Protein AF-A0A316B5K6-F1 (afdb_monomer_lite)

Secondary structure (DSSP, 8-state):
-B-SSSEEEEEEEEEESEEEEEETTEEEEEE--S-EEEEEEEEEEE-TT-B--EEEEEE--SS--EEEEEEEETT-SS-EE--GGG----HHHHHH----EEESSTT--SEEE--------------PPP-----TTS---SS-SS---EE-GGGBGGGS-HHHHHHHHHHHHHHHHTT------EEEEE-TT----HHHHHHHHHHHHHH-TTS--EEEE--HHHHHHHHTSS-SEEEEES-B-SSEETTTEEGGGS-SSEEE--SEEEEESSSTT-----TT-TT-B-HHHHHHHSEEES--EEEEESSS--TTSSTTHHHHHTTSSBHHHHHHHHHHHHHHH---SSTHHHHHHTTEEEEE-TT-B---TTHHHHTTT---TTTGGGTTTS-B-TTS-B---S------EE-

pLDDT: mean 70.65, std 20.88, range [23.47, 95.62]

Foldseek 3Di:
DADQAFAKKKKKKFWQAAKWKDWANDTQWHGLDRDHRDITMGIDGDHHGDDTDMDMDDDHDDDDTDMWMWMDGPVGDDTDTPDPVNDDDDPLCVVQNDFDWDDPDSVSPDTDGDRGDPPPPDPDDDDFDFPDDAPPPRDDDLADLFFAAEAFLLQPLVQHDRVVLSVQLVVLVVVVVVDDDAPLAEEEEEEPPAPDDPVLSVLQQVLSCLLRVPYGHHYDHAAQLVVLVPQQDRHQEYEYGGEDAFQAGPSNHGLVSLQAAREGQHAEYEYQYFQQPAWDPDDPPSPRYGNLSSLSRRYHNHSQKYKDFNGGEHSVQCSNLSVLLLQDFWQSRSVSVVLSVQSVVPPDPDDCNCVHHSGIHMYGDRRPTSDDPPSLPPSPPDDDPVCVVVVVPFDAPPSSHGPDDDDSDHDYDHD

Structure (mmCIF, N/CA/C/O backbone):
data_AF-A0A316B5K6-F1
#
_entry.id   AF-A0A316B5K6-F1
#
loop_
_atom_site.group_PDB
_atom_site.id
_atom_site.type_symbol
_atom_site.label_atom_id
_atom_site.label_alt_id
_atom_site.label_comp_id
_atom_site.label_asym_id
_atom_site.label_entity_id
_atom_site.label_seq_id
_atom_site.pdbx_PDB_ins_code
_atom_site.Cartn_x
_atom_site.Cartn_y
_atom_site.Cartn_z
_atom_site.occupancy
_atom_site.B_iso_or_equiv
_atom_site.auth_seq_id
_atom_site.auth_comp_id
_atom_site.auth_asym_id
_atom_site.auth_atom_id
_atom_site.pdbx_PDB_model_num
ATOM 1 N N . MET A 1 1 ? -17.840 -9.381 36.949 1.00 82.81 1 MET A N 1
ATOM 2 C CA . MET A 1 1 ? -17.136 -8.606 37.996 1.00 82.81 1 MET A CA 1
ATOM 3 C C . MET A 1 1 ? -17.920 -8.644 39.307 1.00 82.81 1 MET A C 1
ATOM 5 O O . MET A 1 1 ? -19.104 -8.325 39.295 1.00 82.81 1 MET A O 1
ATOM 9 N N . LYS A 1 2 ? -17.300 -9.022 40.434 1.00 86.94 2 LYS A N 1
ATOM 10 C CA . LYS A 1 2 ? -17.911 -8.912 41.775 1.00 86.94 2 LYS A CA 1
ATOM 11 C C . LYS A 1 2 ? -17.589 -7.559 42.402 1.00 86.94 2 LYS A C 1
ATOM 13 O O . LYS A 1 2 ? -16.427 -7.169 42.475 1.00 86.94 2 LYS A O 1
ATOM 18 N N . ALA A 1 3 ? -18.615 -6.858 42.869 1.00 87.50 3 ALA A N 1
ATOM 19 C CA . ALA A 1 3 ? -18.456 -5.553 43.500 1.00 87.50 3 ALA A CA 1
ATOM 20 C C . ALA A 1 3 ? -17.898 -5.682 44.927 1.00 87.50 3 ALA A C 1
ATOM 22 O O . ALA A 1 3 ? -18.403 -6.475 45.726 1.00 87.50 3 ALA A O 1
ATOM 23 N N . SER A 1 4 ? -16.877 -4.885 45.255 1.00 88.94 4 SER A N 1
ATOM 24 C CA . SER A 1 4 ? -16.262 -4.851 46.591 1.00 88.94 4 SER A CA 1
ATOM 25 C C . SER A 1 4 ? -16.961 -3.882 47.546 1.00 88.94 4 SER A C 1
ATOM 27 O O . SER A 1 4 ? -16.910 -4.089 48.752 1.00 88.94 4 SER A O 1
ATOM 29 N N . GLN A 1 5 ? -17.630 -2.854 47.018 1.00 91.06 5 GLN A N 1
ATOM 30 C CA . GLN A 1 5 ? -18.370 -1.855 47.793 1.00 91.06 5 GLN A CA 1
ATOM 31 C C . GLN A 1 5 ? -19.762 -1.604 47.187 1.00 91.06 5 GLN A C 1
ATOM 33 O O . GLN A 1 5 ? -20.024 -1.959 46.032 1.00 91.06 5 GLN A O 1
ATOM 38 N N . THR A 1 6 ? -20.652 -1.010 47.985 1.00 93.38 6 THR A N 1
ATOM 39 C CA . THR A 1 6 ? -21.958 -0.494 47.547 1.00 93.38 6 THR A CA 1
ATOM 40 C C . THR A 1 6 ? -21.832 0.998 47.263 1.00 93.38 6 THR A C 1
ATOM 42 O O . THR A 1 6 ? -21.262 1.709 48.083 1.00 93.38 6 THR A O 1
ATOM 45 N N . GLY A 1 7 ? -22.384 1.460 46.143 1.00 91.12 7 GLY A N 1
ATOM 46 C CA . GLY A 1 7 ? -22.377 2.870 45.745 1.00 91.12 7 GLY A CA 1
ATOM 47 C C . GLY A 1 7 ? -22.008 3.061 44.277 1.00 91.12 7 GLY A C 1
ATOM 48 O O . GLY A 1 7 ? -21.860 2.085 43.529 1.00 91.12 7 GLY A O 1
ATOM 49 N N . LEU A 1 8 ? -21.858 4.321 43.869 1.00 92.00 8 LEU A N 1
ATOM 50 C CA . LEU A 1 8 ? -21.429 4.670 42.521 1.00 92.00 8 LEU A CA 1
ATOM 51 C C . LEU A 1 8 ? -19.956 4.280 42.326 1.00 92.00 8 LEU A C 1
ATOM 53 O O . LEU A 1 8 ? -19.065 4.690 43.074 1.00 92.00 8 LEU A O 1
ATOM 57 N N . CYS A 1 9 ? -19.698 3.456 41.315 1.00 92.75 9 CYS A N 1
ATOM 58 C CA . CYS A 1 9 ? -18.364 3.051 40.904 1.00 92.75 9 CYS A CA 1
ATOM 59 C C . CYS A 1 9 ? -18.025 3.739 39.584 1.00 92.75 9 CYS A C 1
ATOM 61 O O . CYS A 1 9 ? -18.676 3.498 38.569 1.00 92.75 9 CYS A O 1
ATOM 63 N N . SER A 1 10 ? -17.005 4.591 39.605 1.00 94.19 10 SER A N 1
ATOM 64 C CA . SER A 1 10 ? -16.423 5.191 38.410 1.00 94.19 10 SER A CA 1
ATOM 65 C C . SER A 1 10 ? -15.459 4.210 37.751 1.00 94.19 10 SER A C 1
ATOM 67 O O . SER A 1 10 ? -14.628 3.592 38.420 1.00 94.19 10 SER A O 1
ATOM 69 N N . LEU A 1 11 ? -15.544 4.096 36.432 1.00 92.62 11 LEU A N 1
ATOM 70 C CA . LEU A 1 11 ? -14.651 3.325 35.578 1.00 92.62 11 LEU A CA 1
ATOM 71 C C . LEU A 1 11 ? -13.831 4.280 34.712 1.00 92.62 11 LEU A C 1
ATOM 73 O O . LEU A 1 11 ? -14.346 5.294 34.243 1.00 92.62 11 LEU A O 1
ATOM 77 N N . LYS A 1 12 ? -12.561 3.936 34.496 1.00 94.19 12 LYS A N 1
ATOM 78 C CA . LYS A 1 12 ? -11.664 4.606 33.551 1.00 94.19 12 LYS A CA 1
ATOM 79 C C . LYS A 1 12 ? -11.026 3.554 32.663 1.00 94.19 12 LYS A C 1
ATOM 81 O O . LYS A 1 12 ? -10.404 2.630 33.181 1.00 94.19 12 LYS A O 1
ATOM 86 N N . VAL A 1 13 ? -11.137 3.718 31.354 1.00 92.62 13 VAL A N 1
ATOM 87 C CA . VAL A 1 13 ? -10.475 2.860 30.368 1.00 92.62 13 VAL A CA 1
ATOM 88 C C . VAL A 1 13 ? -9.438 3.660 29.593 1.00 92.62 13 VAL A C 1
ATOM 90 O O . VAL A 1 13 ? -9.693 4.804 29.226 1.00 92.62 13 VAL A O 1
ATOM 93 N N . VAL A 1 14 ? -8.274 3.060 29.367 1.00 91.38 14 VAL A N 1
ATOM 94 C CA . VAL A 1 14 ? -7.226 3.546 28.461 1.00 91.38 14 VAL A CA 1
ATOM 95 C C . VAL A 1 14 ? -6.949 2.416 27.478 1.00 91.38 14 VAL A C 1
ATOM 97 O O . VAL A 1 14 ? -6.791 1.276 27.910 1.00 91.38 14 VAL A O 1
ATOM 100 N N . SER A 1 15 ? -6.970 2.701 26.181 1.00 86.19 15 SER A N 1
ATOM 101 C CA . SER A 1 15 ? -6.804 1.685 25.141 1.00 86.19 15 SER A CA 1
ATOM 102 C C . SER A 1 15 ? -6.225 2.266 23.856 1.00 86.19 15 SER A C 1
ATOM 104 O O . SER A 1 15 ? -6.288 3.477 23.642 1.00 86.19 15 SER A O 1
ATOM 106 N N . ASP A 1 16 ? -5.737 1.367 23.006 1.00 81.50 16 ASP A N 1
ATOM 107 C CA . ASP A 1 16 ? -5.332 1.575 21.611 1.00 81.50 16 ASP A CA 1
ATOM 108 C C . ASP A 1 16 ? -6.132 0.567 20.754 1.00 81.50 16 ASP A C 1
ATOM 110 O O . ASP A 1 16 ? -5.803 -0.613 20.774 1.00 81.50 16 ASP A O 1
ATOM 114 N N . ASN A 1 17 ? -7.295 0.860 20.157 1.00 75.56 17 ASN A N 1
ATOM 115 C CA . ASN A 1 17 ? -7.971 2.151 20.006 1.00 75.56 17 ASN A CA 1
ATOM 116 C C . ASN A 1 17 ? -9.396 2.126 20.579 1.00 75.56 17 ASN A C 1
ATOM 118 O O . ASN A 1 17 ? -9.663 2.641 21.668 1.00 75.56 17 ASN A O 1
ATOM 122 N N . HIS A 1 18 ? -10.308 1.474 19.861 1.00 85.12 18 HIS A N 1
ATOM 123 C CA . HIS A 1 18 ? -11.745 1.479 20.094 1.00 85.12 18 HIS A CA 1
ATOM 124 C C . HIS A 1 18 ? -12.119 0.668 21.331 1.00 85.12 18 HIS A C 1
ATOM 126 O O . HIS A 1 18 ? -11.553 -0.396 21.591 1.00 85.12 18 HIS A O 1
ATOM 132 N N . ARG A 1 19 ? -13.124 1.135 22.081 1.00 90.19 19 ARG A N 1
ATOM 133 C CA . ARG A 1 19 ? -13.573 0.465 23.307 1.00 90.19 19 ARG A CA 1
ATOM 134 C C . ARG A 1 19 ? -15.016 0.775 23.664 1.00 90.19 19 ARG A C 1
ATOM 136 O O . ARG A 1 19 ? -15.451 1.924 23.620 1.00 90.19 19 ARG A O 1
ATOM 143 N N . ARG A 1 20 ? -15.739 -0.254 24.098 1.00 91.56 20 ARG A N 1
ATOM 144 C CA . ARG A 1 20 ? -17.014 -0.133 24.812 1.00 91.56 20 ARG A CA 1
ATOM 145 C C . ARG A 1 20 ? -17.001 -1.034 26.032 1.00 91.56 20 ARG A C 1
ATOM 147 O O . ARG A 1 20 ? -16.499 -2.156 25.982 1.00 91.56 20 ARG A O 1
ATOM 154 N N . ILE A 1 21 ? -17.566 -0.546 27.130 1.00 90.06 21 ILE A N 1
ATOM 155 C CA . ILE A 1 21 ? -17.718 -1.317 28.362 1.00 90.06 21 ILE A CA 1
ATOM 156 C C . ILE A 1 21 ? -19.182 -1.324 28.754 1.00 90.06 21 ILE A C 1
ATOM 158 O O . ILE A 1 21 ? -19.793 -0.273 28.954 1.00 90.06 21 ILE A O 1
ATOM 162 N N . PHE A 1 22 ? -19.707 -2.529 28.932 1.00 90.69 22 PHE A N 1
ATOM 163 C CA . PHE A 1 22 ? -21.049 -2.772 29.422 1.00 90.69 22 PHE A CA 1
ATOM 164 C C . PHE A 1 22 ? -20.980 -3.449 30.784 1.00 90.69 22 PHE A C 1
ATOM 166 O O . PHE A 1 22 ? -20.175 -4.361 30.993 1.00 90.69 22 PHE A O 1
ATOM 173 N N . VAL A 1 23 ? -21.845 -3.023 31.700 1.00 90.44 23 VAL A N 1
ATOM 174 C CA . VAL A 1 23 ? -22.052 -3.673 32.998 1.00 90.44 23 VAL A CA 1
ATOM 175 C C . VAL A 1 23 ? -23.534 -4.002 33.104 1.00 90.44 23 VAL A C 1
ATOM 177 O O . VAL A 1 23 ? -24.367 -3.098 33.149 1.00 90.44 23 VAL A O 1
ATOM 180 N N . GLY A 1 24 ? -23.881 -5.291 33.113 1.00 88.12 24 GLY A N 1
ATOM 181 C CA . GLY A 1 24 ? -25.256 -5.677 32.787 1.00 88.12 24 GLY A CA 1
ATOM 182 C C . GLY A 1 24 ? -25.560 -5.388 31.318 1.00 88.12 24 GLY A C 1
ATOM 183 O O . GLY A 1 24 ? -24.708 -5.582 30.452 1.00 88.12 24 GLY A O 1
ATOM 184 N N . ASP A 1 25 ? -26.752 -4.854 31.078 1.00 86.69 25 ASP A N 1
ATOM 185 C CA . ASP A 1 25 ? -27.220 -4.429 29.754 1.00 86.69 25 ASP A CA 1
ATOM 186 C C . ASP A 1 25 ? -26.925 -2.943 29.469 1.00 86.69 25 ASP A C 1
ATOM 188 O O . ASP A 1 25 ? -27.297 -2.411 28.425 1.00 86.69 25 ASP A O 1
ATOM 192 N N . THR A 1 26 ? -26.250 -2.250 30.394 1.00 83.56 26 THR A N 1
ATOM 193 C CA . THR A 1 26 ? -25.979 -0.811 30.299 1.00 83.56 26 THR A CA 1
ATOM 194 C C . THR A 1 26 ? -24.603 -0.553 29.698 1.00 83.56 26 THR A C 1
ATOM 196 O O . THR A 1 26 ? -23.598 -1.013 30.245 1.00 83.56 26 THR A O 1
ATOM 199 N N . ALA A 1 27 ? -24.541 0.241 28.625 1.00 87.19 27 ALA A N 1
ATOM 200 C CA . ALA A 1 27 ? -23.296 0.812 28.111 1.00 87.19 27 ALA A CA 1
ATOM 201 C C . ALA A 1 27 ? -22.789 1.892 29.082 1.00 87.19 27 ALA A C 1
ATOM 203 O O . ALA A 1 27 ? -23.364 2.973 29.178 1.00 87.19 27 ALA A O 1
ATOM 204 N N . VAL A 1 28 ? -21.741 1.573 29.845 1.00 90.38 28 VAL A N 1
ATOM 205 C CA . VAL A 1 28 ? -21.152 2.474 30.850 1.00 90.38 28 VAL A CA 1
ATOM 206 C C . VAL A 1 28 ? -20.111 3.388 30.214 1.00 90.38 28 VAL A C 1
ATOM 208 O O . VAL A 1 28 ? -20.003 4.553 30.584 1.00 90.38 28 VAL A O 1
ATOM 211 N N . ILE A 1 29 ? -19.349 2.860 29.255 1.00 87.75 29 ILE A N 1
ATOM 212 C CA . ILE A 1 29 ? -18.425 3.630 28.421 1.00 87.75 29 ILE A CA 1
ATOM 213 C C . ILE A 1 29 ? -18.720 3.266 26.973 1.00 87.75 29 ILE A C 1
ATOM 215 O O . ILE A 1 29 ? -18.593 2.096 26.608 1.00 87.75 29 ILE A O 1
ATOM 219 N N . ASP A 1 30 ? -19.089 4.263 26.170 1.00 91.31 30 ASP A N 1
ATOM 220 C CA . ASP A 1 30 ? -19.281 4.121 24.730 1.00 91.31 30 ASP A CA 1
ATOM 221 C C . ASP A 1 30 ? -18.325 5.037 23.964 1.00 91.31 30 ASP A C 1
ATOM 223 O O . ASP A 1 30 ? -18.612 6.207 23.719 1.00 91.31 30 ASP A O 1
ATOM 227 N N . ALA A 1 31 ? -17.133 4.513 23.679 1.00 81.50 31 ALA A N 1
ATOM 228 C CA . ALA A 1 31 ? -16.040 5.246 23.054 1.00 81.50 31 ALA A CA 1
ATOM 229 C C . ALA A 1 31 ? -15.507 4.468 21.847 1.00 81.50 31 ALA A C 1
ATOM 231 O O . ALA A 1 31 ? -14.320 4.138 21.749 1.00 81.50 31 ALA A O 1
ATOM 232 N N . TRP A 1 32 ? -16.404 4.156 20.912 1.00 85.00 32 TRP A N 1
ATOM 233 C CA . TRP A 1 32 ? -16.049 3.507 19.653 1.00 85.00 32 TRP A CA 1
ATOM 234 C C . TRP A 1 32 ? -15.389 4.486 18.669 1.00 85.00 32 TRP A C 1
ATOM 236 O O . TRP A 1 32 ? -15.930 4.819 17.618 1.00 85.00 32 TRP A O 1
ATOM 246 N N . ILE A 1 33 ? -14.229 4.997 19.076 1.00 76.75 33 ILE A N 1
ATOM 247 C CA . ILE A 1 33 ? -13.476 6.080 18.446 1.00 76.75 33 ILE A CA 1
ATOM 248 C C . ILE A 1 33 ? -12.044 5.594 18.224 1.00 76.75 33 ILE A C 1
ATOM 250 O O . ILE A 1 33 ? -11.465 4.961 19.109 1.00 76.75 33 ILE A O 1
ATOM 254 N N . ASP A 1 34 ? -11.490 5.928 17.064 1.00 79.31 34 ASP A N 1
ATOM 255 C CA . ASP A 1 34 ? -10.116 5.626 16.675 1.00 79.31 34 ASP A CA 1
ATOM 256 C C . ASP A 1 34 ? -9.130 6.642 17.286 1.00 79.31 34 ASP A C 1
ATOM 258 O O . ASP A 1 34 ? -8.730 7.627 16.662 1.00 79.31 34 ASP A O 1
ATOM 262 N N . ASP A 1 35 ? -8.815 6.471 18.569 1.00 79.56 35 ASP A N 1
ATOM 263 C CA . ASP A 1 35 ? -7.774 7.217 19.278 1.00 79.56 35 ASP A 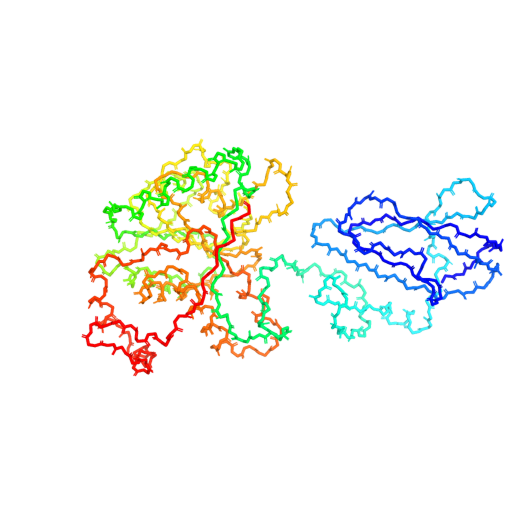CA 1
ATOM 264 C C . ASP A 1 35 ? -7.027 6.315 20.271 1.00 79.56 35 ASP A C 1
ATOM 266 O O . ASP A 1 35 ? -7.500 5.239 20.622 1.00 79.56 35 ASP A O 1
ATOM 270 N N . TYR A 1 36 ? -5.834 6.724 20.699 1.00 89.31 36 TYR A N 1
ATOM 271 C CA . TYR A 1 36 ? -4.947 5.914 21.541 1.00 89.31 36 TYR A CA 1
ATOM 272 C C . TYR A 1 36 ? -4.543 6.660 22.813 1.00 89.31 36 TYR A C 1
ATOM 274 O O . TYR A 1 36 ? -4.505 7.894 22.844 1.00 89.31 36 TYR A O 1
ATOM 282 N N . ASP A 1 37 ? -4.286 5.904 23.883 1.00 85.69 37 ASP A N 1
ATOM 283 C CA . ASP A 1 37 ? -3.787 6.367 25.189 1.00 85.69 37 ASP A CA 1
ATOM 284 C C . ASP A 1 37 ? -4.604 7.491 25.863 1.00 85.69 37 ASP A C 1
ATOM 286 O O . ASP A 1 37 ? -4.166 8.121 26.831 1.00 85.69 37 ASP A O 1
ATOM 290 N N . LYS A 1 38 ? -5.837 7.725 25.399 1.00 88.62 38 LYS A N 1
ATOM 291 C CA . LYS A 1 38 ? -6.774 8.676 26.003 1.00 88.62 38 LYS A CA 1
ATOM 292 C C . LYS A 1 38 ? -7.694 7.981 27.005 1.00 88.62 38 LYS A C 1
ATOM 294 O O . LYS A 1 38 ? -8.267 6.935 26.686 1.00 88.62 38 LYS A O 1
ATOM 299 N N . PRO A 1 39 ? -7.877 8.557 28.207 1.00 91.19 39 PRO A N 1
ATOM 300 C CA . PRO A 1 39 ? -8.777 7.998 29.194 1.00 91.19 39 PRO A CA 1
ATOM 301 C C . PRO A 1 39 ? -10.233 8.351 28.881 1.00 91.19 39 PRO A C 1
ATOM 303 O O . PRO A 1 39 ? -10.572 9.521 28.701 1.00 91.19 39 PRO A O 1
ATOM 306 N N . TYR A 1 40 ? -11.099 7.344 28.913 1.00 90.94 40 TYR A N 1
ATOM 307 C CA . TYR A 1 40 ? -12.551 7.505 28.867 1.00 90.94 40 TYR A CA 1
ATOM 308 C C . TYR A 1 40 ? -13.166 7.048 30.178 1.00 90.94 40 TYR A C 1
ATOM 310 O O . TYR A 1 40 ? -12.661 6.127 30.824 1.00 90.94 40 TYR A O 1
ATOM 318 N N . TYR A 1 41 ? -14.251 7.706 30.570 1.00 90.94 41 TYR A N 1
ATOM 319 C CA . TYR A 1 41 ? -14.846 7.559 31.889 1.00 90.94 41 TYR A CA 1
ATOM 320 C C . TYR A 1 41 ? -16.315 7.181 31.788 1.00 90.94 41 TYR A C 1
ATOM 322 O O . TYR A 1 41 ? -17.023 7.626 30.889 1.00 90.94 41 TYR A O 1
ATOM 330 N N . GLY A 1 42 ? -16.768 6.398 32.754 1.00 88.44 42 GLY A N 1
ATOM 331 C CA . GLY A 1 42 ? -18.172 6.065 32.948 1.00 88.44 42 GLY A CA 1
ATOM 332 C C . GLY A 1 42 ? -18.430 5.754 34.412 1.00 88.44 42 GLY A C 1
ATOM 333 O O . GLY A 1 42 ? -17.488 5.637 35.197 1.00 88.44 42 GLY A O 1
ATOM 334 N N . ALA A 1 43 ? -19.690 5.621 34.804 1.00 90.50 43 ALA A N 1
ATOM 335 C CA . ALA A 1 43 ? -20.038 5.257 36.170 1.00 90.50 43 ALA A CA 1
ATOM 336 C C . ALA A 1 43 ? -21.256 4.334 36.214 1.00 90.50 43 ALA A C 1
ATOM 338 O O . ALA A 1 43 ? -22.139 4.407 35.361 1.00 90.50 43 ALA A O 1
ATOM 339 N N . VAL A 1 44 ? -21.291 3.456 37.214 1.00 92.62 44 VAL A N 1
ATOM 340 C CA . VAL A 1 44 ? -22.383 2.501 37.429 1.00 92.62 44 VAL A CA 1
ATOM 341 C C . VAL A 1 44 ? -22.606 2.275 38.921 1.00 92.62 44 VAL A C 1
ATOM 343 O O . VAL A 1 44 ? -21.652 2.167 39.691 1.00 92.62 44 VAL A O 1
ATOM 346 N N . GLU A 1 45 ? -23.865 2.197 39.349 1.00 91.81 45 GLU A N 1
ATOM 347 C CA . GLU A 1 45 ? -24.193 1.820 40.723 1.00 91.81 45 GLU A CA 1
ATOM 348 C C . GLU A 1 45 ? -23.998 0.321 40.944 1.00 91.81 45 GLU A C 1
ATOM 350 O O . GLU A 1 45 ? -24.537 -0.518 40.216 1.00 91.81 45 GLU A O 1
ATOM 355 N N . LEU A 1 46 ? -23.254 -0.026 41.993 1.00 92.00 46 LEU A N 1
ATOM 356 C CA . LEU A 1 46 ? -22.990 -1.407 42.374 1.00 92.00 46 LEU A CA 1
ATOM 357 C C . LEU A 1 46 ? -23.447 -1.677 43.811 1.00 92.00 46 LEU A C 1
ATOM 359 O O . LEU A 1 46 ? -23.580 -0.781 44.642 1.00 92.00 46 LEU A O 1
ATOM 363 N N . LYS A 1 47 ? -23.660 -2.958 44.116 1.00 94.25 47 LYS A N 1
ATOM 364 C CA . LYS A 1 47 ? -24.011 -3.459 45.453 1.00 94.25 47 LYS A CA 1
ATOM 365 C C . LYS A 1 47 ? -22.942 -4.446 45.885 1.00 94.25 47 LYS A C 1
ATOM 367 O O . LYS A 1 47 ? -22.686 -5.396 45.142 1.00 94.25 47 LYS A O 1
ATOM 372 N N . ALA A 1 48 ? -22.345 -4.227 47.054 1.00 92.56 48 ALA A N 1
ATOM 373 C CA . ALA A 1 48 ? -21.272 -5.057 47.586 1.00 92.56 48 ALA A CA 1
ATOM 374 C C . ALA A 1 48 ? -21.651 -6.546 47.560 1.00 92.56 48 ALA A C 1
ATOM 376 O O . ALA A 1 48 ? -22.777 -6.928 47.879 1.00 92.56 48 ALA A O 1
ATOM 377 N N . GLY A 1 49 ? -20.712 -7.393 47.140 1.00 88.62 49 GLY A N 1
ATOM 378 C CA . GLY A 1 49 ? -20.889 -8.842 47.069 1.00 88.62 49 GLY A CA 1
ATOM 379 C C . GLY A 1 49 ? -21.656 -9.354 45.845 1.00 88.62 49 GLY A C 1
ATOM 380 O O . GLY A 1 49 ? -21.519 -10.537 45.528 1.00 88.62 49 GLY A O 1
ATOM 381 N N . LYS A 1 50 ? -22.398 -8.503 45.120 1.00 91.38 50 LYS A N 1
ATOM 382 C CA . LYS A 1 50 ? -23.116 -8.905 43.900 1.00 91.38 50 LYS A CA 1
ATOM 383 C C . LYS A 1 50 ? -22.157 -9.045 42.713 1.00 91.38 50 LYS A C 1
ATOM 385 O O . LYS A 1 50 ? -21.208 -8.271 42.563 1.00 91.38 50 LYS A O 1
ATOM 390 N N . VAL A 1 51 ? -22.427 -10.038 41.867 1.00 89.06 51 VAL A N 1
ATOM 391 C CA . VAL A 1 51 ? -21.726 -10.268 40.599 1.00 89.06 51 VAL A CA 1
ATOM 392 C C . VAL A 1 51 ? -22.521 -9.627 39.468 1.00 89.06 51 VAL A C 1
ATOM 394 O O . VAL A 1 51 ? -23.733 -9.809 39.372 1.00 89.06 51 VAL A O 1
ATOM 397 N N . TYR A 1 52 ? -21.824 -8.874 38.627 1.00 88.00 52 TYR A N 1
ATOM 398 C CA . TYR A 1 52 ? -22.369 -8.226 37.441 1.00 88.00 52 TYR A CA 1
ATOM 399 C C . TYR A 1 52 ? -21.683 -8.793 36.194 1.00 88.00 52 TYR A C 1
ATOM 401 O O . TYR A 1 52 ? -20.449 -8.926 36.211 1.00 88.00 52 TYR A O 1
ATOM 409 N N . PRO A 1 53 ? -22.429 -9.133 35.128 1.00 88.31 53 PRO A N 1
ATOM 410 C CA . PRO A 1 53 ? -21.820 -9.474 33.852 1.00 88.31 53 PRO A CA 1
ATOM 411 C C . PRO A 1 53 ? -21.146 -8.221 33.288 1.00 88.31 53 PRO A C 1
ATOM 413 O O . PRO A 1 53 ? -21.655 -7.109 33.438 1.00 88.31 53 PRO A O 1
ATOM 416 N N . VAL A 1 54 ? -19.968 -8.401 32.701 1.00 84.94 54 VAL A N 1
ATOM 417 C CA . VAL A 1 54 ? -19.208 -7.320 32.074 1.00 84.94 54 VAL A CA 1
ATOM 418 C C . VAL A 1 54 ? -18.872 -7.763 30.665 1.00 84.94 54 VAL A C 1
ATOM 420 O O . VAL A 1 54 ? -18.279 -8.826 30.494 1.00 84.94 54 VAL A O 1
ATOM 423 N N . LYS A 1 55 ? -19.251 -6.950 29.680 1.00 83.94 55 LYS A N 1
ATOM 424 C CA . LYS A 1 55 ? -18.836 -7.122 28.288 1.00 83.94 55 LYS A CA 1
ATOM 425 C C . LYS A 1 55 ? -17.879 -5.994 27.943 1.00 83.94 55 LYS A C 1
ATOM 427 O O . LYS A 1 55 ? -18.186 -4.827 28.182 1.00 83.94 55 LYS A O 1
ATOM 432 N N . ILE A 1 56 ? -16.731 -6.360 27.397 1.00 83.75 56 ILE A N 1
ATOM 433 C CA . ILE A 1 56 ? -15.759 -5.424 26.848 1.00 83.75 56 ILE A CA 1
ATOM 434 C C . ILE A 1 56 ? -15.722 -5.688 25.354 1.00 83.75 56 ILE A C 1
ATOM 436 O O . ILE A 1 56 ? -15.478 -6.814 24.928 1.00 83.75 56 ILE A O 1
ATOM 440 N N . GLU A 1 57 ? -15.986 -4.651 24.578 1.00 82.44 57 GLU A N 1
ATOM 441 C CA . GLU A 1 57 ? -15.708 -4.647 23.151 1.00 82.44 57 GLU A CA 1
ATOM 442 C C . GLU A 1 57 ? -14.465 -3.794 22.947 1.00 82.44 57 GLU A C 1
ATOM 444 O O . GLU A 1 57 ? -14.359 -2.703 23.510 1.00 82.44 57 GLU A O 1
ATOM 449 N N . TYR A 1 58 ? -13.521 -4.302 22.169 1.00 80.44 58 TYR A N 1
ATOM 450 C CA . TYR A 1 58 ? -12.243 -3.663 21.905 1.00 80.44 58 TYR A CA 1
ATOM 451 C C . TYR A 1 58 ? -11.865 -3.922 20.452 1.00 80.44 58 TYR A C 1
ATOM 453 O O . TYR A 1 58 ? -12.034 -5.044 19.970 1.00 80.44 58 TYR A O 1
ATOM 461 N N . ALA A 1 59 ? -11.372 -2.892 19.771 1.00 68.31 59 ALA A N 1
ATOM 462 C CA . ALA A 1 59 ? -10.745 -3.047 18.469 1.00 68.31 59 ALA A CA 1
ATOM 463 C C . ALA A 1 59 ? -9.480 -2.191 18.393 1.00 68.31 59 ALA A C 1
ATOM 465 O O . ALA A 1 59 ? -9.486 -0.996 18.695 1.00 68.31 59 ALA A O 1
ATOM 466 N N . GLU A 1 60 ? -8.404 -2.838 17.978 1.00 71.00 60 GLU A N 1
ATOM 467 C CA . GLU A 1 60 ? -7.145 -2.211 17.598 1.00 71.00 60 GLU A CA 1
ATOM 468 C C . GLU A 1 60 ? -7.244 -1.837 16.115 1.00 71.00 60 GLU A C 1
ATOM 470 O O . GLU A 1 60 ? -7.785 -2.620 15.324 1.00 71.00 60 GLU A O 1
ATOM 475 N N . SER A 1 61 ? -6.806 -0.634 15.759 1.00 59.59 61 SER A N 1
ATOM 476 C CA . SER A 1 61 ? -6.821 -0.166 14.375 1.00 59.59 61 SER A CA 1
ATOM 477 C C . SER A 1 61 ? -5.551 -0.594 13.644 1.00 59.59 61 SER A C 1
ATOM 479 O O . SER A 1 61 ? -5.629 -1.327 12.657 1.00 59.59 61 SER A O 1
ATOM 481 N N . TYR A 1 62 ? -4.393 -0.113 14.103 1.00 50.25 62 TYR A N 1
ATOM 482 C CA . TYR A 1 62 ? -3.072 -0.510 13.626 1.00 50.25 62 TYR A CA 1
ATOM 483 C C . TYR A 1 62 ? -1.966 -0.182 14.656 1.00 50.25 62 TYR A C 1
ATOM 485 O O . TYR A 1 62 ? -1.847 0.939 15.150 1.00 50.25 62 TYR A O 1
ATOM 493 N N . GLY A 1 63 ? -1.030 -1.113 14.856 1.00 59.78 63 GLY A N 1
ATOM 494 C CA . GLY A 1 63 ? 0.217 -0.855 15.580 1.00 59.78 63 GLY A CA 1
ATOM 495 C C . GLY A 1 63 ? 0.259 -1.465 16.979 1.00 59.78 63 GLY A C 1
ATOM 496 O O . GLY A 1 63 ? 0.421 -2.679 17.118 1.00 59.78 63 GLY A O 1
ATOM 497 N N . GLY A 1 64 ? 0.280 -0.614 18.008 1.00 51.34 64 GLY A N 1
ATOM 498 C CA . GLY A 1 64 ? 0.331 -1.049 19.401 1.00 51.34 64 GLY A CA 1
ATOM 499 C C . GLY A 1 64 ? -1.032 -1.563 19.853 1.00 51.34 64 GLY A C 1
ATOM 500 O O . GLY A 1 64 ? -2.058 -1.023 19.487 1.00 51.34 64 GLY A O 1
ATOM 501 N N . ALA A 1 65 ? -1.063 -2.611 20.674 1.00 68.19 65 ALA A N 1
ATOM 502 C CA . ALA A 1 65 ? -2.307 -3.079 21.276 1.00 68.19 65 ALA A CA 1
ATOM 503 C C . ALA A 1 65 ? -2.216 -2.897 22.787 1.00 68.19 65 ALA A C 1
ATOM 505 O O . ALA A 1 65 ? -1.373 -3.520 23.442 1.00 68.19 65 ALA A O 1
ATOM 506 N N . ASN A 1 66 ? -3.074 -2.048 23.351 1.00 78.25 66 ASN A N 1
ATOM 507 C CA . ASN A 1 66 ? -3.183 -1.912 24.796 1.00 78.25 66 ASN A CA 1
ATOM 508 C C . ASN A 1 66 ? -4.633 -1.732 25.253 1.00 78.25 66 ASN A C 1
ATOM 510 O O . ASN A 1 66 ? -5.477 -1.183 24.545 1.00 78.25 66 ASN A O 1
ATOM 514 N N . PHE A 1 67 ? -4.906 -2.225 26.459 1.00 86.12 67 PHE A N 1
ATOM 515 C CA . PHE A 1 67 ? -6.168 -2.029 27.153 1.00 86.12 67 PHE A CA 1
ATOM 516 C C . PHE A 1 67 ? -5.924 -2.094 28.663 1.00 86.12 67 PHE A C 1
ATOM 518 O O . PHE A 1 67 ? -5.463 -3.108 29.189 1.00 86.12 67 PHE A O 1
ATOM 525 N N . ALA A 1 68 ? -6.254 -1.019 29.370 1.00 89.62 68 ALA A N 1
ATOM 526 C CA . ALA A 1 68 ? -6.159 -0.917 30.816 1.00 89.62 68 ALA A CA 1
ATOM 527 C C . ALA A 1 68 ? -7.477 -0.392 31.391 1.00 89.62 68 ALA A C 1
ATOM 529 O O . ALA A 1 68 ? -7.954 0.684 31.026 1.00 89.62 68 ALA A O 1
ATOM 530 N N . LEU A 1 69 ? -8.052 -1.151 32.324 1.00 91.38 69 LEU A N 1
ATOM 531 C CA . LEU A 1 69 ? -9.280 -0.793 33.024 1.00 91.38 69 LEU A CA 1
ATOM 532 C C . LEU A 1 69 ? -8.988 -0.496 34.492 1.00 91.38 69 LEU A C 1
ATOM 534 O O . LEU A 1 69 ? -8.421 -1.312 35.220 1.00 91.38 69 LEU A O 1
ATOM 538 N N . TYR A 1 70 ? -9.449 0.666 34.933 1.00 93.75 70 TYR A N 1
ATOM 539 C CA . TYR A 1 70 ? -9.342 1.140 36.301 1.00 93.75 70 TYR A CA 1
ATOM 540 C C . TYR A 1 70 ? -10.726 1.395 36.886 1.00 93.75 70 TYR A C 1
ATOM 542 O O . TYR A 1 70 ? -11.678 1.707 36.165 1.00 93.75 70 TYR A O 1
ATOM 550 N N . LYS A 1 71 ? -10.816 1.327 38.212 1.00 92.25 71 LYS A N 1
ATOM 551 C CA . LYS A 1 71 ? -12.020 1.666 38.966 1.00 92.25 71 LYS A CA 1
ATOM 552 C C . LYS A 1 71 ? -11.722 2.598 40.133 1.00 92.25 71 LYS A C 1
ATOM 554 O O . LYS A 1 71 ? -10.579 2.680 40.595 1.00 92.25 71 LYS A O 1
ATOM 559 N N . LYS A 1 72 ? -12.781 3.246 40.610 1.00 93.75 72 LYS A N 1
ATOM 560 C CA . LYS A 1 72 ? -12.804 4.022 41.846 1.00 93.75 72 LYS A CA 1
ATOM 561 C C . LYS A 1 72 ? -14.230 4.142 42.393 1.00 93.75 72 LYS A C 1
ATOM 563 O O . LYS A 1 72 ? -15.134 4.489 41.637 1.00 93.75 72 LYS A O 1
ATOM 568 N N . TYR A 1 73 ? -14.454 3.862 43.670 1.00 93.12 73 TYR A N 1
ATOM 569 C CA . TYR A 1 73 ? -15.720 4.160 44.359 1.00 93.12 73 TYR A CA 1
ATOM 570 C C . TYR A 1 73 ? -15.748 5.605 44.874 1.00 93.12 73 TYR A C 1
ATOM 572 O O . TYR A 1 73 ? -14.705 6.228 45.024 1.00 93.12 73 TYR A O 1
ATOM 580 N N . GLU A 1 74 ? -16.928 6.149 45.179 1.00 87.81 74 GLU A N 1
ATOM 581 C CA . GLU A 1 74 ? -17.057 7.508 45.750 1.00 87.81 74 GLU A CA 1
ATOM 582 C C . GLU A 1 74 ? -16.245 7.718 47.037 1.00 87.81 74 GLU A C 1
ATOM 584 O O . GLU A 1 74 ? -15.787 8.824 47.310 1.00 87.81 74 GLU A O 1
ATOM 589 N N . SER A 1 75 ? -16.038 6.651 47.811 1.00 88.06 75 SER A N 1
ATOM 590 C CA . SER A 1 75 ? -15.216 6.639 49.024 1.00 88.06 75 SER A CA 1
ATOM 591 C C . SER A 1 75 ? -13.704 6.695 48.754 1.00 88.06 75 SER A C 1
ATOM 593 O O . SER A 1 75 ? -12.924 6.848 49.693 1.00 88.06 75 SER A O 1
ATOM 595 N N . GLU A 1 76 ? -13.271 6.554 47.499 1.00 91.25 76 GLU A N 1
ATOM 596 C CA . GLU A 1 76 ? -11.874 6.409 47.094 1.00 91.25 76 GLU A CA 1
ATOM 597 C C . GLU A 1 76 ? -11.386 7.652 46.323 1.00 91.25 76 GLU A C 1
ATOM 599 O O . GLU A 1 76 ? -12.091 8.231 45.490 1.00 91.25 76 GLU A O 1
ATOM 604 N N . THR A 1 77 ? -10.137 8.064 46.558 1.00 89.56 77 THR A N 1
ATOM 605 C CA . THR A 1 77 ? -9.521 9.214 45.867 1.00 89.56 77 THR A CA 1
ATOM 606 C C . THR A 1 77 ? -8.698 8.802 44.648 1.00 89.56 77 THR A C 1
ATOM 608 O O . THR A 1 77 ? -8.733 9.502 43.633 1.00 89.56 77 THR A O 1
ATOM 611 N N . GLU A 1 78 ? -8.072 7.625 44.698 1.00 93.94 78 GLU A N 1
ATOM 612 C CA . GLU A 1 78 ? -7.154 7.104 43.680 1.00 93.94 78 GLU A CA 1
ATOM 613 C C . GLU A 1 78 ? -7.803 6.106 42.716 1.00 93.94 78 GLU A C 1
ATOM 615 O O . GLU A 1 78 ? -8.683 5.329 43.084 1.00 93.94 78 GLU A O 1
ATOM 620 N N . TRP A 1 79 ? -7.324 6.086 41.471 1.00 92.88 79 TRP A N 1
ATOM 621 C CA . TRP A 1 79 ? -7.685 5.048 40.503 1.00 92.88 79 TRP A CA 1
ATOM 622 C C . TRP A 1 79 ? -6.882 3.778 40.766 1.00 92.88 79 TRP A C 1
ATOM 624 O O . TRP A 1 79 ? -5.654 3.812 40.783 1.00 92.88 79 TRP A O 1
ATOM 634 N N . THR A 1 80 ? -7.562 2.639 40.872 1.00 92.19 80 THR A N 1
ATOM 635 C CA . THR A 1 80 ? -6.905 1.333 41.018 1.00 92.19 80 THR A CA 1
ATOM 636 C C . THR A 1 80 ? -7.177 0.457 39.805 1.00 92.19 80 THR A C 1
ATOM 638 O O . THR A 1 80 ? -8.266 0.506 39.231 1.00 92.19 80 THR A O 1
ATOM 641 N N . SER A 1 81 ? -6.181 -0.329 39.380 1.00 88.44 81 SER A N 1
ATOM 642 C CA . SER A 1 81 ? -6.386 -1.325 38.321 1.00 88.44 81 SER A CA 1
ATOM 643 C C . SER A 1 81 ? -7.432 -2.345 38.772 1.00 88.44 81 SER A C 1
ATOM 645 O O . SER A 1 81 ? -7.458 -2.746 39.942 1.00 88.44 81 SER A O 1
ATOM 647 N N . VAL A 1 82 ? -8.313 -2.761 37.862 1.00 85.44 82 VAL A N 1
ATOM 648 C CA . VAL A 1 82 ? -9.308 -3.793 38.162 1.00 85.44 82 VAL A CA 1
ATOM 649 C C . VAL A 1 82 ? -8.604 -5.148 38.270 1.00 85.44 82 VAL A C 1
ATOM 651 O O . VAL A 1 82 ? -8.347 -5.815 37.277 1.00 85.44 82 VAL A O 1
ATOM 654 N N . HIS A 1 83 ? -8.269 -5.523 39.506 1.00 77.88 83 HIS A N 1
ATOM 655 C CA . HIS A 1 83 ? -7.479 -6.711 39.833 1.00 77.88 83 HIS A CA 1
ATOM 656 C C . HIS A 1 83 ? -8.172 -8.027 39.452 1.00 77.88 83 HIS A C 1
ATOM 658 O O . HIS A 1 83 ? -9.378 -8.171 39.653 1.00 77.88 83 HIS A O 1
ATOM 664 N N . ASP A 1 84 ? -7.402 -9.032 39.025 1.00 69.88 84 ASP A N 1
ATOM 665 C CA . ASP A 1 84 ? -7.935 -10.295 38.494 1.00 69.88 84 ASP A CA 1
ATOM 666 C C . ASP A 1 84 ? -8.906 -11.023 39.433 1.00 69.88 84 ASP A C 1
ATOM 668 O O . ASP A 1 84 ? -9.859 -11.667 38.997 1.00 69.88 84 ASP A O 1
ATOM 672 N N . SER A 1 85 ? -8.715 -10.859 40.743 1.00 72.44 85 SER A N 1
ATOM 673 C CA . SER A 1 85 ? -9.560 -11.454 41.785 1.00 72.44 85 SER A CA 1
ATOM 674 C C . SER A 1 85 ? -11.024 -10.996 41.769 1.00 72.44 85 SER A C 1
ATOM 676 O O . SER A 1 85 ? -11.855 -11.609 42.444 1.00 72.44 85 SER A O 1
ATOM 678 N N . VAL A 1 86 ? -11.370 -9.929 41.036 1.00 73.19 86 VAL A N 1
ATOM 679 C CA . VAL A 1 86 ? -12.767 -9.483 40.901 1.00 73.19 86 VAL A CA 1
ATOM 680 C C . VAL A 1 86 ? -13.493 -10.125 39.718 1.00 73.19 86 VAL A C 1
ATOM 682 O O . VAL A 1 86 ? -14.720 -9.977 39.607 1.00 73.19 86 VAL A O 1
ATOM 685 N N . TRP A 1 87 ? -12.775 -10.822 38.834 1.00 77.88 87 TRP A N 1
ATOM 686 C CA . TRP A 1 87 ? -13.359 -11.550 37.715 1.00 77.88 87 TRP A CA 1
ATOM 687 C C . TRP A 1 87 ? -13.803 -12.934 38.175 1.00 77.88 87 TRP A C 1
ATOM 689 O O . TRP A 1 87 ? -13.053 -13.703 38.764 1.00 77.88 87 TRP A O 1
ATOM 699 N N . PHE A 1 88 ? -15.065 -13.243 37.904 1.00 70.88 88 PHE A N 1
ATOM 700 C CA . PHE A 1 88 ? -15.629 -14.564 38.122 1.00 70.88 88 PHE A CA 1
ATOM 701 C C . PHE A 1 88 ? -15.913 -15.095 36.731 1.00 70.88 88 PHE A C 1
ATOM 703 O O . PHE A 1 88 ? -16.898 -14.701 36.112 1.00 70.88 88 PHE A O 1
ATOM 710 N N . LEU A 1 89 ? -14.978 -15.894 36.226 1.00 61.69 89 LEU A N 1
ATOM 711 C CA . LEU A 1 89 ? -15.203 -16.714 35.047 1.00 61.69 89 LEU A CA 1
ATOM 712 C C . LEU A 1 89 ? -16.255 -17.758 35.438 1.00 61.69 89 LEU A C 1
ATOM 714 O O . LEU A 1 89 ? -16.134 -18.370 36.506 1.00 61.69 89 LEU A O 1
ATOM 718 N N . ASP A 1 90 ? -17.304 -17.923 34.634 1.00 63.31 90 ASP A N 1
ATOM 719 C CA . ASP A 1 90 ? -18.211 -19.057 34.813 1.00 63.31 90 ASP A CA 1
ATOM 720 C C . ASP A 1 90 ? -17.443 -20.385 34.626 1.00 63.31 90 ASP A C 1
ATOM 722 O O . ASP A 1 90 ? -16.296 -20.406 34.171 1.00 63.31 90 ASP A O 1
ATOM 726 N N . GLU A 1 91 ? -18.027 -21.506 35.058 1.00 61.38 91 GLU A N 1
ATOM 727 C CA . GLU A 1 91 ? -17.360 -22.817 34.964 1.00 61.38 91 GLU A CA 1
ATOM 728 C C . GLU A 1 91 ? -17.003 -23.187 33.516 1.00 61.38 91 GLU A C 1
ATOM 730 O O . GLU A 1 91 ? -16.013 -23.873 33.274 1.00 61.38 91 GLU A O 1
ATOM 735 N N . GLU A 1 92 ? -17.760 -22.689 32.541 1.00 58.94 92 GLU A N 1
ATOM 736 C CA . GLU A 1 92 ? -17.461 -22.872 31.126 1.00 58.94 92 GLU A CA 1
ATOM 737 C C . GLU A 1 92 ? -16.184 -22.115 30.731 1.00 58.94 92 GLU A C 1
ATOM 739 O O . GLU A 1 92 ? -15.269 -22.708 30.164 1.00 58.94 92 GLU A O 1
ATOM 744 N N . CYS A 1 93 ? -16.045 -20.853 31.137 1.00 53.25 93 CYS A N 1
ATOM 745 C CA . CYS A 1 93 ? -14.874 -20.015 30.905 1.00 53.25 93 CYS A CA 1
ATOM 746 C C . CYS A 1 93 ? -13.630 -20.514 31.649 1.00 53.25 93 CYS A C 1
ATOM 748 O O . CYS A 1 93 ? -12.514 -20.387 31.144 1.00 53.25 93 CYS A O 1
ATOM 750 N N . LYS A 1 94 ? -13.787 -21.089 32.848 1.00 59.72 94 LYS A N 1
ATOM 751 C CA . LYS A 1 94 ? -12.668 -21.712 33.578 1.00 59.72 94 LYS A CA 1
ATOM 752 C C . LYS A 1 94 ? -12.117 -22.934 32.845 1.00 59.72 94 LYS A C 1
ATOM 754 O O . LYS A 1 94 ? -10.907 -23.149 32.857 1.00 59.72 94 LYS A O 1
ATOM 759 N N . ASN A 1 95 ? -12.993 -23.717 32.217 1.00 54.84 95 ASN A N 1
ATOM 760 C CA . ASN A 1 95 ? -12.614 -24.940 31.512 1.00 54.84 95 ASN A CA 1
ATOM 761 C C . ASN A 1 95 ? -12.160 -24.673 30.063 1.00 54.84 95 ASN A C 1
ATOM 763 O O . ASN A 1 95 ? -11.231 -25.329 29.590 1.00 54.84 95 ASN A O 1
ATOM 767 N N . ASN A 1 96 ? -12.758 -23.683 29.390 1.00 52.06 96 ASN A N 1
ATOM 768 C CA . ASN A 1 96 ? -12.618 -23.457 27.944 1.00 52.06 96 ASN A CA 1
ATOM 769 C C . ASN A 1 96 ? -11.983 -22.101 27.566 1.00 52.06 96 ASN A C 1
ATOM 771 O O . ASN A 1 96 ? -11.713 -21.855 26.396 1.00 52.06 96 ASN A O 1
ATOM 775 N N . GLY A 1 97 ? -11.692 -21.225 28.531 1.00 52.16 97 GLY A N 1
ATOM 776 C CA . GLY A 1 97 ? -11.238 -19.856 28.264 1.00 52.16 97 GLY A CA 1
ATOM 777 C C . GLY A 1 97 ? -12.393 -18.882 28.006 1.00 52.16 97 GLY A C 1
ATOM 778 O O . GLY A 1 97 ? -13.559 -19.259 27.961 1.00 52.16 97 GLY A O 1
ATOM 779 N N . ILE A 1 98 ? -12.079 -17.592 27.879 1.00 51.78 98 ILE A N 1
ATOM 780 C CA . ILE A 1 98 ? -13.089 -16.545 27.666 1.00 51.78 98 ILE A CA 1
ATOM 781 C C . ILE A 1 98 ? -13.680 -16.697 26.258 1.00 51.78 98 ILE A C 1
ATOM 783 O O . ILE A 1 98 ? -12.931 -16.841 25.291 1.00 51.78 98 ILE A O 1
ATOM 787 N N . LYS A 1 99 ? -15.012 -16.612 26.127 1.00 56.38 99 LYS A N 1
ATOM 788 C CA . LYS A 1 99 ? -15.661 -16.530 24.812 1.00 56.38 99 LYS A CA 1
ATOM 789 C C . LYS A 1 99 ? -15.242 -15.226 24.124 1.00 56.38 99 LYS A C 1
ATOM 791 O O . LYS A 1 99 ? -15.680 -14.147 24.516 1.00 56.38 99 LYS A O 1
ATOM 796 N N . ALA A 1 100 ? -14.402 -15.333 23.100 1.00 53.47 100 ALA A N 1
ATOM 797 C CA . ALA A 1 100 ? -14.014 -14.222 22.243 1.00 53.47 100 ALA A CA 1
ATOM 798 C C . ALA A 1 100 ? -14.807 -14.292 20.934 1.00 53.47 100 ALA A C 1
ATOM 800 O O . ALA A 1 100 ? -14.875 -15.335 20.290 1.00 53.47 100 ALA A O 1
ATOM 801 N N . THR A 1 101 ? -15.427 -13.183 20.539 1.00 51.41 101 THR A N 1
ATOM 802 C CA . THR A 1 101 ? -16.038 -13.043 19.212 1.00 51.41 101 THR A CA 1
ATOM 803 C C . THR A 1 101 ? -15.143 -12.138 18.389 1.00 51.41 101 THR A C 1
ATOM 805 O O . THR A 1 101 ? -14.902 -10.995 18.775 1.00 51.41 101 THR A O 1
ATOM 808 N N . TYR A 1 102 ? -14.627 -12.665 17.282 1.00 49.19 102 TYR A N 1
ATOM 809 C CA . TYR A 1 102 ? -13.796 -11.906 16.359 1.00 49.19 102 TYR A CA 1
ATOM 810 C C . TYR A 1 102 ? -14.675 -11.380 15.231 1.00 49.19 102 TYR A C 1
ATOM 812 O O . TYR A 1 102 ? -15.497 -12.105 14.669 1.00 49.19 102 TYR A O 1
ATOM 820 N N . PHE A 1 103 ? -14.494 -10.105 14.913 1.00 46.09 103 PHE A N 1
ATOM 821 C CA . PHE A 1 103 ? -15.212 -9.427 13.846 1.00 46.09 103 PHE A CA 1
ATOM 822 C C . PHE A 1 103 ? -14.210 -9.039 12.766 1.00 46.09 103 PHE A C 1
ATOM 824 O O . PHE A 1 103 ? -13.127 -8.540 13.068 1.00 46.09 103 PHE A O 1
ATOM 831 N N . ALA A 1 104 ? -14.570 -9.260 11.502 1.00 43.72 104 ALA A N 1
ATOM 832 C CA . ALA A 1 104 ? -13.716 -8.934 10.359 1.00 43.72 104 ALA A CA 1
ATOM 833 C C . ALA A 1 104 ? -13.736 -7.434 9.999 1.00 43.72 104 ALA A C 1
ATOM 835 O O . ALA A 1 104 ? -13.205 -7.033 8.966 1.00 43.72 104 ALA A O 1
ATOM 836 N N . ASN A 1 105 ? -14.371 -6.598 10.823 1.00 45.75 105 ASN A N 1
ATOM 837 C CA . ASN A 1 105 ? -14.399 -5.154 10.652 1.00 45.75 105 ASN A CA 1
ATOM 838 C C . ASN A 1 105 ? -14.452 -4.429 11.998 1.00 45.75 105 ASN A C 1
ATOM 840 O O . ASN A 1 105 ? -14.925 -4.952 13.009 1.00 45.75 105 ASN A O 1
ATOM 844 N N . MET A 1 106 ? -14.020 -3.170 11.963 1.00 40.25 106 MET A N 1
ATOM 845 C CA . MET A 1 106 ? -14.040 -2.269 13.110 1.00 40.25 106 MET A CA 1
ATOM 846 C C . MET A 1 106 ? -15.450 -1.893 13.569 1.00 40.25 106 MET A C 1
ATOM 848 O O . MET A 1 106 ? -15.583 -1.349 14.646 1.00 40.25 106 MET A O 1
ATOM 852 N N . PHE A 1 107 ? -16.516 -2.157 12.809 1.00 48.72 107 PHE A N 1
ATOM 853 C CA . PHE A 1 107 ? -17.885 -1.800 13.206 1.00 48.72 107 PHE A CA 1
ATOM 854 C C . PHE A 1 107 ? -18.580 -2.891 14.032 1.00 48.72 107 PHE A C 1
ATOM 856 O O . PHE A 1 107 ? -19.726 -2.701 14.444 1.00 48.72 107 PHE A O 1
ATOM 863 N N . LEU A 1 108 ? -17.894 -4.014 14.292 1.00 50.75 108 LEU A N 1
ATOM 864 C CA . LEU A 1 108 ? -18.448 -5.218 14.923 1.00 50.75 108 LEU A CA 1
ATOM 865 C C . LEU A 1 108 ? -19.698 -5.750 14.202 1.00 50.75 108 LEU A C 1
ATOM 867 O O . LEU A 1 108 ? -20.608 -6.299 14.823 1.00 50.75 108 LEU A O 1
ATOM 871 N N . GLN A 1 109 ? -19.765 -5.555 12.886 1.00 40.94 109 GLN A N 1
ATOM 872 C CA . GLN A 1 109 ? -20.812 -6.131 12.046 1.00 40.94 109 GLN A CA 1
ATOM 873 C C . GLN A 1 109 ? -20.307 -7.484 11.519 1.00 40.94 109 GLN A C 1
ATOM 875 O O . GLN A 1 109 ? -19.105 -7.660 11.350 1.00 40.94 109 GLN A O 1
ATOM 880 N N . ASP A 1 110 ? -21.189 -8.463 11.328 1.00 43.84 110 ASP A N 1
ATOM 881 C CA . ASP A 1 110 ? -20.849 -9.810 10.831 1.00 43.84 110 ASP A CA 1
ATOM 882 C C . ASP A 1 110 ? -19.916 -10.634 11.753 1.00 43.84 110 ASP A C 1
ATOM 884 O O . ASP A 1 110 ? -18.738 -10.860 11.471 1.00 43.84 110 ASP A O 1
ATOM 888 N N . SER A 1 111 ? -20.454 -11.110 12.885 1.00 40.38 111 SER A N 1
ATOM 889 C CA . SER A 1 111 ? -19.740 -11.986 13.829 1.00 40.38 111 SER A CA 1
ATOM 890 C C . SER A 1 111 ? -19.490 -13.390 13.266 1.00 40.38 111 SER A C 1
ATOM 892 O O . SER A 1 111 ? -20.433 -14.050 12.825 1.00 40.38 111 SER A O 1
ATOM 894 N N . LEU A 1 112 ? -18.265 -13.904 13.417 1.00 43.09 112 LEU A N 1
ATOM 895 C CA . LEU A 1 112 ? -17.995 -15.345 13.426 1.00 43.09 112 LEU A CA 1
ATOM 896 C C . LEU A 1 112 ? -17.827 -15.793 14.888 1.00 43.09 112 LEU A C 1
ATOM 898 O O . LEU A 1 112 ? -16.918 -15.345 15.588 1.00 43.09 112 LEU A O 1
ATOM 902 N N . ASP A 1 113 ? -18.728 -16.653 15.372 1.00 38.72 113 ASP A N 1
ATOM 903 C CA . ASP A 1 113 ? -18.614 -17.264 16.701 1.00 38.72 113 ASP A CA 1
ATOM 904 C C . ASP A 1 113 ? -17.406 -18.216 16.717 1.00 38.72 113 ASP A C 1
ATOM 906 O O . ASP A 1 113 ? -17.424 -19.276 16.089 1.00 38.72 113 ASP A O 1
ATOM 910 N N . HIS A 1 114 ? -16.363 -17.863 17.468 1.00 40.34 114 HIS A N 1
ATOM 911 C CA . HIS A 1 114 ? -15.270 -18.774 17.796 1.00 40.34 114 HIS A CA 1
ATOM 912 C C . HIS A 1 114 ? -15.488 -19.306 19.217 1.00 40.34 114 HIS A C 1
ATOM 914 O O . HIS A 1 114 ? -15.434 -18.561 20.196 1.00 40.34 114 HIS A O 1
ATOM 920 N N . ALA A 1 115 ? -15.777 -20.604 19.341 1.00 36.94 115 ALA A N 1
ATOM 921 C CA . ALA A 1 115 ? -15.764 -21.273 20.638 1.00 36.94 115 ALA A CA 1
ATOM 922 C C . ALA A 1 115 ? -14.325 -21.259 21.179 1.00 36.94 115 ALA A C 1
ATOM 924 O O . ALA A 1 115 ? -13.393 -21.573 20.441 1.00 36.94 115 ALA A O 1
ATOM 925 N N . GLY A 1 116 ? -14.165 -20.835 22.435 1.00 37.75 116 GLY A N 1
ATOM 926 C CA . GLY A 1 116 ? -12.880 -20.512 23.052 1.00 37.75 116 GLY A CA 1
ATOM 927 C C . GLY A 1 116 ? -11.824 -21.599 22.867 1.00 37.75 116 GLY A C 1
ATOM 928 O O . GLY A 1 116 ? -11.914 -22.683 23.439 1.00 37.75 116 GLY A O 1
ATOM 929 N N . GLU A 1 117 ? -10.788 -21.284 22.095 1.00 34.59 117 GLU A N 1
ATOM 930 C CA . GLU A 1 117 ? -9.498 -21.938 22.250 1.00 34.59 117 GLU A CA 1
ATOM 931 C C . GLU A 1 117 ? -8.684 -21.152 23.282 1.00 34.59 117 GLU A C 1
ATOM 933 O O . GLU A 1 117 ? -8.757 -19.922 23.358 1.00 34.59 117 GLU A O 1
ATOM 938 N N . LYS A 1 118 ? -7.905 -21.876 24.100 1.00 32.06 118 LYS A N 1
ATOM 939 C CA . LYS A 1 118 ? -6.945 -21.291 25.048 1.00 32.06 118 LYS A CA 1
ATOM 940 C C . LYS A 1 118 ? -6.178 -20.168 24.354 1.00 32.06 118 LYS A C 1
ATOM 942 O O . LYS A 1 118 ? -5.696 -20.384 23.247 1.00 32.06 118 LYS A O 1
ATOM 947 N N . ALA A 1 119 ? -6.003 -19.031 25.033 1.00 32.12 119 ALA A N 1
ATOM 948 C CA . ALA A 1 119 ? -5.159 -17.919 24.596 1.00 32.12 119 ALA A CA 1
ATOM 949 C C . ALA A 1 119 ? -3.677 -18.344 24.516 1.00 32.12 119 ALA A C 1
ATOM 951 O O . ALA A 1 119 ? -2.826 -17.931 25.299 1.00 32.12 119 ALA A O 1
ATOM 952 N N . GLY A 1 120 ? -3.366 -19.219 23.567 1.00 25.62 120 GLY A N 1
ATOM 953 C CA . GLY A 1 120 ? -2.048 -19.413 23.020 1.00 25.62 120 GLY A CA 1
ATOM 954 C C . GLY A 1 120 ? -1.846 -18.274 22.049 1.00 25.62 120 GLY A C 1
ATOM 955 O O . GLY A 1 120 ? -2.200 -18.393 20.882 1.00 25.62 120 GLY A O 1
ATOM 956 N N . TRP A 1 121 ? -1.300 -17.166 22.546 1.00 24.05 121 TRP A N 1
ATOM 957 C CA . TRP A 1 121 ? -0.707 -16.142 21.700 1.00 24.05 121 TRP A CA 1
ATOM 958 C C . TRP A 1 121 ? 0.298 -16.819 20.762 1.00 24.05 121 TRP A C 1
ATOM 960 O O . TRP A 1 121 ? 1.453 -17.056 21.114 1.00 24.05 121 TRP A O 1
ATOM 970 N N . LYS A 1 122 ? -0.157 -17.171 19.561 1.00 23.47 122 LYS A N 1
ATOM 971 C CA . LYS A 1 122 ? 0.694 -17.502 18.431 1.00 23.47 122 LYS A CA 1
ATOM 972 C C . LYS A 1 122 ? 0.683 -16.285 17.528 1.00 23.47 122 LYS A C 1
ATOM 974 O O . LYS A 1 122 ? -0.306 -15.974 16.878 1.00 23.47 122 LYS A O 1
ATOM 979 N N . ARG A 1 123 ? 1.814 -15.583 17.544 1.00 27.31 123 ARG A N 1
ATOM 980 C CA . ARG A 1 123 ? 2.157 -14.522 16.603 1.00 27.31 123 ARG A CA 1
ATOM 981 C C . ARG A 1 123 ? 1.960 -15.053 15.184 1.00 27.31 123 ARG A C 1
ATOM 983 O O . ARG A 1 123 ? 2.692 -15.944 14.762 1.00 27.31 123 ARG A O 1
ATOM 990 N N . GLY A 1 124 ? 0.987 -14.506 14.470 1.00 33.81 124 GLY A N 1
ATOM 991 C CA . GLY A 1 124 ? 0.785 -14.829 13.067 1.00 33.81 124 GLY A CA 1
ATOM 992 C C . GLY A 1 124 ? -0.605 -14.477 12.580 1.00 33.81 124 GLY A C 1
ATOM 993 O O . GLY A 1 124 ? -1.398 -15.386 12.419 1.00 33.81 124 GLY A O 1
ATOM 994 N N . VAL A 1 125 ? -0.881 -13.186 12.380 1.00 32.94 125 VAL A N 1
ATOM 995 C CA . VAL A 1 125 ? -1.319 -12.585 11.100 1.00 32.94 125 VAL A CA 1
ATOM 996 C C . VAL A 1 125 ? -1.621 -11.088 11.317 1.00 32.94 125 VAL A C 1
ATOM 998 O O . VAL A 1 125 ? -2.270 -10.758 12.306 1.00 32.94 125 VAL A O 1
ATOM 1001 N N . PRO A 1 126 ? -1.164 -10.171 10.440 1.00 38.56 126 PRO A N 1
ATOM 1002 C CA . PRO A 1 126 ? -1.534 -8.761 10.493 1.00 38.56 126 PRO A CA 1
ATOM 1003 C C . PRO A 1 126 ? -2.661 -8.451 9.497 1.00 38.56 126 PRO A C 1
ATOM 1005 O O . PRO A 1 126 ? -2.518 -8.643 8.284 1.00 38.56 126 PRO A O 1
ATOM 1008 N N . ASN A 1 127 ? -3.769 -7.925 10.011 1.00 33.31 127 ASN A N 1
ATOM 1009 C CA . ASN A 1 127 ? -4.859 -7.387 9.206 1.00 33.31 127 ASN A CA 1
ATOM 1010 C C . ASN A 1 127 ? -4.472 -5.954 8.820 1.00 33.31 127 ASN A C 1
ATOM 1012 O O . ASN A 1 127 ? -4.572 -5.042 9.631 1.00 33.31 127 ASN A O 1
ATOM 1016 N N . GLY A 1 128 ? -3.937 -5.782 7.610 1.00 30.28 128 GLY A N 1
ATOM 1017 C CA . GLY A 1 128 ? -3.597 -4.469 7.062 1.00 30.28 128 GLY A CA 1
ATOM 1018 C C . GLY A 1 128 ? -4.832 -3.640 6.692 1.00 30.28 128 GLY A C 1
ATOM 1019 O O . GLY A 1 128 ? -5.943 -4.157 6.591 1.00 30.28 128 GLY A O 1
ATOM 1020 N N . VAL A 1 129 ? -4.615 -2.346 6.454 1.00 32.88 129 VAL A N 1
ATOM 1021 C CA . VAL A 1 129 ? -5.629 -1.419 5.935 1.00 32.88 129 VAL A CA 1
ATOM 1022 C C . VAL A 1 129 ? -5.943 -1.785 4.482 1.00 32.88 129 VAL A C 1
ATOM 1024 O O . VAL A 1 129 ? -5.062 -1.761 3.623 1.00 32.88 129 VAL A O 1
ATOM 1027 N N . PHE A 1 130 ? -7.199 -2.141 4.214 1.00 36.22 130 PHE A N 1
ATOM 1028 C CA . PHE A 1 130 ? -7.705 -2.417 2.872 1.00 36.22 130 PHE A CA 1
ATOM 1029 C C . PHE A 1 130 ? -8.249 -1.130 2.244 1.00 36.22 130 PHE A C 1
ATOM 1031 O O . PHE A 1 130 ? -9.087 -0.462 2.855 1.00 36.22 130 PHE A O 1
ATOM 1038 N N . ASP A 1 131 ? -7.906 -0.851 0.986 1.00 38.69 131 ASP A N 1
ATOM 1039 C CA . ASP A 1 131 ? -8.759 -0.024 0.125 1.00 38.69 131 ASP A CA 1
ATOM 1040 C C . ASP A 1 131 ? -9.997 -0.872 -0.247 1.00 38.69 131 ASP A C 1
ATOM 1042 O O . ASP A 1 131 ? -10.107 -1.446 -1.327 1.00 38.69 131 ASP A O 1
ATOM 1046 N N . GLY A 1 132 ? -10.902 -1.070 0.717 1.00 35.28 132 GLY A N 1
ATOM 1047 C CA . GLY A 1 132 ? -12.067 -1.943 0.568 1.00 35.28 132 GLY A CA 1
ATOM 1048 C C . GLY A 1 132 ? -13.051 -1.418 -0.481 1.00 35.28 132 GLY A C 1
ATOM 1049 O O . GLY A 1 132 ? -13.563 -0.304 -0.363 1.00 35.28 132 GLY A O 1
ATOM 1050 N N . HIS A 1 133 ? -13.366 -2.235 -1.491 1.00 39.50 133 HIS A N 1
ATOM 1051 C CA . HIS A 1 133 ? -14.388 -1.922 -2.493 1.00 39.50 133 HIS A CA 1
ATOM 1052 C C . HIS A 1 133 ? -15.723 -2.581 -2.147 1.00 39.50 133 HIS A C 1
ATOM 1054 O O . HIS A 1 133 ? -15.869 -3.802 -2.189 1.00 39.50 133 HIS A O 1
ATOM 1060 N N . TYR A 1 134 ? -16.720 -1.749 -1.855 1.00 33.97 134 TYR A N 1
ATOM 1061 C CA . TYR A 1 134 ? -18.113 -2.160 -1.732 1.00 33.97 134 TYR A CA 1
ATOM 1062 C C . TYR A 1 134 ? -18.814 -1.929 -3.072 1.00 33.97 134 TYR A C 1
ATOM 1064 O O . TYR A 1 134 ? -18.816 -0.811 -3.593 1.00 33.97 134 TYR A O 1
ATOM 1072 N N . SER A 1 135 ? -19.439 -2.968 -3.634 1.00 31.08 135 SER A N 1
ATOM 1073 C CA . SER A 1 135 ? -20.306 -2.780 -4.799 1.00 31.08 135 SER A CA 1
ATOM 1074 C C . SER A 1 135 ? -21.539 -1.951 -4.412 1.00 31.08 135 SER A C 1
ATOM 1076 O O . SER A 1 135 ? -21.878 -1.811 -3.233 1.00 31.08 135 SER A O 1
ATOM 1078 N N . LYS A 1 136 ? -22.248 -1.421 -5.417 1.00 29.89 136 LYS A N 1
ATOM 1079 C CA . LYS A 1 136 ? -23.336 -0.417 -5.337 1.00 29.89 136 LYS A CA 1
ATOM 1080 C C . LYS A 1 136 ? -24.553 -0.760 -4.443 1.00 29.89 136 LYS A C 1
ATOM 1082 O O . LYS A 1 136 ? -25.544 -0.034 -4.475 1.00 29.89 136 LYS A O 1
ATOM 1087 N N . LYS A 1 137 ? -24.515 -1.857 -3.681 1.00 29.58 137 LYS A N 1
ATOM 1088 C CA . LYS A 1 137 ? -25.554 -2.316 -2.744 1.00 29.58 137 LYS A CA 1
ATOM 1089 C C . LYS A 1 137 ? -25.010 -2.925 -1.439 1.00 29.58 137 LYS A C 1
ATOM 1091 O O . LYS A 1 137 ? -25.752 -3.625 -0.762 1.00 29.58 137 LYS A O 1
ATOM 1096 N N . GLY A 1 138 ? -23.741 -2.701 -1.090 1.00 29.55 138 GLY A N 1
ATOM 1097 C CA . GLY A 1 138 ? -23.167 -3.234 0.155 1.00 29.55 138 GLY A CA 1
ATOM 1098 C C . GLY A 1 138 ? -22.899 -4.745 0.141 1.00 29.55 138 GLY A C 1
ATOM 1099 O O . GLY A 1 138 ? -22.569 -5.308 1.175 1.00 29.55 138 GLY A O 1
ATOM 1100 N N . ALA A 1 139 ? -23.004 -5.403 -1.018 1.00 30.72 139 ALA A N 1
ATOM 1101 C CA . ALA A 1 139 ? -22.541 -6.775 -1.199 1.00 30.72 139 ALA A CA 1
ATOM 1102 C C . ALA A 1 139 ? -21.088 -6.773 -1.696 1.00 30.72 139 ALA A C 1
ATOM 1104 O O . ALA A 1 139 ? -20.746 -5.996 -2.598 1.00 30.72 139 ALA A O 1
ATOM 1105 N N . VAL A 1 140 ? -20.253 -7.657 -1.145 1.00 36.28 140 VAL A N 1
ATOM 1106 C CA . VAL A 1 140 ? -18.942 -7.990 -1.717 1.00 36.28 140 VAL A CA 1
ATOM 1107 C C . VAL A 1 140 ? -19.199 -8.585 -3.104 1.00 36.28 140 VAL A C 1
ATOM 1109 O O . VAL A 1 140 ? -19.894 -9.589 -3.237 1.00 36.28 140 VAL A O 1
ATOM 1112 N N . SER A 1 141 ? -18.728 -7.902 -4.144 1.00 41.34 141 SER A N 1
ATOM 1113 C CA . SER A 1 141 ? -18.743 -8.403 -5.518 1.00 41.34 141 SER A CA 1
ATOM 1114 C C . SER A 1 141 ? -17.438 -9.156 -5.750 1.00 41.34 141 SER A C 1
ATOM 1116 O O . SER A 1 141 ? -16.370 -8.635 -5.432 1.00 41.34 141 SER A O 1
ATOM 1118 N N . ASP A 1 142 ? -17.498 -10.348 -6.348 1.00 46.50 142 ASP A N 1
ATOM 1119 C CA . ASP A 1 142 ? -16.317 -11.139 -6.744 1.00 46.50 142 ASP A CA 1
ATOM 1120 C C . ASP A 1 142 ? -15.567 -10.514 -7.942 1.00 46.50 142 ASP A C 1
ATOM 1122 O O . ASP A 1 142 ? -14.842 -11.184 -8.687 1.00 46.50 142 ASP A O 1
ATOM 1126 N N . SER A 1 143 ? -15.822 -9.241 -8.242 1.00 51.91 143 SER A N 1
ATOM 1127 C CA . SER A 1 143 ? -15.177 -8.494 -9.308 1.00 51.91 143 SER A CA 1
ATOM 1128 C C . SER A 1 143 ? -15.121 -7.009 -8.958 1.00 51.91 143 SER A C 1
ATOM 1130 O O . SER A 1 143 ? -16.126 -6.396 -8.635 1.00 51.91 143 SER A O 1
ATOM 1132 N N . PHE A 1 144 ? -13.941 -6.420 -9.082 1.00 54.88 144 PHE A N 1
ATOM 1133 C CA . PHE A 1 144 ? -13.715 -4.988 -9.096 1.00 54.88 144 PHE A CA 1
ATOM 1134 C C . PHE A 1 144 ? -14.397 -4.397 -10.334 1.00 54.88 144 PHE A C 1
ATOM 1136 O O . PHE A 1 144 ? -14.082 -4.775 -11.469 1.00 54.88 144 PHE A O 1
ATOM 1143 N N . GLU A 1 145 ? -15.327 -3.466 -10.133 1.00 50.59 145 GLU A N 1
ATOM 1144 C CA . GLU A 1 145 ? -15.936 -2.712 -11.231 1.00 50.59 145 GLU A CA 1
ATOM 1145 C C . GLU A 1 145 ? -15.093 -1.507 -11.650 1.00 50.59 145 GLU A C 1
ATOM 1147 O O . GLU A 1 145 ? -15.197 -1.070 -12.790 1.00 50.59 145 GLU A O 1
ATOM 1152 N N . ILE A 1 146 ? -14.257 -0.979 -10.755 1.00 50.12 146 ILE A N 1
ATOM 1153 C CA . ILE A 1 146 ? -13.353 0.150 -10.993 1.00 50.12 146 ILE A CA 1
ATOM 1154 C C . ILE A 1 146 ? -11.978 -0.188 -10.419 1.00 50.12 146 ILE A C 1
ATOM 1156 O O . ILE A 1 146 ? -11.889 -0.854 -9.389 1.00 50.12 146 ILE A O 1
ATOM 1160 N N . TRP A 1 147 ? -10.904 0.261 -11.068 1.00 56.16 147 TRP A N 1
ATOM 1161 C CA . TRP A 1 147 ? -9.598 0.284 -10.415 1.00 56.16 147 TRP A CA 1
ATOM 1162 C C . TRP A 1 147 ? -9.511 1.539 -9.548 1.00 56.16 147 TRP A C 1
ATOM 1164 O O . TRP A 1 147 ? -10.025 2.598 -9.915 1.00 56.16 147 TRP A O 1
ATOM 1174 N N . VAL A 1 148 ? -8.854 1.419 -8.400 1.00 58.88 148 VAL A N 1
ATOM 1175 C CA . VAL A 1 148 ? -8.521 2.550 -7.537 1.00 58.88 148 VAL A CA 1
ATOM 1176 C C . VAL A 1 148 ? -7.010 2.613 -7.444 1.00 58.88 148 VAL A C 1
ATOM 1178 O O . VAL A 1 148 ? -6.354 1.621 -7.146 1.00 58.88 148 VAL A O 1
ATOM 1181 N N . SER A 1 149 ? -6.471 3.783 -7.775 1.00 71.12 149 SER A N 1
ATOM 1182 C CA . SER A 1 149 ? -5.073 4.115 -7.547 1.00 71.12 149 SER A CA 1
ATOM 1183 C C . SER A 1 149 ? -5.007 5.289 -6.592 1.00 71.12 149 SER A C 1
ATOM 1185 O O . SER A 1 149 ? -5.796 6.236 -6.706 1.00 71.12 149 SER A O 1
ATOM 1187 N N . ARG A 1 150 ? -4.056 5.232 -5.667 1.00 73.94 150 ARG A N 1
ATOM 1188 C CA . ARG A 1 150 ? -3.851 6.271 -4.664 1.00 73.94 150 ARG A CA 1
ATOM 1189 C C . ARG A 1 150 ? -2.701 7.180 -5.074 1.00 73.94 150 ARG A C 1
ATOM 1191 O O . ARG A 1 150 ? -1.573 6.725 -5.238 1.00 73.94 150 ARG A O 1
ATOM 1198 N N . VAL A 1 151 ? -2.963 8.481 -5.181 1.00 81.44 151 VAL A N 1
ATOM 1199 C CA . VAL A 1 151 ? -1.916 9.511 -5.257 1.00 81.44 151 VAL A CA 1
ATOM 1200 C C . VAL A 1 151 ? -1.984 10.306 -3.969 1.00 81.44 151 VAL A C 1
ATOM 1202 O O . VAL A 1 151 ? -2.771 11.241 -3.852 1.00 81.44 151 VAL A O 1
ATOM 1205 N N . ASP A 1 152 ? -1.181 9.901 -2.989 1.00 81.62 152 ASP A N 1
ATOM 1206 C CA . ASP A 1 152 ? -1.193 10.538 -1.679 1.00 81.62 152 ASP A CA 1
ATOM 1207 C C . ASP A 1 152 ? 0.205 11.012 -1.265 1.00 81.62 152 ASP A C 1
ATOM 1209 O O . ASP A 1 152 ? 1.025 10.210 -0.808 1.00 81.62 152 ASP A O 1
ATOM 1213 N N . PRO A 1 153 ? 0.495 12.313 -1.391 1.00 82.44 153 PRO A N 1
ATOM 1214 C CA . PRO A 1 153 ? 1.792 12.870 -1.030 1.00 82.44 153 PRO A CA 1
ATOM 1215 C C . PRO A 1 153 ? 2.054 12.871 0.492 1.00 82.44 153 PRO A C 1
ATOM 1217 O O . PRO A 1 153 ? 3.200 13.057 0.902 1.00 82.44 153 PRO A O 1
ATOM 1220 N N . ASN A 1 154 ? 1.039 12.640 1.339 1.00 81.12 154 ASN A N 1
ATOM 1221 C CA . ASN A 1 154 ? 1.219 12.468 2.789 1.00 81.12 154 ASN A CA 1
ATOM 1222 C C . ASN A 1 154 ? 1.933 11.157 3.134 1.00 81.12 154 ASN A C 1
ATOM 1224 O O . ASN A 1 154 ? 2.368 10.976 4.263 1.00 81.12 154 ASN A O 1
ATOM 1228 N N . THR A 1 155 ? 2.097 10.265 2.159 1.00 81.94 155 THR A N 1
ATOM 1229 C CA . THR A 1 155 ? 2.845 9.013 2.301 1.00 81.94 155 THR A CA 1
ATOM 1230 C C . THR A 1 155 ? 4.335 9.150 1.991 1.00 81.94 155 THR A C 1
ATOM 1232 O O . THR A 1 155 ? 5.028 8.149 1.875 1.00 81.94 155 THR A O 1
ATOM 1235 N N . ALA A 1 156 ? 4.841 10.365 1.772 1.00 85.94 156 ALA A N 1
ATOM 1236 C CA . ALA A 1 156 ? 6.253 10.603 1.467 1.00 85.94 156 ALA A CA 1
ATOM 1237 C C . ALA A 1 156 ? 6.784 11.886 2.117 1.00 85.94 156 ALA A C 1
ATOM 1239 O O . ALA A 1 156 ? 7.682 12.542 1.583 1.00 85.94 156 ALA A O 1
ATOM 1240 N N . THR A 1 157 ? 6.244 12.264 3.278 1.00 80.81 157 THR A N 1
ATOM 1241 C CA . THR A 1 157 ? 6.570 13.530 3.955 1.00 80.81 157 THR A CA 1
ATOM 1242 C C . THR A 1 157 ? 8.045 13.653 4.333 1.00 80.81 157 THR A C 1
ATOM 1244 O O . THR A 1 157 ? 8.541 14.769 4.481 1.00 80.81 157 THR A O 1
ATOM 1247 N N . LEU A 1 158 ? 8.773 12.529 4.410 1.00 83.69 158 LEU A N 1
ATOM 1248 C CA . LEU A 1 158 ? 10.229 12.514 4.587 1.00 83.69 158 LEU A CA 1
ATOM 1249 C C . LEU A 1 158 ? 10.972 13.305 3.490 1.00 83.69 158 LEU A C 1
ATOM 1251 O O . LEU A 1 158 ? 12.056 13.829 3.733 1.00 83.69 158 LEU A O 1
ATOM 1255 N N . TYR A 1 159 ? 10.402 13.408 2.287 1.00 87.50 159 TYR A N 1
ATOM 1256 C CA . TYR A 1 159 ? 11.018 14.094 1.148 1.00 87.50 159 TYR A CA 1
ATOM 1257 C C . TYR A 1 159 ? 10.534 15.527 0.939 1.00 87.50 159 TYR A C 1
ATOM 1259 O O . TYR A 1 159 ? 11.093 16.262 0.126 1.00 87.50 159 TYR A O 1
ATOM 1267 N N . GLY A 1 160 ? 9.520 15.972 1.673 1.00 86.94 160 GLY A N 1
ATOM 1268 C CA . GLY A 1 160 ? 9.047 17.343 1.575 1.00 86.94 160 GLY A CA 1
ATOM 1269 C C . GLY A 1 160 ? 7.608 17.504 2.022 1.00 86.94 160 GLY A C 1
ATOM 1270 O O . GLY A 1 160 ? 6.965 16.590 2.525 1.00 86.94 160 GLY A O 1
ATOM 1271 N N . THR A 1 161 ? 7.073 18.703 1.816 1.00 87.38 161 THR A N 1
ATOM 1272 C CA . THR A 1 161 ? 5.672 18.961 2.153 1.00 87.38 161 THR A CA 1
ATOM 1273 C C . THR A 1 161 ? 4.742 18.252 1.160 1.00 87.38 161 THR A C 1
ATOM 1275 O O . THR A 1 161 ? 5.065 18.211 -0.036 1.00 87.38 161 THR A O 1
ATOM 1278 N N . PRO A 1 162 ? 3.556 17.786 1.592 1.00 86.50 162 PRO A N 1
ATOM 1279 C CA . PRO A 1 162 ? 2.577 17.162 0.704 1.00 86.50 162 PRO A CA 1
ATOM 1280 C C . PRO A 1 162 ? 2.283 17.997 -0.553 1.00 86.50 162 PRO A C 1
ATOM 1282 O O . PRO A 1 162 ? 2.300 17.496 -1.675 1.00 86.50 162 PRO A O 1
ATOM 1285 N N . LYS A 1 163 ? 2.146 19.320 -0.386 1.00 87.69 163 LYS A N 1
ATOM 1286 C CA . LYS A 1 163 ? 1.949 20.268 -1.492 1.00 87.69 163 LYS A CA 1
ATOM 1287 C C . LYS A 1 163 ? 3.089 20.233 -2.513 1.00 87.69 163 LYS A C 1
ATOM 1289 O O . LYS A 1 163 ? 2.833 20.191 -3.713 1.00 87.69 163 LYS A O 1
ATOM 1294 N N . THR A 1 164 ? 4.344 20.286 -2.063 1.00 91.06 164 THR A N 1
ATOM 1295 C CA . THR A 1 164 ? 5.496 20.280 -2.979 1.00 91.06 164 THR A CA 1
ATOM 1296 C C . THR A 1 164 ? 5.637 18.946 -3.701 1.00 91.06 164 THR A C 1
ATOM 1298 O O . THR A 1 164 ? 5.904 18.943 -4.899 1.00 91.06 164 THR A O 1
ATOM 1301 N N . LEU A 1 165 ? 5.400 17.836 -3.000 1.00 90.75 165 LEU A N 1
ATOM 1302 C CA . LEU A 1 165 ? 5.489 16.493 -3.571 1.00 90.75 165 LEU A CA 1
ATOM 1303 C C . LEU A 1 165 ? 4.395 16.267 -4.619 1.00 90.75 165 LEU A C 1
ATOM 1305 O O . LEU A 1 165 ? 4.692 15.807 -5.719 1.00 90.75 165 LEU A O 1
ATOM 1309 N N . LEU A 1 166 ? 3.158 16.687 -4.334 1.00 90.00 166 LEU A N 1
ATOM 1310 C CA . LEU A 1 166 ? 2.048 16.590 -5.283 1.00 90.00 166 LEU A CA 1
ATOM 1311 C C . LEU A 1 166 ? 2.295 17.416 -6.546 1.00 90.00 166 LEU A C 1
ATOM 1313 O O . LEU A 1 166 ? 2.114 16.915 -7.651 1.00 90.00 166 LEU A O 1
ATOM 1317 N N . LEU A 1 167 ? 2.746 18.668 -6.405 1.00 92.00 167 LEU A N 1
ATOM 1318 C CA . LEU A 1 167 ? 3.041 19.526 -7.557 1.00 92.00 167 LEU A CA 1
ATOM 1319 C C . LEU A 1 167 ? 4.153 18.945 -8.437 1.00 92.00 167 LEU A C 1
ATOM 1321 O O . LEU A 1 167 ? 4.074 19.018 -9.664 1.00 92.00 167 LEU A O 1
ATOM 1325 N N . GLN A 1 168 ? 5.183 18.356 -7.830 1.00 91.06 168 GLN A N 1
ATOM 1326 C CA . GLN A 1 168 ? 6.255 17.704 -8.577 1.00 91.06 168 GLN A CA 1
ATOM 1327 C C . GLN A 1 168 ? 5.785 16.426 -9.265 1.00 91.06 168 GLN A C 1
ATOM 1329 O O . GLN A 1 168 ? 6.105 16.221 -10.438 1.00 91.06 168 GLN A O 1
ATOM 1334 N N . TRP A 1 169 ? 4.997 15.608 -8.568 1.00 92.69 169 TRP A N 1
ATOM 1335 C CA . TRP A 1 169 ? 4.404 14.405 -9.134 1.00 92.69 169 TRP A CA 1
ATOM 1336 C C . TRP A 1 169 ? 3.487 14.737 -10.325 1.00 92.69 169 TRP A C 1
ATOM 1338 O O . TRP A 1 169 ? 3.653 14.177 -11.407 1.00 92.69 169 TRP A O 1
ATOM 1348 N N . LEU A 1 170 ? 2.610 15.738 -10.187 1.00 91.94 170 LEU A N 1
ATOM 1349 C CA . LEU A 1 170 ? 1.747 16.216 -11.274 1.00 91.94 170 LEU A CA 1
ATOM 1350 C C . LEU A 1 170 ? 2.563 16.721 -12.466 1.00 91.94 170 LEU A C 1
ATOM 1352 O O . LEU A 1 170 ? 2.222 16.441 -13.617 1.00 91.94 170 LEU A O 1
ATOM 1356 N N . LYS A 1 171 ? 3.663 17.441 -12.206 1.00 90.50 171 LYS A N 1
ATOM 1357 C CA . LYS A 1 171 ? 4.562 17.926 -13.257 1.00 90.50 171 LYS A CA 1
ATOM 1358 C C . LYS A 1 171 ? 5.176 16.768 -14.040 1.00 90.50 171 LYS A C 1
ATOM 1360 O O . LYS A 1 171 ? 5.162 16.819 -15.268 1.00 90.50 171 LYS A O 1
ATOM 1365 N N . LYS A 1 172 ? 5.703 15.737 -13.370 1.00 89.81 172 LYS A N 1
ATOM 1366 C CA . LYS A 1 172 ? 6.305 14.594 -14.077 1.00 89.81 172 LYS A CA 1
ATOM 1367 C C . LYS A 1 172 ? 5.266 13.731 -14.796 1.00 89.81 172 LYS A C 1
ATOM 1369 O O . LYS A 1 172 ? 5.522 13.358 -15.935 1.00 89.81 172 LYS A O 1
ATOM 1374 N N . ALA A 1 173 ? 4.087 13.512 -14.210 1.00 89.06 173 ALA A N 1
ATOM 1375 C CA . ALA A 1 173 ? 2.989 12.809 -14.875 1.00 89.06 173 ALA A CA 1
ATOM 1376 C C . ALA A 1 173 ? 2.545 13.555 -16.144 1.00 89.06 173 ALA A C 1
ATOM 1378 O O . ALA A 1 173 ? 2.492 12.977 -17.225 1.00 89.06 173 ALA A O 1
ATOM 1379 N N . THR A 1 174 ? 2.343 14.873 -16.053 1.00 88.88 174 THR A N 1
ATOM 1380 C CA . THR A 1 174 ? 1.989 15.714 -17.211 1.00 88.88 174 THR A CA 1
ATOM 1381 C C . THR A 1 174 ? 3.055 15.653 -18.304 1.00 88.88 174 THR A C 1
ATOM 1383 O O . THR A 1 174 ? 2.726 15.512 -19.479 1.00 88.88 174 THR A O 1
ATOM 1386 N N . GLN A 1 175 ? 4.335 15.742 -17.929 1.00 84.88 175 GLN A N 1
ATOM 1387 C CA . GLN A 1 175 ? 5.443 15.647 -18.881 1.00 84.88 175 GLN A CA 1
ATOM 1388 C C . GLN A 1 175 ? 5.501 14.294 -19.587 1.00 84.88 175 GLN A C 1
ATOM 1390 O O . GLN A 1 175 ? 5.921 14.245 -20.739 1.00 84.88 175 GLN A O 1
ATOM 1395 N N . GLU A 1 176 ? 5.115 13.214 -18.910 1.00 83.69 176 GLU A N 1
ATOM 1396 C CA . GLU A 1 176 ? 5.038 11.902 -19.541 1.00 83.69 176 GLU A CA 1
ATOM 1397 C C . GLU A 1 176 ? 3.924 11.847 -20.588 1.00 83.69 176 GLU A C 1
ATOM 1399 O O . GLU A 1 176 ? 4.163 11.466 -21.734 1.00 83.69 176 GLU A O 1
ATOM 1404 N N . HIS A 1 177 ? 2.722 12.298 -20.220 1.00 82.62 177 HIS A N 1
ATOM 1405 C CA . HIS A 1 177 ? 1.554 12.293 -21.108 1.00 82.62 177 HIS A CA 1
ATOM 1406 C C . HIS A 1 177 ? 1.690 13.246 -22.303 1.00 82.62 177 HIS A C 1
ATOM 1408 O O . HIS A 1 177 ? 1.039 13.048 -23.325 1.00 82.62 177 HIS A O 1
ATOM 1414 N N . GLN A 1 178 ? 2.548 14.266 -22.211 1.00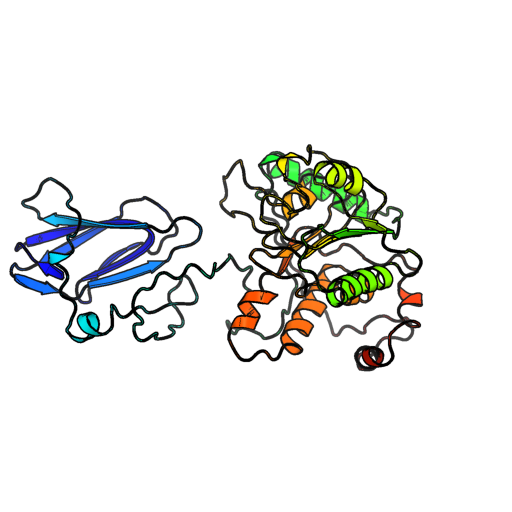 81.25 178 GLN A N 1
ATOM 1415 C CA . GLN A 1 178 ? 2.838 15.206 -23.305 1.00 81.25 178 GLN A CA 1
ATOM 1416 C C . GLN A 1 178 ? 3.828 14.669 -24.354 1.00 81.25 178 GLN A C 1
ATOM 1418 O O . GLN A 1 178 ? 4.127 15.372 -25.318 1.00 81.25 178 GLN A O 1
ATOM 1423 N N . GLY A 1 179 ? 4.284 13.421 -24.215 1.00 64.62 179 GLY A N 1
ATOM 1424 C CA . GLY A 1 179 ? 5.038 12.713 -25.246 1.00 64.62 179 GLY A CA 1
ATOM 1425 C C . GLY A 1 179 ? 6.545 12.759 -25.021 1.00 64.62 179 GLY A C 1
ATOM 1426 O O . GLY A 1 179 ? 7.249 13.620 -25.549 1.00 64.62 179 GLY A O 1
ATOM 1427 N N . LYS A 1 180 ? 7.050 11.766 -24.285 1.00 62.25 180 LYS A N 1
ATOM 1428 C CA . LYS A 1 180 ? 8.468 11.386 -24.283 1.00 62.25 180 LYS A CA 1
ATOM 1429 C C . LYS A 1 180 ? 8.675 10.103 -25.082 1.00 62.25 180 LYS A C 1
ATOM 1431 O O . LYS A 1 180 ? 7.790 9.263 -25.188 1.00 62.25 180 LYS A O 1
ATOM 1436 N N . THR A 1 181 ? 9.873 9.946 -25.634 1.00 65.50 181 THR A N 1
ATOM 1437 C CA . THR A 1 181 ? 10.337 8.674 -26.196 1.00 65.50 181 THR A CA 1
ATOM 1438 C C . THR A 1 181 ? 10.640 7.693 -25.068 1.00 65.50 181 THR A C 1
ATOM 1440 O O . THR A 1 181 ? 11.430 8.011 -24.178 1.00 65.50 181 THR A O 1
ATOM 1443 N N . HIS A 1 182 ? 10.034 6.512 -25.133 1.00 76.50 182 HIS A N 1
ATOM 1444 C CA . HIS A 1 182 ? 10.217 5.420 -24.179 1.00 76.50 182 HIS A CA 1
ATOM 1445 C C . HIS A 1 182 ? 11.392 4.525 -24.594 1.00 76.50 182 HIS A C 1
ATOM 1447 O O . HIS A 1 182 ? 11.638 4.338 -25.790 1.00 76.50 182 HIS A O 1
ATOM 1453 N N . SER A 1 183 ? 12.132 4.004 -23.615 1.00 78.69 183 SER A N 1
ATOM 1454 C CA . SER A 1 183 ? 13.306 3.155 -23.866 1.00 78.69 183 SER A CA 1
ATOM 1455 C C . SER A 1 183 ? 12.927 1.736 -24.303 1.00 78.69 183 SER A C 1
ATOM 1457 O O . SER A 1 183 ? 13.726 1.059 -24.944 1.00 78.69 183 SER A O 1
ATOM 1459 N N . ASN A 1 184 ? 11.710 1.301 -23.963 1.00 83.19 184 ASN A N 1
ATOM 1460 C CA . ASN A 1 184 ? 11.207 -0.070 -23.996 1.00 83.19 184 ASN A CA 1
ATOM 1461 C C . ASN A 1 184 ? 12.102 -1.071 -23.247 1.00 83.19 184 ASN A C 1
ATOM 1463 O O . ASN A 1 184 ? 12.082 -2.260 -23.541 1.00 83.19 184 ASN A O 1
ATOM 1467 N N . LYS A 1 185 ? 12.905 -0.614 -22.283 1.00 88.19 185 LYS A N 1
ATOM 1468 C CA . LYS A 1 185 ? 13.791 -1.480 -21.500 1.00 88.19 185 LYS A CA 1
ATOM 1469 C C . LYS A 1 185 ? 13.185 -1.792 -20.144 1.00 88.19 185 LYS A C 1
ATOM 1471 O O . LYS A 1 185 ? 12.499 -0.967 -19.537 1.00 88.19 185 LYS A O 1
ATOM 1476 N N . SER A 1 186 ? 13.509 -2.969 -19.621 1.00 91.12 186 SER A N 1
ATOM 1477 C CA . SER A 1 186 ? 13.097 -3.374 -18.279 1.00 91.12 186 SER A CA 1
ATOM 1478 C C . SER A 1 186 ? 14.243 -3.924 -17.448 1.00 91.12 186 SER A C 1
ATOM 1480 O O . SER A 1 186 ? 15.050 -4.700 -17.959 1.00 91.12 186 SER A O 1
ATOM 1482 N N . GLY A 1 187 ? 14.256 -3.576 -16.163 1.00 91.62 187 GLY A N 1
ATOM 1483 C CA . GLY A 1 187 ? 15.158 -4.147 -15.166 1.00 91.62 187 GLY A CA 1
ATOM 1484 C C . GLY A 1 187 ? 14.447 -5.189 -14.303 1.00 91.62 187 GLY A C 1
ATOM 1485 O O . GLY A 1 187 ? 13.302 -4.985 -13.891 1.00 91.62 187 GLY A O 1
ATOM 1486 N N . PHE A 1 188 ? 15.130 -6.293 -14.012 1.00 91.19 188 PHE A N 1
ATOM 1487 C CA . PHE A 1 188 ? 14.676 -7.351 -13.115 1.00 91.19 188 PHE A CA 1
ATOM 1488 C C . PHE A 1 188 ? 15.706 -7.565 -12.003 1.00 91.19 188 PHE A C 1
ATOM 1490 O O . PHE A 1 188 ? 16.821 -8.026 -12.244 1.00 91.19 188 PHE A O 1
ATOM 1497 N N . PHE A 1 189 ? 15.324 -7.216 -10.780 1.00 88.19 189 PHE A N 1
ATOM 1498 C CA . PHE A 1 189 ? 16.171 -7.245 -9.599 1.00 88.19 189 PHE A CA 1
ATOM 1499 C C . PHE A 1 189 ? 15.772 -8.398 -8.691 1.00 88.19 189 PHE A C 1
ATOM 1501 O O . PHE A 1 189 ? 14.605 -8.522 -8.321 1.00 88.19 189 PHE A O 1
ATOM 1508 N N . ILE A 1 190 ? 16.757 -9.197 -8.294 1.00 82.81 190 ILE A N 1
ATOM 1509 C CA . ILE A 1 190 ? 16.562 -10.341 -7.407 1.00 82.81 190 ILE A CA 1
ATOM 1510 C C . ILE A 1 190 ? 17.620 -10.351 -6.303 1.00 82.81 190 ILE A C 1
ATOM 1512 O O . ILE A 1 190 ? 18.781 -10.002 -6.537 1.00 82.81 190 ILE A O 1
ATOM 1516 N N . THR A 1 191 ? 17.221 -10.723 -5.087 1.00 73.56 191 THR A N 1
ATOM 1517 C CA . THR A 1 191 ? 18.149 -10.909 -3.961 1.00 73.56 191 THR A CA 1
ATOM 1518 C C . THR A 1 191 ? 18.794 -12.287 -3.986 1.00 73.56 191 THR A C 1
ATOM 1520 O O . THR A 1 191 ? 18.195 -13.240 -4.470 1.00 73.56 191 THR A O 1
ATOM 1523 N N . GLU A 1 192 ? 20.004 -12.416 -3.436 1.00 63.84 192 GLU A N 1
ATOM 1524 C CA . GLU A 1 192 ? 20.662 -13.726 -3.295 1.00 63.84 192 GLU A CA 1
ATOM 1525 C C . GLU A 1 192 ? 19.858 -14.684 -2.404 1.00 63.84 192 GLU A C 1
ATOM 1527 O O . GLU A 1 192 ? 19.781 -15.868 -2.716 1.00 63.84 192 GLU A O 1
ATOM 1532 N N . ASP A 1 193 ? 19.178 -14.141 -1.389 1.00 60.03 193 ASP A N 1
ATOM 1533 C CA . ASP A 1 193 ? 18.300 -14.872 -0.467 1.00 60.03 193 ASP A CA 1
ATOM 1534 C C . ASP A 1 193 ? 16.822 -14.851 -0.899 1.00 60.03 193 ASP A C 1
ATOM 1536 O O . ASP A 1 193 ? 15.927 -15.061 -0.081 1.00 60.03 193 ASP A O 1
ATOM 1540 N N . ALA A 1 194 ? 16.518 -14.509 -2.159 1.00 60.12 194 ALA A N 1
ATOM 1541 C CA . ALA A 1 194 ? 15.145 -14.641 -2.635 1.00 60.12 194 ALA A CA 1
ATOM 1542 C C . ALA A 1 194 ? 14.787 -16.135 -2.663 1.00 60.12 194 ALA A C 1
ATOM 1544 O O . ALA A 1 194 ? 15.305 -16.872 -3.499 1.00 60.12 194 ALA A O 1
ATOM 1545 N N . ASP A 1 195 ? 13.858 -16.568 -1.808 1.00 56.94 195 ASP A N 1
ATOM 1546 C CA . ASP A 1 195 ? 13.222 -17.900 -1.850 1.00 56.94 195 ASP A CA 1
ATOM 1547 C C . ASP A 1 195 ? 12.309 -18.067 -3.093 1.00 56.94 195 ASP A C 1
ATOM 1549 O O . ASP A 1 195 ? 11.266 -18.726 -3.073 1.00 56.94 195 ASP A O 1
ATOM 1553 N N . THR A 1 196 ? 12.669 -17.444 -4.217 1.00 61.34 196 THR A N 1
ATOM 1554 C CA . THR A 1 196 ? 11.943 -17.568 -5.473 1.00 61.34 196 THR A CA 1
ATOM 1555 C C . THR A 1 196 ? 12.283 -18.893 -6.124 1.00 61.34 196 THR A C 1
ATOM 1557 O O . THR A 1 196 ? 13.439 -19.239 -6.364 1.00 61.34 196 THR A O 1
ATOM 1560 N N . THR A 1 197 ? 11.253 -19.646 -6.491 1.00 62.75 197 THR A N 1
ATOM 1561 C CA . THR A 1 197 ? 11.466 -20.819 -7.342 1.00 62.75 197 THR A CA 1
ATOM 1562 C C . THR A 1 197 ? 11.914 -20.365 -8.735 1.00 62.75 197 THR A C 1
ATOM 1564 O O . THR A 1 197 ? 11.426 -19.357 -9.249 1.00 62.75 197 THR A O 1
ATOM 1567 N N . SER A 1 198 ? 12.744 -21.155 -9.427 1.00 68.44 198 SER A N 1
ATOM 1568 C CA . SER A 1 198 ? 13.109 -20.881 -10.832 1.00 68.44 198 SER A CA 1
ATOM 1569 C C . SER A 1 198 ? 11.884 -20.756 -11.757 1.00 68.44 198 SER A C 1
ATOM 1571 O O . SER A 1 198 ? 11.959 -20.177 -12.841 1.00 68.44 198 SER A O 1
ATOM 1573 N N . ALA A 1 199 ? 10.734 -21.300 -11.343 1.00 69.38 199 ALA A N 1
ATOM 1574 C CA . ALA A 1 199 ? 9.462 -21.135 -12.032 1.00 69.38 199 ALA A CA 1
ATOM 1575 C C . ALA A 1 199 ? 8.870 -19.724 -11.864 1.00 69.38 199 ALA A C 1
ATOM 1577 O O . ALA A 1 199 ? 8.342 -19.184 -12.834 1.00 69.38 199 ALA A O 1
ATOM 1578 N N . SER A 1 200 ? 8.968 -19.131 -10.672 1.00 70.00 200 SER A N 1
ATOM 1579 C CA . SER A 1 200 ? 8.491 -17.774 -10.372 1.00 70.00 200 SER A CA 1
ATOM 1580 C C . SER A 1 200 ? 9.298 -16.721 -11.130 1.00 70.00 200 SER A C 1
ATOM 1582 O O . SER A 1 200 ? 8.732 -15.945 -11.901 1.00 70.00 200 SER A O 1
ATOM 1584 N N . GLU A 1 201 ? 10.631 -16.794 -11.061 1.00 78.88 201 GLU A N 1
ATOM 1585 C CA . GLU A 1 201 ? 11.531 -15.915 -11.826 1.00 78.88 201 GLU A CA 1
ATOM 1586 C C . GLU A 1 201 ? 11.203 -15.926 -13.323 1.00 78.88 201 GLU A C 1
ATOM 1588 O O . GLU A 1 201 ? 11.077 -14.883 -13.969 1.00 78.88 201 GLU A O 1
ATOM 1593 N N . LYS A 1 202 ? 10.986 -17.123 -13.881 1.00 79.81 202 LYS A N 1
ATOM 1594 C CA . LYS A 1 202 ? 10.640 -17.293 -15.292 1.00 79.81 202 LYS A CA 1
ATOM 1595 C C . LYS A 1 202 ? 9.329 -16.597 -15.658 1.00 79.81 202 LYS A C 1
ATOM 1597 O O . LYS A 1 202 ? 9.231 -16.079 -16.769 1.00 79.81 202 LYS A O 1
ATOM 1602 N N . LYS A 1 203 ? 8.329 -16.568 -14.770 1.00 81.75 203 LYS A N 1
ATOM 1603 C CA . LYS A 1 203 ? 7.062 -15.866 -15.029 1.00 81.75 203 LYS A CA 1
ATOM 1604 C C . LYS A 1 203 ? 7.271 -14.360 -15.104 1.00 81.75 203 LYS A C 1
ATOM 1606 O O . LYS A 1 203 ? 6.788 -13.760 -16.062 1.00 81.75 203 LYS A O 1
ATOM 1611 N N . PHE A 1 204 ? 8.042 -13.781 -14.182 1.00 85.31 204 PHE A N 1
ATOM 1612 C CA . PHE A 1 204 ? 8.325 -12.348 -14.219 1.00 85.31 204 PHE A CA 1
ATOM 1613 C C . PHE A 1 204 ? 9.128 -11.956 -15.463 1.00 85.31 204 PHE A C 1
ATOM 1615 O O . PHE A 1 204 ? 8.746 -11.035 -16.185 1.00 85.31 204 PHE A O 1
ATOM 1622 N N . LEU A 1 205 ? 10.197 -12.699 -15.765 1.00 85.38 205 LEU A N 1
ATOM 1623 C CA . LEU A 1 205 ? 11.021 -12.462 -16.954 1.00 85.38 205 LEU A CA 1
ATOM 1624 C C . LEU A 1 205 ? 10.219 -12.600 -18.247 1.00 85.38 205 LEU A C 1
ATOM 1626 O O . LEU A 1 205 ? 10.381 -11.799 -19.165 1.00 85.38 205 LEU A O 1
ATOM 1630 N N . ASN A 1 206 ? 9.340 -13.600 -18.326 1.00 82.75 206 ASN A N 1
ATOM 1631 C CA . ASN A 1 206 ? 8.438 -13.739 -19.459 1.00 82.75 206 ASN A CA 1
ATOM 1632 C C . ASN A 1 206 ? 7.490 -12.544 -19.545 1.00 82.75 206 ASN A C 1
ATOM 1634 O O . ASN A 1 206 ? 7.417 -11.942 -20.607 1.00 82.75 206 ASN A O 1
ATOM 1638 N N . GLY A 1 207 ? 6.821 -12.167 -18.453 1.00 82.19 207 GLY A N 1
ATOM 1639 C CA . GLY A 1 207 ? 5.920 -11.015 -18.408 1.00 82.19 207 GLY A CA 1
ATOM 1640 C C . GLY A 1 207 ? 6.571 -9.727 -18.918 1.00 82.19 207 GLY A C 1
ATOM 1641 O O . GLY A 1 207 ? 6.000 -9.056 -19.775 1.00 82.19 207 GLY A O 1
ATOM 1642 N N . LEU A 1 208 ? 7.802 -9.435 -18.490 1.00 85.31 208 LEU A N 1
ATOM 1643 C CA . LEU A 1 208 ? 8.568 -8.290 -18.994 1.00 85.31 208 LEU A CA 1
ATOM 1644 C C . LEU A 1 208 ? 8.841 -8.378 -20.502 1.00 85.31 208 LEU A C 1
ATOM 1646 O O . LEU A 1 208 ? 8.649 -7.394 -21.212 1.00 85.31 208 LEU A O 1
ATOM 1650 N N . ARG A 1 209 ? 9.188 -9.565 -21.017 1.00 83.19 209 ARG A N 1
ATOM 1651 C CA . ARG A 1 209 ? 9.336 -9.812 -22.466 1.00 83.19 209 ARG A CA 1
ATOM 1652 C C . ARG A 1 209 ? 8.021 -9.686 -23.239 1.00 83.19 209 ARG A C 1
ATOM 1654 O O . ARG A 1 209 ? 8.051 -9.507 -24.449 1.00 83.19 209 ARG A O 1
ATOM 1661 N N . TYR A 1 210 ? 6.861 -9.797 -22.591 1.00 77.50 210 TYR A N 1
ATOM 1662 C CA . TYR A 1 210 ? 5.583 -9.521 -23.257 1.00 77.50 210 TYR A CA 1
ATOM 1663 C C . TYR A 1 210 ? 5.315 -8.028 -23.392 1.00 77.50 210 TYR A C 1
ATOM 1665 O O . TYR A 1 210 ? 4.765 -7.614 -24.411 1.00 77.50 210 TYR A O 1
ATOM 1673 N N . ILE A 1 211 ? 5.708 -7.234 -22.394 1.00 77.50 211 ILE A N 1
ATOM 1674 C CA . ILE A 1 211 ? 5.609 -5.773 -22.461 1.00 77.50 211 ILE A CA 1
ATOM 1675 C C . ILE A 1 211 ? 6.618 -5.241 -23.493 1.00 77.50 211 ILE A C 1
ATOM 1677 O O . ILE A 1 211 ? 6.258 -4.434 -24.350 1.00 77.50 211 ILE A O 1
ATOM 1681 N N . TYR A 1 212 ? 7.852 -5.756 -23.466 1.00 82.81 212 TYR A N 1
ATOM 1682 C CA . TYR A 1 212 ? 8.953 -5.333 -24.331 1.00 82.81 212 TYR A CA 1
ATOM 1683 C C . TYR A 1 212 ? 9.557 -6.522 -25.101 1.00 82.81 212 TYR A C 1
ATOM 1685 O O . TYR A 1 212 ? 10.562 -7.090 -24.682 1.00 82.81 212 TYR A O 1
ATOM 1693 N N . PRO A 1 213 ? 8.957 -6.939 -26.229 1.00 70.69 213 PRO A N 1
ATOM 1694 C CA . PRO A 1 213 ? 9.357 -8.163 -26.932 1.00 70.69 213 PRO A CA 1
ATOM 1695 C C . PRO A 1 213 ? 10.676 -8.062 -27.700 1.00 70.69 213 PRO A C 1
ATOM 1697 O O . PRO A 1 213 ? 11.301 -9.090 -27.961 1.00 70.69 213 PRO A O 1
ATOM 1700 N N . ASP A 1 214 ? 11.087 -6.847 -28.063 1.00 73.69 214 ASP A N 1
ATOM 1701 C CA . ASP A 1 214 ? 12.326 -6.597 -28.806 1.00 73.69 214 ASP A CA 1
ATOM 1702 C C . ASP A 1 214 ? 13.538 -6.400 -27.875 1.00 73.69 214 ASP A C 1
ATOM 1704 O O . ASP A 1 214 ? 14.673 -6.357 -28.343 1.00 73.69 214 ASP A O 1
ATOM 1708 N N . GLU A 1 215 ? 13.309 -6.321 -26.560 1.00 76.38 215 GLU A N 1
ATOM 1709 C CA . GLU A 1 215 ? 14.332 -6.065 -25.547 1.00 76.38 215 GLU A CA 1
ATOM 1710 C C . GLU A 1 215 ? 14.391 -7.225 -24.546 1.00 76.38 215 GLU A C 1
ATOM 1712 O O . GLU A 1 215 ? 13.379 -7.789 -24.129 1.00 76.38 215 GLU A O 1
ATOM 1717 N N . ASN A 1 216 ? 15.599 -7.603 -24.131 1.00 80.94 216 ASN A N 1
ATOM 1718 C CA . ASN A 1 216 ? 15.752 -8.582 -23.058 1.00 80.94 216 ASN A CA 1
ATOM 1719 C C . ASN A 1 216 ? 15.745 -7.866 -21.702 1.00 80.94 216 ASN A C 1
ATOM 1721 O O . ASN A 1 216 ? 16.488 -6.896 -21.545 1.00 80.94 216 ASN A O 1
ATOM 1725 N N . PRO A 1 217 ? 14.986 -8.355 -20.702 1.00 86.50 217 PRO A N 1
ATOM 1726 C CA . PRO A 1 217 ? 15.076 -7.822 -19.351 1.00 86.50 217 PRO A CA 1
ATOM 1727 C C . PRO A 1 217 ? 16.501 -7.946 -18.818 1.00 86.50 217 PRO A C 1
ATOM 1729 O O . PRO A 1 217 ? 17.097 -9.025 -18.878 1.00 86.50 217 PRO A O 1
ATOM 1732 N N . GLU A 1 218 ? 17.034 -6.854 -18.281 1.00 90.06 218 GLU A N 1
ATOM 1733 C CA . GLU A 1 218 ? 18.337 -6.865 -17.630 1.00 90.06 218 GLU A CA 1
ATOM 1734 C C . GLU A 1 218 ? 18.192 -7.476 -16.235 1.00 90.06 218 GLU A C 1
ATOM 1736 O O . GLU A 1 218 ? 17.477 -6.942 -15.387 1.00 90.06 218 GLU A O 1
ATOM 1741 N N . VAL A 1 219 ? 18.832 -8.625 -16.010 1.00 88.38 219 VAL A N 1
ATOM 1742 C CA . VAL A 1 219 ? 18.742 -9.380 -14.753 1.00 88.38 219 VAL A CA 1
ATOM 1743 C C . VAL A 1 219 ? 19.906 -9.019 -13.851 1.00 88.38 219 VAL A C 1
ATOM 1745 O O . VAL A 1 219 ? 21.065 -9.179 -14.230 1.00 88.38 219 VAL A O 1
ATOM 1748 N N . MET A 1 220 ? 19.595 -8.561 -12.644 1.00 86.31 220 MET A N 1
ATOM 1749 C CA . MET A 1 220 ? 20.572 -7.950 -11.756 1.00 86.31 220 MET A CA 1
ATOM 1750 C C . MET A 1 220 ? 20.463 -8.517 -10.343 1.00 86.31 220 MET A C 1
ATOM 1752 O O . MET A 1 220 ? 19.399 -8.509 -9.722 1.00 86.31 220 MET A O 1
ATOM 1756 N N . LYS A 1 221 ? 21.606 -8.976 -9.828 1.00 81.75 221 LYS A N 1
ATOM 1757 C CA . LYS A 1 221 ? 21.821 -9.297 -8.415 1.00 81.75 221 LYS A CA 1
ATOM 1758 C C . LYS A 1 221 ? 22.633 -8.161 -7.814 1.00 81.75 221 LYS A C 1
ATOM 1760 O O . LYS A 1 221 ? 23.812 -8.016 -8.123 1.00 81.75 221 LYS A O 1
ATOM 1765 N N . VAL A 1 222 ? 21.984 -7.302 -7.038 1.00 68.38 222 VAL A N 1
ATOM 1766 C CA . VAL A 1 222 ? 22.578 -6.048 -6.546 1.00 68.38 222 VAL A CA 1
ATOM 1767 C C . VAL A 1 222 ? 22.395 -5.933 -5.046 1.00 68.38 222 VAL A C 1
ATOM 1769 O O . VAL A 1 222 ? 21.396 -6.402 -4.512 1.00 68.38 222 VAL A O 1
ATOM 1772 N N . ASN A 1 223 ? 23.336 -5.264 -4.382 1.00 73.25 223 ASN A N 1
ATOM 1773 C CA . ASN A 1 223 ? 23.155 -4.775 -3.018 1.00 73.25 223 ASN A CA 1
ATOM 1774 C C . ASN A 1 223 ? 22.475 -3.389 -3.024 1.00 73.25 223 ASN A C 1
ATOM 1776 O O . ASN A 1 223 ? 22.357 -2.752 -4.072 1.00 73.25 223 ASN A O 1
ATOM 1780 N N . GLY A 1 224 ? 22.058 -2.887 -1.863 1.00 67.00 224 GLY A N 1
ATOM 1781 C CA . GLY A 1 224 ? 21.242 -1.679 -1.737 1.00 67.00 224 GLY A CA 1
ATOM 1782 C C . GLY A 1 224 ? 21.883 -0.415 -2.294 1.00 67.00 224 GLY A C 1
ATOM 1783 O O . GLY A 1 224 ? 21.196 0.406 -2.897 1.00 67.00 224 GLY A O 1
ATOM 1784 N N . LYS A 1 225 ? 23.209 -0.274 -2.164 1.00 70.88 225 LYS A N 1
ATOM 1785 C CA . LYS A 1 225 ? 23.936 0.865 -2.739 1.00 70.88 225 LYS A CA 1
ATOM 1786 C C . LYS A 1 225 ? 23.903 0.806 -4.265 1.00 70.88 225 LYS A C 1
ATOM 1788 O O . LYS A 1 225 ? 23.553 1.791 -4.906 1.00 70.88 225 LYS A O 1
ATOM 1793 N N . THR A 1 226 ? 24.218 -0.361 -4.824 1.00 78.81 226 THR A N 1
ATOM 1794 C CA . THR A 1 226 ? 24.169 -0.573 -6.273 1.00 78.81 226 THR A CA 1
ATOM 1795 C C . THR A 1 226 ? 22.745 -0.463 -6.813 1.00 78.81 226 THR A C 1
ATOM 1797 O O . THR A 1 226 ? 22.561 0.124 -7.865 1.00 78.81 226 THR A O 1
ATOM 1800 N N . TYR A 1 227 ? 21.720 -0.896 -6.068 1.00 87.19 227 TYR A N 1
ATOM 1801 C CA . TYR A 1 227 ? 20.318 -0.774 -6.478 1.00 87.19 227 TYR A CA 1
ATOM 1802 C C . TYR A 1 227 ? 19.933 0.675 -6.799 1.00 87.19 227 TYR A C 1
ATOM 1804 O O . TYR A 1 227 ? 19.407 0.931 -7.878 1.00 87.19 227 TYR A O 1
ATOM 1812 N N . VAL A 1 228 ? 20.238 1.626 -5.906 1.00 86.31 228 VAL A N 1
ATOM 1813 C CA . VAL A 1 228 ? 19.898 3.046 -6.118 1.00 86.31 228 VAL A CA 1
ATOM 1814 C C . VAL A 1 228 ? 20.565 3.594 -7.381 1.00 86.31 228 VAL A C 1
ATOM 1816 O O . VAL A 1 228 ? 19.909 4.249 -8.183 1.00 86.31 228 VAL A O 1
ATOM 1819 N N . GLU A 1 229 ? 21.846 3.287 -7.588 1.00 85.44 229 GLU A N 1
ATOM 1820 C CA . GLU A 1 229 ? 22.588 3.705 -8.785 1.00 85.44 229 GLU A CA 1
ATOM 1821 C C . GLU A 1 229 ? 22.011 3.071 -10.060 1.00 85.44 229 GLU A C 1
ATOM 1823 O O . GLU A 1 229 ? 21.906 3.725 -11.096 1.00 85.44 229 GLU A O 1
ATOM 1828 N N . THR A 1 230 ? 21.581 1.812 -9.981 1.00 85.62 230 THR A N 1
ATOM 1829 C CA . THR A 1 230 ? 21.053 1.066 -11.121 1.00 85.62 230 THR A CA 1
ATOM 1830 C C . THR A 1 230 ? 19.644 1.504 -11.519 1.00 85.62 230 THR A C 1
ATOM 1832 O O . THR A 1 230 ? 19.367 1.603 -12.711 1.00 85.62 230 THR A O 1
ATOM 1835 N N . ILE A 1 231 ? 18.747 1.836 -10.578 1.00 91.44 231 ILE A N 1
ATOM 1836 C CA . ILE A 1 231 ? 17.386 2.292 -10.936 1.00 91.44 231 ILE A CA 1
ATOM 1837 C C . ILE A 1 231 ? 17.365 3.647 -11.669 1.00 91.44 231 ILE A C 1
ATOM 1839 O O . ILE A 1 231 ? 16.355 3.997 -12.281 1.00 91.44 231 ILE A O 1
ATOM 1843 N N . ALA A 1 232 ? 18.474 4.399 -11.645 1.00 90.81 232 ALA A N 1
ATOM 1844 C CA . ALA A 1 232 ? 18.670 5.596 -12.469 1.00 90.81 232 ALA A CA 1
ATOM 1845 C C . ALA A 1 232 ? 18.917 5.279 -13.958 1.00 90.81 232 ALA A C 1
ATOM 1847 O O . ALA A 1 232 ? 18.962 6.195 -14.785 1.00 90.81 232 ALA A O 1
ATOM 1848 N N . GLY A 1 233 ? 19.094 4.000 -14.299 1.00 89.88 233 GLY A N 1
ATOM 1849 C CA . GLY A 1 233 ? 19.304 3.518 -15.655 1.00 89.88 233 GLY A CA 1
ATOM 1850 C C . GLY A 1 233 ? 18.144 3.803 -16.612 1.00 89.88 233 GLY A C 1
ATOM 1851 O O . GLY A 1 233 ? 17.076 4.311 -16.256 1.00 89.88 233 GLY A O 1
ATOM 1852 N N . ASP A 1 234 ? 18.382 3.470 -17.876 1.00 90.25 234 ASP A N 1
ATOM 1853 C CA . ASP A 1 234 ? 17.437 3.662 -18.973 1.00 90.25 234 ASP A CA 1
ATOM 1854 C C . ASP A 1 234 ? 16.425 2.517 -19.011 1.00 90.25 234 ASP A C 1
ATOM 1856 O O . ASP A 1 234 ? 16.523 1.638 -19.855 1.00 90.25 234 ASP A O 1
ATOM 1860 N N . TYR A 1 235 ? 15.494 2.513 -18.058 1.00 91.00 235 TYR A N 1
ATOM 1861 C CA . TYR A 1 235 ? 14.393 1.554 -17.987 1.00 91.00 235 TYR A CA 1
ATOM 1862 C C . TYR A 1 235 ? 13.058 2.282 -18.042 1.00 91.00 235 TYR A C 1
ATOM 1864 O O . TYR A 1 235 ? 12.948 3.404 -17.558 1.00 91.00 235 TYR A O 1
ATOM 1872 N N . ASP A 1 236 ? 12.030 1.609 -18.543 1.00 90.06 236 ASP A N 1
ATOM 1873 C CA . ASP A 1 236 ? 10.636 2.038 -18.439 1.00 90.06 236 ASP A CA 1
ATOM 1874 C C . ASP A 1 236 ? 9.897 1.266 -17.338 1.00 90.06 236 ASP A C 1
ATOM 1876 O O . ASP A 1 236 ? 8.994 1.808 -16.698 1.00 90.06 236 ASP A O 1
ATOM 1880 N N . TRP A 1 237 ? 10.295 0.017 -17.080 1.00 92.56 237 TRP A N 1
ATOM 1881 C CA . TRP A 1 237 ? 9.716 -0.835 -16.041 1.00 92.56 237 TRP A CA 1
ATOM 1882 C C . TRP A 1 237 ? 10.809 -1.497 -15.208 1.00 92.56 237 TRP A C 1
ATOM 1884 O O . TRP A 1 237 ? 11.701 -2.152 -15.746 1.00 92.56 237 TRP A O 1
ATOM 1894 N N . ILE A 1 238 ? 10.712 -1.392 -13.888 1.00 94.12 238 ILE A N 1
ATOM 1895 C CA . ILE A 1 238 ? 11.603 -2.084 -12.959 1.00 94.12 238 ILE A CA 1
ATOM 1896 C C . ILE A 1 238 ? 10.782 -3.046 -12.113 1.00 94.12 238 ILE A C 1
ATOM 1898 O O . ILE A 1 238 ? 9.801 -2.639 -11.501 1.00 94.12 238 ILE A O 1
ATOM 1902 N N . THR A 1 239 ? 11.193 -4.312 -12.072 1.00 92.88 239 THR A N 1
ATOM 1903 C CA . THR A 1 239 ? 10.623 -5.315 -11.168 1.00 92.88 239 THR A CA 1
ATOM 1904 C C . THR A 1 239 ? 11.659 -5.735 -10.140 1.00 92.88 239 THR A C 1
ATOM 1906 O O . THR A 1 239 ? 12.762 -6.130 -10.509 1.00 92.88 239 THR A O 1
ATOM 1909 N N . TYR A 1 240 ? 11.295 -5.682 -8.866 1.00 91.94 240 TYR A N 1
ATOM 1910 C CA . TYR A 1 240 ? 12.042 -6.257 -7.758 1.00 91.94 240 TYR A CA 1
ATOM 1911 C C . TYR A 1 240 ? 11.307 -7.487 -7.229 1.00 91.94 240 TYR A C 1
ATOM 1913 O O . TYR A 1 240 ? 10.105 -7.415 -6.975 1.00 91.94 240 TYR A O 1
ATOM 1921 N N . VAL A 1 241 ? 12.034 -8.586 -7.024 1.00 87.69 241 VAL A N 1
ATOM 1922 C CA . VAL A 1 241 ? 11.518 -9.806 -6.397 1.00 87.69 241 VAL A CA 1
ATOM 1923 C C . VAL A 1 241 ? 12.429 -10.213 -5.245 1.00 87.69 241 VAL A C 1
ATOM 1925 O O . VAL A 1 241 ? 13.644 -10.344 -5.411 1.00 87.69 241 VAL A O 1
ATOM 1928 N N . GLY A 1 242 ? 11.840 -10.409 -4.070 1.00 82.94 242 GLY A N 1
ATOM 1929 C CA . GLY A 1 242 ? 12.569 -10.811 -2.871 1.00 82.94 242 GLY A CA 1
ATOM 1930 C C . GLY A 1 242 ? 11.848 -10.401 -1.594 1.00 82.94 242 GLY A C 1
ATOM 1931 O O . GLY A 1 242 ? 10.684 -10.003 -1.606 1.00 82.94 242 GLY A O 1
ATOM 1932 N N . HIS A 1 243 ? 12.548 -10.477 -0.468 1.00 84.44 243 HIS A N 1
ATOM 1933 C CA . HIS A 1 243 ? 12.007 -10.013 0.806 1.00 84.44 243 HIS A CA 1
ATOM 1934 C C . HIS A 1 243 ? 12.060 -8.486 0.923 1.00 84.44 243 HIS A C 1
ATOM 1936 O O . HIS A 1 243 ? 12.917 -7.815 0.355 1.00 84.44 243 HIS A O 1
ATOM 1942 N N . GLY A 1 244 ? 11.140 -7.917 1.689 1.00 83.81 244 GLY A N 1
ATOM 1943 C CA . GLY A 1 244 ? 11.072 -6.480 1.905 1.00 83.81 244 GLY A CA 1
ATOM 1944 C C . GLY A 1 244 ? 10.167 -6.134 3.073 1.00 83.81 244 GLY A C 1
ATOM 1945 O O . GLY A 1 244 ? 9.582 -7.016 3.706 1.00 83.81 244 GLY A O 1
ATOM 1946 N N . ASN A 1 245 ? 10.105 -4.846 3.362 1.00 83.44 245 ASN A N 1
ATOM 1947 C CA . ASN A 1 245 ? 9.139 -4.231 4.252 1.00 83.44 245 ASN A CA 1
ATOM 1948 C C . ASN A 1 245 ? 8.827 -2.819 3.735 1.00 83.44 245 ASN A C 1
ATOM 1950 O O . ASN A 1 245 ? 9.255 -2.424 2.648 1.00 83.44 245 ASN A O 1
ATOM 1954 N N . GLU A 1 246 ? 8.097 -2.043 4.524 1.00 84.12 246 GLU A N 1
ATOM 1955 C CA . GLU A 1 246 ? 7.707 -0.690 4.163 1.00 84.12 246 GLU A CA 1
ATOM 1956 C C . GLU A 1 246 ? 8.892 0.272 4.022 1.00 84.12 246 GLU A C 1
ATOM 1958 O O . GLU A 1 246 ? 8.830 1.182 3.208 1.00 84.12 246 GLU A O 1
ATOM 1963 N N . LEU A 1 247 ? 10.010 0.071 4.723 1.00 87.62 247 LEU A N 1
ATOM 1964 C CA . LEU A 1 247 ? 11.157 0.992 4.698 1.00 87.62 247 LEU A CA 1
ATOM 1965 C C . LEU A 1 247 ? 12.337 0.516 3.844 1.00 87.62 247 LEU A C 1
ATOM 1967 O O . LEU A 1 247 ? 13.273 1.292 3.622 1.00 87.62 247 LEU A O 1
ATOM 1971 N N . GLY A 1 248 ? 12.338 -0.731 3.378 1.00 88.62 248 GLY A N 1
ATOM 1972 C CA . GLY A 1 248 ? 13.489 -1.291 2.685 1.00 88.62 248 GLY A CA 1
ATOM 1973 C C . GLY A 1 248 ? 13.263 -2.646 2.029 1.00 88.62 248 GLY A C 1
ATOM 1974 O O . GLY A 1 248 ? 12.247 -3.312 2.208 1.00 88.62 248 GLY A O 1
ATOM 1975 N N . LEU A 1 249 ? 14.259 -3.048 1.248 1.00 89.06 249 LEU A N 1
ATOM 1976 C CA . LEU A 1 249 ? 14.289 -4.292 0.489 1.00 89.06 249 LEU A CA 1
ATOM 1977 C C . LEU A 1 249 ? 15.484 -5.134 0.944 1.00 89.06 249 LEU A C 1
ATOM 1979 O O . LEU A 1 249 ? 16.521 -4.600 1.343 1.00 89.06 249 LEU A O 1
ATOM 1983 N N . ALA A 1 250 ? 15.374 -6.458 0.857 1.00 86.31 250 ALA A N 1
ATOM 1984 C CA . ALA A 1 250 ? 16.392 -7.380 1.366 1.00 86.31 250 ALA A CA 1
ATOM 1985 C C . ALA A 1 250 ? 17.716 -7.347 0.587 1.00 86.31 250 ALA A C 1
ATOM 1987 O O . ALA A 1 250 ? 18.713 -7.892 1.045 1.00 86.31 250 ALA A O 1
ATOM 1988 N N . ASN A 1 251 ? 17.777 -6.636 -0.543 1.00 83.81 251 ASN A N 1
ATOM 1989 C CA . ASN A 1 251 ? 19.057 -6.303 -1.167 1.00 83.81 251 ASN A CA 1
ATOM 1990 C C . ASN A 1 251 ? 19.878 -5.302 -0.328 1.00 83.81 251 ASN A C 1
ATOM 1992 O O . ASN A 1 251 ? 21.027 -5.035 -0.663 1.00 83.81 251 ASN A O 1
ATOM 1996 N N . GLY A 1 252 ? 19.323 -4.740 0.749 1.00 84.25 252 GLY A N 1
ATOM 1997 C CA . GLY A 1 252 ? 19.945 -3.710 1.579 1.00 84.25 252 GLY A CA 1
ATOM 1998 C C . GLY A 1 252 ? 19.564 -2.288 1.167 1.00 84.25 252 GLY A C 1
ATOM 1999 O O . GLY A 1 252 ? 20.198 -1.337 1.631 1.00 84.25 252 GLY A O 1
ATOM 2000 N N . PHE A 1 253 ? 18.585 -2.129 0.266 1.00 90.56 253 PHE A N 1
ATOM 2001 C CA . PHE A 1 253 ? 18.001 -0.827 -0.038 1.00 90.56 253 PHE A CA 1
ATOM 2002 C C . PHE A 1 253 ? 17.148 -0.348 1.138 1.00 90.56 253 PHE A C 1
ATOM 2004 O O . PHE A 1 253 ? 16.330 -1.099 1.663 1.00 90.56 253 PHE A O 1
ATOM 2011 N N . TYR A 1 254 ? 17.280 0.927 1.482 1.00 90.88 254 TYR A N 1
ATOM 2012 C CA . TYR A 1 254 ? 16.416 1.637 2.414 1.00 90.88 254 TYR A CA 1
ATOM 2013 C C . TYR A 1 254 ? 15.934 2.940 1.785 1.00 90.88 254 TYR A C 1
ATOM 2015 O O . TYR A 1 254 ? 16.693 3.628 1.101 1.00 90.88 254 TYR A O 1
ATOM 2023 N N . VAL A 1 255 ? 14.698 3.336 2.089 1.00 89.94 255 VAL A N 1
ATOM 2024 C CA . VAL A 1 255 ? 14.079 4.578 1.586 1.00 89.94 255 VAL A CA 1
ATOM 2025 C C . VAL A 1 255 ? 14.938 5.822 1.858 1.00 89.94 255 VAL A C 1
ATOM 2027 O O . VAL A 1 255 ? 14.987 6.741 1.046 1.00 89.94 255 VAL A O 1
ATOM 2030 N N . SER A 1 256 ? 15.715 5.847 2.942 1.00 87.19 256 SER A N 1
ATOM 2031 C CA . SER A 1 256 ? 16.636 6.949 3.261 1.00 87.19 256 SER A CA 1
ATOM 2032 C C . SER A 1 256 ? 17.797 7.116 2.268 1.00 87.19 256 SER A C 1
ATOM 2034 O O . SER A 1 256 ? 18.417 8.179 2.221 1.00 87.19 256 SER A O 1
ATOM 2036 N N . GLN A 1 257 ? 18.107 6.093 1.466 1.00 87.50 257 GLN A N 1
ATOM 2037 C CA . GLN A 1 257 ? 19.181 6.135 0.470 1.00 87.50 257 GLN A CA 1
ATOM 2038 C C . GLN A 1 257 ? 18.763 6.845 -0.822 1.00 87.50 257 GLN A C 1
ATOM 2040 O O . GLN A 1 257 ? 19.622 7.337 -1.557 1.00 87.50 257 GLN A O 1
ATOM 2045 N N . LEU A 1 258 ? 17.458 6.932 -1.091 1.00 87.81 258 LEU A N 1
ATOM 2046 C CA . LEU A 1 258 ? 16.907 7.664 -2.225 1.00 87.81 258 LEU A CA 1
ATOM 2047 C C . LEU A 1 258 ? 16.962 9.166 -1.892 1.00 87.81 258 LEU A C 1
ATOM 2049 O O . LEU A 1 258 ? 16.089 9.723 -1.227 1.00 87.81 258 LEU A O 1
ATOM 2053 N N . LYS A 1 259 ? 18.060 9.821 -2.287 1.00 82.56 259 LYS A N 1
ATOM 2054 C CA . LYS A 1 259 ? 18.284 11.250 -2.023 1.00 82.56 259 LYS A CA 1
ATOM 2055 C C . LYS A 1 259 ? 17.374 12.089 -2.912 1.00 82.56 259 LYS A C 1
ATOM 2057 O O . LYS A 1 259 ? 17.683 12.310 -4.080 1.00 82.56 259 LYS A O 1
ATOM 2062 N N . TYR A 1 260 ? 16.258 12.541 -2.355 1.00 80.50 260 TYR A N 1
ATOM 2063 C CA . TYR A 1 260 ? 15.286 13.336 -3.090 1.00 80.50 260 TYR A CA 1
ATOM 2064 C C . TYR A 1 260 ? 15.838 14.716 -3.517 1.00 80.50 260 TYR A C 1
ATOM 2066 O O . TYR A 1 260 ? 16.462 15.402 -2.701 1.00 80.50 260 TYR A O 1
ATOM 2074 N N . PRO A 1 261 ? 15.543 15.166 -4.753 1.00 84.06 261 PRO A N 1
ATOM 2075 C CA . PRO A 1 261 ? 14.946 14.387 -5.839 1.00 84.06 261 PRO A CA 1
ATOM 2076 C C . PRO A 1 261 ? 15.981 13.487 -6.526 1.00 84.06 261 PRO A C 1
ATOM 2078 O O . PRO A 1 261 ? 17.045 13.956 -6.930 1.00 84.06 261 PRO A O 1
ATOM 2081 N N . TYR A 1 262 ? 15.639 12.217 -6.739 1.00 91.31 262 TYR A N 1
ATOM 2082 C CA . TYR A 1 262 ? 16.497 11.287 -7.475 1.00 91.31 262 TYR A CA 1
ATOM 2083 C C . TYR A 1 262 ? 15.997 11.104 -8.911 1.00 91.31 262 TYR A C 1
ATOM 2085 O O . TYR A 1 262 ? 14.814 10.852 -9.141 1.00 91.31 262 TYR A O 1
ATOM 2093 N N . ALA A 1 263 ? 16.861 11.282 -9.905 1.00 92.56 263 ALA A N 1
ATOM 2094 C CA . ALA A 1 263 ? 16.459 11.175 -11.303 1.00 92.56 263 ALA A CA 1
ATOM 2095 C C . ALA A 1 263 ? 16.378 9.704 -11.728 1.00 92.56 263 ALA A C 1
ATOM 2097 O O . ALA A 1 263 ? 17.352 8.967 -11.606 1.00 92.56 263 ALA A O 1
ATOM 2098 N N . VAL A 1 264 ? 15.228 9.298 -12.260 1.00 93.12 264 VAL A N 1
ATOM 2099 C CA . VAL A 1 264 ? 15.009 7.964 -12.834 1.00 93.12 264 VAL A CA 1
ATOM 2100 C C . VAL A 1 264 ? 14.244 8.098 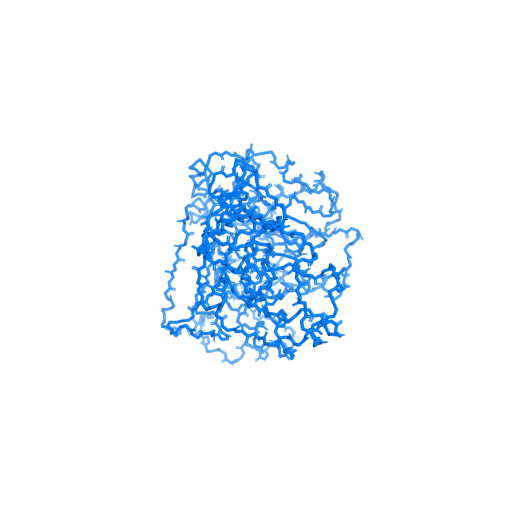-14.144 1.00 93.12 264 VAL A C 1
ATOM 2102 O O . VAL A 1 264 ? 13.536 9.086 -14.359 1.00 93.12 264 VAL A O 1
ATOM 2105 N N . LYS A 1 265 ? 14.353 7.097 -15.017 1.00 90.88 265 LYS A N 1
ATOM 2106 C CA . LYS A 1 265 ? 13.492 6.991 -16.206 1.00 90.88 265 LYS A CA 1
ATOM 2107 C C . LYS A 1 265 ? 12.367 5.976 -16.045 1.00 90.88 265 LYS A C 1
ATOM 2109 O O . LYS A 1 265 ? 11.321 6.154 -16.662 1.00 90.88 265 LYS A O 1
ATOM 2114 N N . ALA A 1 266 ? 12.552 4.988 -15.165 1.00 92.00 266 ALA A N 1
ATOM 2115 C CA . ALA A 1 266 ? 11.566 3.946 -14.911 1.00 92.00 266 ALA A CA 1
ATOM 2116 C C . ALA A 1 266 ? 10.220 4.564 -14.554 1.00 92.00 266 ALA A C 1
ATOM 2118 O O . ALA A 1 266 ? 10.126 5.354 -13.620 1.00 92.00 266 ALA A O 1
ATOM 2119 N N . ARG A 1 267 ? 9.185 4.221 -15.313 1.00 91.69 267 ARG A N 1
ATOM 2120 C CA . ARG A 1 267 ? 7.824 4.744 -15.174 1.00 91.69 267 ARG A CA 1
ATOM 2121 C C . ARG A 1 267 ? 7.069 3.963 -14.112 1.00 91.69 267 ARG A C 1
ATOM 2123 O O . ARG A 1 267 ? 6.363 4.560 -13.302 1.00 91.69 267 ARG A O 1
ATOM 2130 N N . VAL A 1 268 ? 7.264 2.647 -14.115 1.00 93.75 268 VAL A N 1
ATOM 2131 C CA . VAL A 1 268 ? 6.637 1.712 -13.185 1.00 93.75 268 VAL A CA 1
ATOM 2132 C C . VAL A 1 268 ? 7.696 1.022 -12.345 1.00 93.75 268 VAL A C 1
ATOM 2134 O O . VAL A 1 268 ? 8.661 0.466 -12.876 1.00 93.75 268 VAL A O 1
ATOM 2137 N N . PHE A 1 269 ? 7.468 1.030 -11.037 1.00 95.62 269 PHE A N 1
ATOM 2138 C CA . PHE A 1 269 ? 8.169 0.177 -10.091 1.00 95.62 269 PHE A CA 1
ATOM 2139 C C . PHE A 1 269 ? 7.233 -0.935 -9.622 1.00 95.62 269 PHE A C 1
ATOM 2141 O O . PHE A 1 269 ? 6.144 -0.684 -9.120 1.00 95.62 269 PHE A O 1
ATOM 2148 N N . HIS A 1 270 ? 7.649 -2.175 -9.806 1.00 94.00 270 HIS A N 1
ATOM 2149 C CA . HIS A 1 270 ? 6.875 -3.361 -9.486 1.00 94.00 270 HIS A CA 1
ATOM 2150 C C . HIS A 1 270 ? 7.606 -4.141 -8.394 1.00 94.00 270 HIS A C 1
ATOM 2152 O O . HIS A 1 270 ? 8.721 -4.610 -8.605 1.00 94.00 270 HIS A O 1
ATOM 2158 N N . PHE A 1 271 ? 6.997 -4.261 -7.222 1.00 92.06 271 PHE A N 1
ATOM 2159 C CA . PHE A 1 271 ? 7.593 -4.885 -6.049 1.00 92.06 271 PHE A CA 1
ATOM 2160 C C . PHE A 1 271 ? 6.843 -6.170 -5.697 1.00 92.06 271 PHE A C 1
ATOM 2162 O O . PHE A 1 271 ? 5.771 -6.132 -5.100 1.00 92.06 271 PHE A O 1
ATOM 2169 N N . ALA A 1 272 ? 7.435 -7.312 -6.035 1.00 88.19 272 ALA A N 1
ATOM 2170 C CA . ALA A 1 272 ? 7.003 -8.623 -5.567 1.00 88.19 272 ALA A CA 1
ATOM 2171 C C . ALA A 1 272 ? 7.721 -8.945 -4.248 1.00 88.19 272 ALA A C 1
ATOM 2173 O O . ALA A 1 272 ? 8.686 -9.714 -4.202 1.00 88.19 272 ALA A O 1
ATOM 2174 N N . SER A 1 273 ? 7.292 -8.260 -3.188 1.00 83.50 273 SER A N 1
ATOM 2175 C CA . SER A 1 273 ? 7.851 -8.357 -1.840 1.00 83.50 273 SER A CA 1
ATOM 2176 C C . SER A 1 273 ? 6.802 -8.016 -0.778 1.00 83.50 273 SER A C 1
ATOM 2178 O O . SER A 1 273 ? 5.710 -7.537 -1.085 1.00 83.50 273 SER A O 1
ATOM 2180 N N . CYS A 1 274 ? 7.119 -8.271 0.493 1.00 84.31 274 CYS A N 1
ATOM 2181 C CA . CYS A 1 274 ? 6.232 -7.945 1.608 1.00 84.31 274 CYS A CA 1
ATOM 2182 C C . CYS A 1 274 ? 6.174 -6.433 1.870 1.00 84.31 274 CYS A C 1
ATOM 2184 O O . CYS A 1 274 ? 7.206 -5.790 2.047 1.00 84.31 274 CYS A O 1
ATOM 2186 N N . SER A 1 275 ? 4.958 -5.896 1.964 1.00 82.44 275 SER A N 1
ATOM 2187 C CA . SER A 1 275 ? 4.641 -4.541 2.436 1.00 82.44 275 SER A CA 1
ATOM 2188 C C . SER A 1 275 ? 5.323 -3.342 1.737 1.00 82.44 275 SER A C 1
ATOM 2190 O O . SER A 1 275 ? 5.405 -2.288 2.370 1.00 82.44 275 SER A O 1
ATOM 2192 N N . PRO A 1 276 ? 5.794 -3.392 0.472 1.00 88.12 276 PRO A N 1
ATOM 2193 C CA . PRO A 1 276 ? 6.485 -2.254 -0.139 1.00 88.12 276 PRO A CA 1
ATOM 2194 C C . PRO A 1 276 ? 5.593 -1.013 -0.288 1.00 88.12 276 PRO A C 1
ATOM 2196 O O . PRO A 1 276 ? 6.117 0.094 -0.380 1.00 88.12 276 PRO A O 1
ATOM 2199 N N . LEU A 1 277 ? 4.266 -1.171 -0.330 1.00 86.62 277 LEU A N 1
ATOM 2200 C CA . LEU A 1 277 ? 3.306 -0.066 -0.451 1.00 86.62 277 LEU A CA 1
ATOM 2201 C C . LEU A 1 277 ? 2.610 0.278 0.875 1.00 86.62 277 LEU A C 1
ATOM 2203 O O . LEU A 1 277 ? 1.718 1.128 0.898 1.00 86.62 277 LEU A O 1
ATOM 2207 N N . TYR A 1 278 ? 2.988 -0.376 1.975 1.00 79.69 278 TYR A N 1
ATOM 2208 C CA . TYR A 1 278 ? 2.393 -0.114 3.280 1.00 79.69 278 TYR A CA 1
ATOM 2209 C C . TYR A 1 278 ? 2.808 1.267 3.789 1.00 79.69 278 TYR A C 1
ATOM 2211 O O . TYR A 1 278 ? 3.987 1.518 4.017 1.00 79.69 278 TYR A O 1
ATOM 2219 N N . ASN A 1 279 ? 1.842 2.163 3.982 1.00 66.81 279 ASN A N 1
ATOM 2220 C CA . ASN A 1 279 ? 2.066 3.486 4.556 1.00 66.81 279 ASN A CA 1
ATOM 2221 C C . ASN A 1 279 ? 1.175 3.685 5.782 1.00 66.81 279 ASN A C 1
ATOM 2223 O O . ASN A 1 279 ? -0.007 3.347 5.754 1.00 66.81 279 ASN A O 1
ATOM 2227 N N . TYR A 1 280 ? 1.724 4.307 6.825 1.00 55.75 280 TYR A N 1
ATOM 2228 C CA . TYR A 1 280 ? 0.955 4.735 7.991 1.00 55.75 280 TYR A CA 1
ATOM 2229 C C . TYR A 1 280 ? 0.105 5.957 7.613 1.00 55.75 280 TY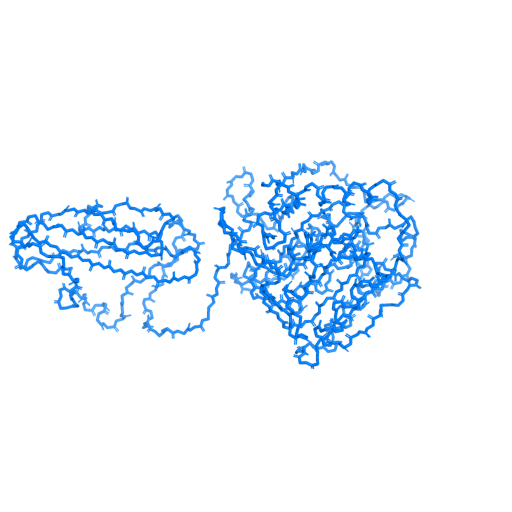R A C 1
ATOM 2231 O O . TYR A 1 280 ? 0.614 7.074 7.484 1.00 55.75 280 TYR A O 1
ATOM 2239 N N . ASP A 1 281 ? -1.187 5.731 7.392 1.00 48.78 281 ASP A N 1
ATOM 2240 C CA . ASP A 1 281 ? -2.152 6.705 6.870 1.00 48.78 281 ASP A CA 1
ATOM 2241 C C . ASP A 1 281 ? -2.712 7.652 7.949 1.00 48.78 281 ASP A C 1
ATOM 2243 O O . ASP A 1 281 ? -3.920 7.864 8.042 1.00 48.78 281 ASP A O 1
ATOM 2247 N N . TYR A 1 282 ? -1.845 8.222 8.793 1.00 45.50 282 TYR A N 1
ATOM 2248 C CA . TYR A 1 282 ? -2.258 9.275 9.722 1.00 45.50 282 TYR A CA 1
ATOM 2249 C C . TYR A 1 282 ? -1.842 10.652 9.202 1.00 45.50 282 TYR A C 1
ATOM 2251 O O . TYR A 1 282 ? -0.654 10.968 9.068 1.00 45.50 282 TYR A O 1
ATOM 2259 N N . VAL A 1 283 ? -2.845 11.492 8.937 1.00 41.75 283 VAL A N 1
ATOM 2260 C CA . VAL A 1 283 ? -2.684 12.897 8.546 1.00 41.75 283 VAL A CA 1
ATOM 2261 C C . VAL A 1 283 ? -1.885 13.633 9.630 1.00 41.75 283 VAL A C 1
ATOM 2263 O O . VAL A 1 283 ? -2.391 13.888 10.718 1.00 41.75 283 VAL A O 1
ATOM 2266 N N . GLY A 1 284 ? -0.628 13.984 9.333 1.00 42.47 284 GLY A N 1
ATOM 2267 C CA . GLY A 1 284 ? 0.255 14.735 10.240 1.00 42.47 284 GLY A CA 1
ATOM 2268 C C . GLY A 1 284 ? 1.533 14.015 10.690 1.00 42.47 284 GLY A C 1
ATOM 2269 O O . GLY A 1 284 ? 2.336 14.621 11.399 1.00 42.47 284 GLY A O 1
ATOM 2270 N N . ASN A 1 285 ? 1.781 12.766 10.276 1.00 59.78 285 ASN A N 1
ATOM 2271 C CA . ASN A 1 285 ? 3.076 12.122 10.519 1.00 59.78 285 ASN A CA 1
ATOM 2272 C C . ASN A 1 285 ? 4.153 12.699 9.582 1.00 59.78 285 ASN A C 1
ATOM 2274 O O . ASN A 1 285 ? 4.153 12.423 8.387 1.00 59.78 285 ASN A O 1
ATOM 2278 N N . HIS A 1 286 ? 5.103 13.463 10.127 1.00 54.00 286 HIS A N 1
ATOM 2279 C CA . HIS A 1 286 ? 6.208 14.056 9.362 1.00 54.00 286 HIS A CA 1
ATOM 2280 C C . HIS A 1 286 ? 7.202 13.032 8.783 1.00 54.00 286 HIS A C 1
ATOM 2282 O O . HIS A 1 286 ? 7.959 13.377 7.875 1.00 54.00 286 HIS A O 1
ATOM 2288 N N . TYR A 1 287 ? 7.167 11.775 9.230 1.00 62.41 287 TYR A N 1
ATOM 2289 C CA . TYR A 1 287 ? 8.074 10.704 8.803 1.00 62.41 287 TYR A CA 1
ATOM 2290 C C . TYR A 1 287 ? 7.375 9.585 8.018 1.00 62.41 287 TYR A C 1
ATOM 2292 O O . TYR A 1 287 ? 7.926 8.492 7.902 1.00 62.41 287 TYR A O 1
ATOM 2300 N N . SER A 1 288 ? 6.175 9.830 7.480 1.00 74.00 288 SER A N 1
ATOM 2301 C CA . SER A 1 288 ? 5.472 8.826 6.678 1.00 74.00 288 SER A CA 1
ATOM 2302 C C . SER A 1 288 ? 6.202 8.584 5.356 1.00 74.00 288 SER A C 1
ATOM 2304 O O . SER A 1 288 ? 6.414 9.514 4.566 1.00 74.00 288 SER A O 1
ATOM 2306 N N . ILE A 1 289 ? 6.634 7.338 5.149 1.00 84.69 289 ILE A N 1
ATOM 2307 C CA . ILE A 1 289 ? 7.228 6.862 3.904 1.00 84.69 289 ILE A CA 1
ATOM 2308 C C . ILE A 1 289 ? 7.087 5.346 3.757 1.00 84.69 289 ILE A C 1
ATOM 2310 O O . ILE A 1 289 ? 7.142 4.616 4.745 1.00 84.69 289 ILE A O 1
ATOM 2314 N N . SER A 1 290 ? 6.981 4.892 2.510 1.00 88.94 290 SER A N 1
ATOM 2315 C CA . SER A 1 290 ? 7.143 3.494 2.112 1.00 88.94 290 SER A CA 1
ATOM 2316 C C . SER A 1 290 ? 8.119 3.363 0.949 1.00 88.94 290 SER A C 1
ATOM 2318 O O . SER A 1 290 ? 8.442 4.357 0.295 1.00 88.94 290 SER A O 1
ATOM 2320 N N . VAL A 1 291 ? 8.545 2.141 0.623 1.00 93.00 291 VAL A N 1
ATOM 2321 C CA . VAL A 1 291 ? 9.292 1.843 -0.604 1.00 93.00 291 VAL A CA 1
ATOM 2322 C C . VAL A 1 291 ? 8.536 2.388 -1.819 1.00 93.00 291 VAL A C 1
ATOM 2324 O O . VAL A 1 291 ? 9.104 3.158 -2.589 1.00 93.00 291 VAL A O 1
ATOM 2327 N N . GLY A 1 292 ? 7.251 2.078 -1.973 1.00 93.25 292 GLY A N 1
ATOM 2328 C CA . GLY A 1 292 ? 6.427 2.549 -3.086 1.00 93.25 292 GLY A CA 1
ATOM 2329 C C . GLY A 1 292 ? 6.353 4.065 -3.173 1.00 93.25 292 GLY A C 1
ATOM 2330 O O . GLY A 1 292 ? 6.690 4.651 -4.204 1.00 93.25 292 GLY A O 1
ATOM 2331 N N . SER A 1 293 ? 5.987 4.718 -2.072 1.00 91.38 293 SER A N 1
ATOM 2332 C CA . SER A 1 293 ? 5.886 6.177 -2.018 1.00 91.38 293 SER A CA 1
ATOM 2333 C C . SER A 1 293 ? 7.237 6.859 -2.201 1.00 91.38 293 SER A C 1
ATOM 2335 O O . SER A 1 293 ? 7.302 7.920 -2.819 1.00 91.38 293 SER A O 1
ATOM 2337 N N . ALA A 1 294 ? 8.333 6.237 -1.764 1.00 93.50 294 ALA A N 1
ATOM 2338 C CA . ALA A 1 294 ? 9.669 6.744 -2.026 1.00 93.50 294 ALA A CA 1
ATOM 2339 C C . ALA A 1 294 ? 10.001 6.734 -3.523 1.00 93.50 294 ALA A C 1
ATOM 2341 O O . ALA A 1 294 ? 10.555 7.698 -4.045 1.00 93.50 294 ALA A O 1
ATOM 2342 N N . HIS A 1 295 ? 9.614 5.682 -4.241 1.00 95.38 295 HIS A N 1
ATOM 2343 C CA . HIS A 1 295 ? 9.834 5.596 -5.684 1.00 95.38 295 HIS A CA 1
ATOM 2344 C C . HIS A 1 295 ? 8.859 6.478 -6.481 1.00 95.38 295 HIS A C 1
ATOM 2346 O O . HIS A 1 295 ? 9.232 6.984 -7.540 1.00 95.38 295 HIS A O 1
ATOM 2352 N N . VAL A 1 296 ? 7.647 6.728 -5.969 1.00 94.44 296 VAL A N 1
ATOM 2353 C CA . VAL A 1 296 ? 6.646 7.597 -6.614 1.00 94.44 296 VAL A CA 1
ATOM 2354 C C . VAL A 1 296 ? 6.879 9.083 -6.335 1.00 94.44 296 VAL A C 1
ATOM 2356 O O . VAL A 1 296 ? 6.735 9.895 -7.241 1.00 94.44 296 VAL A O 1
ATOM 2359 N N . PHE A 1 297 ? 7.271 9.484 -5.128 1.00 93.06 297 PHE A N 1
ATOM 2360 C CA . PHE A 1 297 ? 7.423 10.900 -4.756 1.00 93.06 297 PHE A CA 1
ATOM 2361 C C . PHE A 1 297 ? 8.880 11.334 -4.574 1.00 93.06 297 PHE A C 1
ATOM 2363 O O . PHE A 1 297 ? 9.188 12.509 -4.740 1.00 93.06 297 PHE A O 1
ATOM 2370 N N . GLY A 1 298 ? 9.791 10.400 -4.291 1.00 92.38 298 GLY A N 1
ATOM 2371 C CA . GLY A 1 298 ? 11.229 10.657 -4.145 1.00 92.38 298 GLY A CA 1
ATOM 2372 C C . GLY A 1 298 ? 11.983 10.853 -5.459 1.00 92.38 298 GLY A C 1
ATOM 2373 O O . GLY A 1 298 ? 13.163 11.217 -5.454 1.00 92.38 298 GLY A O 1
ATOM 2374 N N . THR A 1 299 ? 11.315 10.620 -6.589 1.00 93.81 299 THR A N 1
ATOM 2375 C CA . THR A 1 299 ? 11.936 10.584 -7.911 1.00 93.81 299 THR A CA 1
ATOM 2376 C C . THR A 1 299 ? 11.455 11.689 -8.845 1.00 93.81 299 THR A C 1
ATOM 2378 O O . THR A 1 299 ? 10.326 12.182 -8.758 1.00 93.81 299 THR A O 1
ATOM 2381 N N . THR A 1 300 ? 12.309 12.032 -9.806 1.00 91.31 300 THR A N 1
ATOM 2382 C CA . THR A 1 300 ? 12.000 12.925 -10.931 1.00 91.31 300 THR A CA 1
ATOM 2383 C C . THR A 1 300 ? 12.231 12.217 -12.261 1.00 91.31 300 THR A C 1
ATOM 2385 O O . THR A 1 300 ? 12.980 11.246 -12.331 1.00 91.31 300 THR A O 1
ATOM 2388 N N . GLY A 1 301 ? 11.588 12.703 -13.325 1.00 87.75 301 GLY A N 1
ATOM 2389 C CA . GLY A 1 301 ? 11.587 12.034 -14.628 1.00 87.75 301 GLY A CA 1
ATOM 2390 C C . GLY A 1 301 ? 10.528 10.936 -14.681 1.00 87.75 301 GLY A C 1
ATOM 2391 O O . GLY A 1 301 ? 9.477 11.170 -15.271 1.00 87.75 301 GLY A O 1
ATOM 2392 N N . GLY A 1 302 ? 10.813 9.796 -14.046 1.00 90.19 302 GLY A N 1
ATOM 2393 C CA . GLY A 1 302 ? 9.934 8.631 -13.894 1.00 90.19 302 GLY A CA 1
ATOM 2394 C C . GLY A 1 302 ? 9.318 8.494 -12.492 1.00 90.19 302 GLY A C 1
ATOM 2395 O O . GLY A 1 302 ? 9.102 9.483 -11.793 1.00 90.19 302 GLY A O 1
ATOM 2396 N N . GLY A 1 303 ? 9.002 7.268 -12.076 1.00 93.81 303 GLY A N 1
ATOM 2397 C CA . GLY A 1 303 ? 8.305 6.945 -10.830 1.00 93.81 303 GLY A CA 1
ATOM 2398 C C . GLY A 1 303 ? 6.861 7.421 -10.859 1.00 93.81 303 GLY A C 1
ATOM 2399 O O . GLY A 1 303 ? 6.432 8.180 -9.993 1.00 93.81 303 GLY A O 1
ATOM 2400 N N . LEU A 1 304 ? 6.141 7.057 -11.917 1.00 93.50 304 LEU A N 1
ATOM 2401 C CA . LEU A 1 304 ? 4.753 7.460 -12.117 1.00 93.50 304 LEU A CA 1
ATOM 2402 C C . LEU A 1 304 ? 3.822 6.589 -11.292 1.00 93.50 304 LEU A C 1
ATOM 2404 O O . LEU A 1 304 ? 2.910 7.121 -10.666 1.00 93.50 304 LEU A O 1
ATOM 2408 N N . ALA A 1 305 ? 4.100 5.287 -11.251 1.00 93.81 305 ALA A N 1
ATOM 2409 C CA . ALA A 1 305 ? 3.331 4.321 -10.491 1.00 93.81 305 ALA A CA 1
ATOM 2410 C C . ALA A 1 305 ? 4.220 3.288 -9.795 1.00 93.81 305 ALA A C 1
ATOM 2412 O O . ALA A 1 305 ? 5.309 2.949 -10.271 1.00 93.81 305 ALA A O 1
ATOM 2413 N N . ALA A 1 306 ? 3.714 2.768 -8.685 1.00 94.31 306 ALA A N 1
ATOM 2414 C CA . ALA A 1 306 ? 4.240 1.611 -7.991 1.00 94.31 306 ALA A CA 1
ATOM 2415 C C . ALA A 1 306 ? 3.136 0.562 -7.809 1.00 94.31 306 ALA A C 1
ATOM 2417 O O . ALA A 1 306 ? 2.006 0.904 -7.462 1.00 94.31 306 ALA A O 1
ATOM 2418 N N . VAL A 1 307 ? 3.478 -0.706 -8.032 1.00 91.50 307 VAL A N 1
ATOM 2419 C CA . VAL A 1 307 ? 2.599 -1.861 -7.799 1.00 91.50 307 VAL A CA 1
ATOM 2420 C C . VAL A 1 307 ? 3.281 -2.807 -6.825 1.00 91.50 307 VAL A C 1
ATOM 2422 O O . VAL A 1 307 ? 4.477 -3.062 -6.961 1.00 91.50 307 VAL A O 1
ATOM 2425 N N . GLY A 1 308 ? 2.541 -3.311 -5.847 1.00 88.81 308 GLY A N 1
ATOM 2426 C CA . GLY A 1 308 ? 3.055 -4.205 -4.813 1.00 88.81 308 GLY A CA 1
ATOM 2427 C C . GLY A 1 308 ? 2.105 -4.304 -3.627 1.00 88.81 308 GLY A C 1
ATOM 2428 O O . GLY A 1 308 ? 1.016 -3.728 -3.640 1.00 88.81 308 GLY A O 1
ATOM 2429 N N . ALA A 1 309 ? 2.541 -4.998 -2.580 1.00 81.50 309 ALA A N 1
ATOM 2430 C CA . ALA A 1 309 ? 1.678 -5.311 -1.454 1.00 81.50 309 ALA A CA 1
ATOM 2431 C C . ALA A 1 309 ? 1.662 -4.224 -0.364 1.00 81.50 309 ALA A C 1
ATOM 2433 O O . ALA A 1 309 ? 2.683 -3.608 -0.047 1.00 81.50 309 ALA A O 1
ATOM 2434 N N . THR A 1 310 ? 0.517 -4.044 0.289 1.00 74.25 310 THR A N 1
ATOM 2435 C CA . THR A 1 310 ? 0.346 -3.240 1.512 1.00 74.25 310 THR A CA 1
ATOM 2436 C C . THR A 1 310 ? 0.527 -4.057 2.795 1.00 74.25 310 THR A C 1
ATOM 2438 O O . THR A 1 310 ? 0.454 -3.506 3.887 1.00 74.25 310 THR A O 1
ATOM 2441 N N . LYS A 1 311 ? 0.795 -5.366 2.701 1.00 71.25 311 LYS A N 1
ATOM 2442 C CA . LYS A 1 311 ? 1.196 -6.219 3.835 1.00 71.25 311 LYS A CA 1
ATOM 2443 C C . LYS A 1 311 ? 2.103 -7.365 3.375 1.00 71.25 311 LYS A C 1
ATOM 2445 O O . LYS A 1 311 ? 2.563 -7.380 2.234 1.00 71.25 311 LYS A O 1
ATOM 2450 N N . THR A 1 312 ? 2.342 -8.347 4.246 1.00 68.44 312 THR A N 1
ATOM 2451 C CA . THR A 1 312 ? 2.992 -9.613 3.878 1.00 68.44 312 THR A CA 1
ATOM 2452 C C . THR A 1 312 ? 2.352 -10.222 2.625 1.00 68.44 312 THR A C 1
ATOM 2454 O O . THR A 1 312 ? 1.155 -10.499 2.605 1.00 68.44 312 THR A O 1
ATOM 2457 N N . SER A 1 313 ? 3.173 -10.443 1.601 1.00 67.50 313 SER A N 1
ATOM 2458 C CA . SER A 1 313 ? 2.802 -11.088 0.339 1.00 67.50 313 SER A CA 1
ATOM 2459 C C . SER A 1 313 ? 3.894 -12.090 -0.058 1.00 67.50 313 SER A C 1
ATOM 2461 O O . SER A 1 313 ? 4.843 -12.318 0.693 1.00 67.50 313 SER A O 1
ATOM 2463 N N . GLY A 1 314 ? 3.742 -12.731 -1.209 1.00 62.94 314 GLY A N 1
ATOM 2464 C CA . GLY A 1 314 ? 4.715 -13.642 -1.801 1.00 62.94 314 GLY A CA 1
ATOM 2465 C C . GLY A 1 314 ? 5.019 -13.273 -3.251 1.00 62.94 314 GLY A C 1
ATOM 2466 O O . GLY A 1 314 ? 4.383 -12.414 -3.858 1.00 62.94 314 GLY A O 1
ATOM 2467 N N . ASP A 1 315 ? 6.004 -13.953 -3.820 1.00 60.88 315 ASP A N 1
ATOM 2468 C CA . ASP A 1 315 ? 6.455 -13.762 -5.198 1.00 60.88 315 ASP A CA 1
ATOM 2469 C C . ASP A 1 315 ? 5.412 -14.203 -6.246 1.00 60.88 315 ASP A C 1
ATOM 2471 O O . ASP A 1 315 ? 5.282 -13.602 -7.307 1.00 60.88 315 ASP A O 1
ATOM 2475 N N . ASN A 1 316 ? 4.615 -15.229 -5.947 1.00 65.69 316 ASN A N 1
ATOM 2476 C CA . ASN A 1 316 ? 3.627 -15.808 -6.864 1.00 65.69 316 ASN A CA 1
ATOM 2477 C C . ASN A 1 316 ? 2.322 -14.998 -6.980 1.00 65.69 316 ASN A C 1
ATOM 2479 O O . ASN A 1 316 ? 1.378 -15.438 -7.648 1.00 65.69 316 ASN A O 1
ATOM 2483 N N . GLN A 1 317 ? 2.226 -13.852 -6.311 1.00 69.31 317 GLN A N 1
ATOM 2484 C CA . GLN A 1 317 ? 0.994 -13.086 -6.208 1.00 69.31 317 GLN A CA 1
ATOM 2485 C C . GLN A 1 317 ? 0.836 -12.201 -7.446 1.00 69.31 317 GLN A C 1
ATOM 2487 O O . GLN A 1 317 ? -0.189 -12.316 -8.110 1.00 69.31 317 GLN A O 1
ATOM 2492 N N . LEU A 1 318 ? 1.872 -11.448 -7.839 1.00 72.56 318 LEU A N 1
ATOM 2493 C CA . LEU A 1 318 ? 1.868 -10.531 -8.996 1.00 72.56 318 LEU A CA 1
ATOM 2494 C C . LEU A 1 318 ? 2.549 -11.073 -10.272 1.00 72.56 318 LEU A C 1
ATOM 2496 O O . LEU A 1 318 ? 2.684 -10.358 -11.267 1.00 72.56 318 LEU A O 1
ATOM 2500 N N . ASP A 1 319 ? 2.972 -12.336 -10.273 1.00 70.06 319 ASP A N 1
ATOM 2501 C CA . ASP A 1 319 ? 3.790 -12.950 -11.334 1.00 70.06 319 ASP A CA 1
ATOM 2502 C C . ASP A 1 319 ? 3.203 -12.885 -12.766 1.00 70.06 319 ASP A C 1
ATOM 2504 O O . ASP A 1 319 ? 3.948 -12.954 -13.747 1.00 70.06 319 ASP A O 1
ATOM 2508 N N . ASP A 1 320 ? 1.883 -12.732 -12.905 1.00 75.81 320 ASP A N 1
ATOM 2509 C CA . ASP A 1 320 ? 1.158 -12.691 -14.174 1.00 75.81 320 ASP A CA 1
ATOM 2510 C C . ASP A 1 320 ? 0.504 -11.337 -14.487 1.00 75.81 320 ASP A C 1
ATOM 2512 O O . ASP A 1 320 ? -0.097 -11.169 -15.551 1.00 75.81 320 ASP A O 1
ATOM 2516 N N . PHE A 1 321 ? 0.684 -10.337 -13.624 1.00 83.56 321 PHE A N 1
ATOM 2517 C CA . PHE A 1 321 ? 0.188 -8.978 -13.843 1.00 83.56 321 PHE A CA 1
ATOM 2518 C C . PHE A 1 321 ? 0.699 -8.372 -15.158 1.00 83.56 321 PHE A C 1
ATOM 2520 O O . PHE A 1 321 ? -0.061 -7.791 -15.934 1.00 83.56 321 PHE A O 1
ATOM 2527 N N . MET A 1 322 ? 1.975 -8.587 -15.472 1.00 84.38 322 MET A N 1
ATOM 2528 C CA . MET A 1 322 ? 2.610 -8.019 -16.665 1.00 84.38 322 MET A CA 1
ATOM 2529 C C . MET A 1 322 ? 2.025 -8.544 -17.982 1.00 84.38 322 MET A C 1
ATOM 2531 O O . MET A 1 322 ? 2.059 -7.834 -18.984 1.00 84.38 322 MET A O 1
ATOM 2535 N N . TYR A 1 323 ? 1.417 -9.737 -18.000 1.00 76.88 323 TYR A N 1
ATOM 2536 C CA . TYR A 1 323 ? 0.705 -10.208 -19.195 1.00 76.88 323 TYR A CA 1
ATOM 2537 C C . TYR A 1 323 ? -0.549 -9.378 -19.479 1.00 76.88 323 TYR A C 1
ATOM 2539 O O . TYR A 1 323 ? -0.926 -9.230 -20.639 1.00 76.88 323 TYR A O 1
ATOM 2547 N N . TYR A 1 324 ? -1.197 -8.842 -18.443 1.00 75.38 324 TYR A N 1
ATOM 2548 C CA . TYR A 1 324 ? -2.313 -7.909 -18.596 1.00 75.38 324 TYR A CA 1
ATOM 2549 C C . TYR A 1 324 ? -1.803 -6.526 -18.986 1.00 75.38 324 TYR A C 1
ATOM 2551 O O . TYR A 1 324 ? -2.344 -5.927 -19.907 1.00 75.38 324 TYR A O 1
ATOM 2559 N N . ALA A 1 325 ? -0.694 -6.078 -18.390 1.00 76.69 325 ALA A N 1
ATOM 2560 C CA . ALA A 1 325 ? -0.037 -4.821 -18.759 1.00 76.69 325 ALA A CA 1
ATOM 2561 C C . ALA A 1 325 ? 0.399 -4.788 -20.234 1.00 76.69 325 ALA A C 1
ATOM 2563 O O . ALA A 1 325 ? 0.331 -3.746 -20.872 1.00 76.69 325 ALA A O 1
ATOM 2564 N N . ALA A 1 326 ? 0.789 -5.933 -20.799 1.00 69.19 326 ALA A N 1
ATOM 2565 C CA . ALA A 1 326 ? 1.106 -6.062 -22.221 1.00 69.19 326 ALA A CA 1
ATOM 2566 C C . ALA A 1 326 ? -0.131 -6.084 -23.147 1.00 69.19 326 ALA A C 1
ATOM 2568 O O . ALA A 1 326 ? -0.000 -5.875 -24.354 1.00 69.19 326 ALA A O 1
ATOM 2569 N N . ARG A 1 327 ? -1.322 -6.400 -22.620 1.00 62.09 327 ARG A N 1
ATOM 2570 C CA . ARG A 1 327 ? -2.579 -6.511 -23.388 1.00 62.09 327 ARG A CA 1
ATOM 2571 C C . ARG A 1 327 ? -3.393 -5.225 -23.367 1.00 62.09 327 ARG A C 1
ATOM 2573 O O . ARG A 1 327 ? -3.982 -4.870 -24.386 1.00 62.09 327 ARG A O 1
ATOM 2580 N N . ASP A 1 328 ? -3.452 -4.589 -22.206 1.00 60.81 328 ASP A N 1
ATOM 2581 C CA . ASP A 1 328 ? -4.286 -3.427 -21.951 1.00 60.81 328 ASP A CA 1
ATOM 2582 C C . ASP A 1 328 ? -3.501 -2.132 -22.194 1.00 60.81 328 ASP A C 1
ATOM 2584 O O . ASP A 1 328 ? -2.276 -2.075 -22.089 1.00 60.81 328 ASP A O 1
ATOM 2588 N N . SER A 1 329 ? -4.216 -1.073 -22.570 1.00 66.19 329 SER A N 1
ATOM 2589 C CA . SER A 1 329 ? -3.589 0.181 -23.011 1.00 66.19 329 SER A CA 1
ATOM 2590 C C . SER A 1 329 ? -3.022 0.981 -21.834 1.00 66.19 329 SER A C 1
ATOM 2592 O O . SER A 1 329 ? -2.080 1.754 -22.011 1.00 66.19 329 SER A O 1
ATOM 2594 N N . LEU A 1 330 ? -3.612 0.802 -20.648 1.00 77.75 330 LEU A N 1
ATOM 2595 C CA . LEU A 1 330 ? -3.338 1.553 -19.425 1.00 77.75 330 LEU A CA 1
ATOM 2596 C C . LEU A 1 330 ? -3.042 0.608 -18.255 1.00 77.75 330 LEU A C 1
ATOM 2598 O O . LEU A 1 330 ? -3.660 -0.449 -18.118 1.00 77.75 330 LEU A O 1
ATOM 2602 N N . LEU A 1 331 ? -2.152 1.033 -17.361 1.00 83.88 331 LEU A N 1
ATOM 2603 C CA . LEU A 1 331 ? -1.750 0.262 -16.184 1.00 83.88 331 LEU A CA 1
ATOM 2604 C C . LEU A 1 331 ? -2.922 -0.072 -15.243 1.00 83.88 331 LEU A C 1
ATOM 2606 O O . LEU A 1 331 ? -3.004 -1.187 -14.735 1.00 83.88 331 LEU A O 1
ATOM 2610 N N . GLY A 1 332 ? -3.847 0.865 -15.031 1.00 79.81 332 GLY A N 1
ATOM 2611 C CA . GLY A 1 332 ? -5.037 0.651 -14.204 1.00 79.81 332 GLY A CA 1
ATOM 2612 C C . GLY A 1 332 ? -6.008 -0.365 -14.809 1.00 79.81 332 GLY A C 1
ATOM 2613 O O . GLY A 1 332 ? -6.561 -1.194 -14.088 1.00 79.81 332 GLY A O 1
ATOM 2614 N N . GLU A 1 333 ? -6.177 -0.362 -16.137 1.00 74.75 333 GLU A N 1
ATOM 2615 C CA . GLU A 1 333 ? -6.979 -1.377 -16.838 1.00 74.75 333 GLU A CA 1
ATOM 2616 C C . GLU A 1 333 ? -6.351 -2.762 -16.684 1.00 74.75 333 GLU A C 1
ATOM 2618 O O . GLU A 1 333 ? -7.037 -3.706 -16.295 1.00 74.75 333 GLU A O 1
ATOM 2623 N N . ALA A 1 334 ? -5.034 -2.855 -16.888 1.00 80.31 334 ALA A N 1
ATOM 2624 C CA . ALA A 1 334 ? -4.284 -4.084 -16.672 1.00 80.31 334 ALA A CA 1
ATOM 2625 C C . ALA A 1 334 ? -4.438 -4.608 -15.242 1.00 80.31 334 ALA A C 1
ATOM 2627 O O . ALA A 1 334 ? -4.658 -5.803 -15.039 1.00 80.31 334 ALA A O 1
ATOM 2628 N N . TYR A 1 335 ? -4.360 -3.714 -14.255 1.00 81.38 335 TYR A N 1
ATOM 2629 C CA . TYR A 1 335 ? -4.514 -4.049 -12.843 1.00 81.38 335 TYR A CA 1
ATOM 2630 C C . TYR A 1 335 ? -5.914 -4.593 -12.549 1.00 81.38 335 TYR A C 1
ATOM 2632 O O . TYR A 1 335 ? -6.055 -5.660 -11.951 1.00 81.38 335 TYR A O 1
ATOM 2640 N N . LEU A 1 336 ? -6.946 -3.913 -13.058 1.00 75.50 336 LEU A N 1
ATOM 2641 C CA . LEU A 1 336 ? -8.342 -4.326 -12.933 1.00 75.50 336 LEU A CA 1
ATOM 2642 C C . LEU A 1 336 ? -8.602 -5.697 -13.566 1.00 75.50 336 LEU A C 1
ATOM 2644 O O . LEU A 1 336 ? -9.261 -6.557 -12.976 1.00 75.50 336 LEU A O 1
ATOM 2648 N N . SER A 1 337 ? -8.096 -5.903 -14.781 1.00 74.94 337 SER A N 1
ATOM 2649 C CA . SER A 1 337 ? -8.213 -7.164 -15.510 1.00 74.94 337 SER A CA 1
ATOM 2650 C C . SER A 1 337 ? -7.525 -8.297 -14.755 1.00 74.94 337 SER A C 1
ATOM 2652 O O . SER A 1 337 ? -8.107 -9.372 -14.577 1.00 74.94 337 SER A O 1
ATOM 2654 N N . TRP A 1 338 ? -6.302 -8.045 -14.289 1.00 80.00 338 TRP A N 1
ATOM 2655 C CA . TRP A 1 338 ? -5.486 -9.004 -13.561 1.00 80.00 338 TRP A CA 1
ATOM 2656 C C . TRP A 1 338 ? -6.150 -9.438 -12.251 1.00 80.00 338 TRP A C 1
ATOM 2658 O O . TRP A 1 338 ? -6.384 -10.636 -12.067 1.00 80.00 338 TRP A O 1
ATOM 2668 N N . ILE A 1 339 ? -6.529 -8.495 -11.381 1.00 73.88 339 ILE A N 1
ATOM 2669 C CA . ILE A 1 339 ? -7.084 -8.816 -10.058 1.00 73.88 339 ILE A CA 1
ATOM 2670 C C . ILE A 1 339 ? -8.405 -9.586 -10.179 1.00 73.88 339 ILE A C 1
ATOM 2672 O O . ILE A 1 339 ? -8.599 -10.616 -9.531 1.00 73.88 339 ILE A O 1
ATOM 2676 N N . ASN A 1 340 ? -9.265 -9.185 -11.120 1.00 71.19 340 ASN A N 1
ATOM 2677 C CA . ASN A 1 340 ? -10.527 -9.866 -11.399 1.00 71.19 340 ASN A CA 1
ATOM 2678 C C . ASN A 1 340 ? -10.339 -11.293 -11.915 1.00 71.19 340 ASN A C 1
ATOM 2680 O O . ASN A 1 340 ? -11.124 -12.187 -11.590 1.00 71.19 340 ASN A O 1
ATOM 2684 N N . GLN A 1 341 ? -9.322 -11.525 -12.744 1.00 71.94 341 GLN A N 1
ATOM 2685 C CA . GLN A 1 341 ? -9.020 -12.868 -13.233 1.00 71.94 341 GLN A CA 1
ATOM 2686 C C . GLN A 1 341 ? -8.354 -13.730 -12.166 1.00 71.94 341 GLN A C 1
ATOM 2688 O O . GLN A 1 341 ? -8.650 -14.923 -12.079 1.00 71.94 341 GLN A O 1
ATOM 2693 N N . ARG A 1 342 ? -7.498 -13.143 -11.326 1.00 70.88 342 ARG A N 1
ATOM 2694 C CA . ARG A 1 342 ? -6.884 -13.842 -10.196 1.00 70.88 342 ARG A CA 1
ATOM 2695 C C . ARG A 1 342 ? -7.928 -14.334 -9.207 1.00 70.88 342 ARG A C 1
ATOM 2697 O O . ARG A 1 342 ? -7.892 -15.516 -8.869 1.00 70.88 342 ARG A O 1
ATOM 2704 N N . ILE A 1 343 ? -8.897 -13.490 -8.853 1.00 64.19 343 ILE A N 1
ATOM 2705 C CA . ILE A 1 343 ? -10.030 -13.863 -7.993 1.00 64.19 343 ILE A CA 1
ATOM 2706 C C . ILE A 1 343 ? -10.814 -15.043 -8.593 1.00 64.19 343 ILE A C 1
ATOM 2708 O O . ILE A 1 343 ? -11.138 -15.999 -7.896 1.00 64.19 343 ILE A O 1
ATOM 2712 N N . LYS A 1 344 ? -11.047 -15.045 -9.913 1.00 62.72 344 LYS A N 1
ATOM 2713 C CA . LYS A 1 344 ? -11.796 -16.115 -10.604 1.00 62.72 344 LYS A CA 1
ATOM 2714 C C . LYS A 1 344 ? -11.028 -17.432 -10.753 1.00 62.72 344 LYS A C 1
ATOM 2716 O O . LYS A 1 344 ? -11.631 -18.503 -10.657 1.00 62.72 344 LYS A O 1
ATOM 2721 N N . ARG A 1 345 ? -9.724 -17.375 -11.059 1.00 60.28 345 ARG A N 1
ATOM 2722 C CA . ARG A 1 345 ? -8.875 -18.559 -11.315 1.00 60.28 345 ARG A CA 1
ATOM 2723 C C . ARG A 1 345 ? -8.577 -19.321 -10.031 1.00 60.28 345 ARG A C 1
ATOM 2725 O O . ARG A 1 345 ? -8.541 -20.550 -10.029 1.00 60.28 345 ARG A O 1
ATOM 2732 N N . ASN A 1 346 ? -8.371 -18.589 -8.946 1.00 55.44 346 ASN A N 1
ATOM 2733 C CA . ASN A 1 346 ? -7.982 -19.144 -7.668 1.00 55.44 346 ASN A CA 1
ATOM 2734 C C . ASN A 1 346 ? -9.223 -19.529 -6.856 1.00 55.44 346 ASN A C 1
ATOM 2736 O O . ASN A 1 346 ? -9.602 -18.842 -5.915 1.00 55.44 346 ASN A O 1
ATOM 2740 N N . ARG A 1 347 ? -9.839 -20.670 -7.195 1.00 48.88 347 ARG A N 1
ATOM 2741 C CA . ARG A 1 347 ? -10.834 -21.341 -6.337 1.00 48.88 347 ARG A CA 1
ATOM 2742 C C . ARG A 1 347 ? -10.159 -21.946 -5.091 1.00 48.88 347 ARG A C 1
ATOM 2744 O O . ARG A 1 347 ? -10.213 -23.158 -4.892 1.00 48.88 347 ARG A O 1
ATOM 2751 N N . TYR A 1 348 ? -9.467 -21.135 -4.288 1.00 44.44 348 TYR A N 1
ATOM 2752 C CA . TYR A 1 348 ? -8.994 -21.571 -2.975 1.00 44.44 348 TYR A CA 1
ATOM 2753 C C . TYR A 1 348 ? -10.213 -21.813 -2.073 1.00 44.44 348 TYR A C 1
ATOM 2755 O O . TYR A 1 348 ? -11.102 -20.963 -2.020 1.00 44.44 348 TYR A O 1
ATOM 2763 N N . PRO A 1 349 ? -10.299 -22.951 -1.368 1.00 37.75 349 PRO A N 1
ATOM 2764 C CA . PRO A 1 349 ? -11.325 -23.131 -0.353 1.00 37.75 349 PRO A CA 1
ATOM 2765 C C . PRO A 1 349 ? -11.029 -22.208 0.847 1.00 37.75 349 PRO A C 1
ATOM 2767 O O . PRO A 1 349 ? -10.038 -22.408 1.542 1.00 37.75 349 PRO A O 1
ATOM 2770 N N . GLY A 1 350 ? -11.886 -21.207 1.094 1.00 45.75 350 GLY A N 1
ATOM 2771 C CA . GLY A 1 350 ? -11.891 -20.382 2.317 1.00 45.75 350 GLY A CA 1
ATOM 2772 C C . GLY A 1 350 ? -11.447 -18.914 2.172 1.00 45.75 350 GLY A C 1
ATOM 2773 O O . GLY A 1 350 ? -11.045 -18.464 1.102 1.00 45.75 350 GLY A O 1
ATOM 2774 N N . ASN A 1 351 ? -11.508 -18.172 3.291 1.00 41.25 351 ASN A N 1
ATOM 2775 C CA . ASN A 1 351 ? -11.278 -16.716 3.421 1.00 41.25 351 ASN A CA 1
ATOM 2776 C C . ASN A 1 351 ? -9.880 -16.216 2.984 1.00 41.25 351 ASN A C 1
ATOM 2778 O O . ASN A 1 351 ? -9.678 -15.013 2.847 1.00 41.25 351 ASN A O 1
ATOM 2782 N N . GLY A 1 352 ? -8.926 -17.111 2.707 1.00 46.50 352 GLY A N 1
ATOM 2783 C CA . GLY A 1 352 ? -7.552 -16.746 2.343 1.00 46.50 352 GLY A CA 1
ATOM 2784 C C . GLY A 1 352 ? -7.407 -16.001 1.008 1.00 46.50 352 GLY A C 1
ATOM 2785 O O . GLY A 1 352 ? -6.367 -15.401 0.759 1.00 46.50 352 GLY A O 1
ATOM 2786 N N . ILE A 1 353 ? -8.424 -15.990 0.138 1.00 47.50 353 ILE A N 1
ATOM 2787 C CA . ILE A 1 353 ? -8.358 -15.244 -1.133 1.00 47.50 353 ILE A CA 1
ATOM 2788 C C . ILE A 1 353 ? -8.249 -13.727 -0.910 1.00 47.50 353 ILE A C 1
ATOM 2790 O O . ILE A 1 353 ? -7.499 -13.050 -1.615 1.00 47.50 353 ILE A O 1
ATOM 2794 N N . TYR A 1 354 ? -8.941 -13.213 0.110 1.00 49.94 354 TYR A N 1
ATOM 2795 C CA . TYR A 1 354 ? -8.896 -11.805 0.494 1.00 49.94 354 TYR A CA 1
ATOM 2796 C C . TYR A 1 354 ? -7.575 -11.477 1.191 1.00 49.94 354 TYR A C 1
ATOM 2798 O O . TYR A 1 354 ? -6.976 -10.436 0.941 1.00 49.94 354 TYR A O 1
ATOM 2806 N N . ASP A 1 355 ? -7.042 -12.406 1.982 1.00 49.62 355 ASP A N 1
ATOM 2807 C CA . ASP A 1 355 ? -5.814 -12.152 2.724 1.00 49.62 355 ASP A CA 1
ATOM 2808 C C . ASP A 1 355 ? -4.571 -12.021 1.846 1.00 49.62 355 ASP A C 1
ATOM 2810 O O . ASP A 1 355 ? -3.677 -11.267 2.211 1.00 49.62 355 ASP A O 1
ATOM 2814 N N . TRP A 1 356 ? -4.504 -12.698 0.701 1.00 52.06 356 TRP A N 1
ATOM 2815 C CA . TRP A 1 356 ? -3.289 -12.700 -0.122 1.00 52.06 356 TRP A CA 1
ATOM 2816 C C . TRP A 1 356 ? -3.360 -11.811 -1.366 1.00 52.06 356 TRP A C 1
ATOM 2818 O O . TRP A 1 356 ? -2.316 -11.359 -1.820 1.00 52.06 356 TRP A O 1
ATOM 2828 N N . PHE A 1 357 ? -4.551 -11.549 -1.922 1.00 56.44 357 PHE A N 1
ATOM 2829 C CA . PHE A 1 357 ? -4.688 -10.813 -3.191 1.00 56.44 357 PHE A CA 1
ATOM 2830 C C . PHE A 1 357 ? -5.273 -9.405 -3.050 1.00 56.44 357 PHE A C 1
ATOM 2832 O O . PHE A 1 357 ? -4.925 -8.545 -3.852 1.00 56.44 357 PHE A O 1
ATOM 2839 N N . TYR A 1 358 ? -6.104 -9.129 -2.035 1.00 58.72 358 TYR A N 1
ATOM 2840 C CA . TYR A 1 358 ? -6.647 -7.772 -1.817 1.00 58.72 358 TYR A CA 1
ATOM 2841 C C . TYR A 1 358 ? -5.617 -6.783 -1.267 1.00 58.72 358 TYR A C 1
ATOM 2843 O O . TYR A 1 358 ? -5.931 -5.616 -1.055 1.00 58.72 358 TYR A O 1
ATOM 2851 N N . VAL A 1 359 ? -4.401 -7.253 -1.007 1.00 64.19 359 VAL A N 1
ATOM 2852 C CA . VAL A 1 359 ? -3.323 -6.427 -0.465 1.00 64.19 359 VAL A CA 1
ATOM 2853 C C . VAL A 1 359 ? -2.351 -5.960 -1.518 1.00 64.19 359 VAL A C 1
ATOM 2855 O O . VAL A 1 359 ? -1.579 -5.050 -1.250 1.00 64.19 359 VAL A O 1
ATOM 2858 N N . GLU A 1 360 ? -2.401 -6.539 -2.715 1.00 77.50 360 GLU A N 1
ATOM 2859 C CA . GLU A 1 360 ? -1.750 -5.904 -3.846 1.00 77.50 360 GLU A CA 1
ATOM 2860 C C . GLU A 1 360 ? -2.469 -4.585 -4.126 1.00 77.50 360 GLU A C 1
ATOM 2862 O O . GLU A 1 360 ? -3.681 -4.452 -3.930 1.00 77.50 360 GLU A O 1
ATOM 2867 N N . SER A 1 361 ? -1.706 -3.563 -4.481 1.00 80.25 361 SER A N 1
ATOM 2868 C CA . SER A 1 361 ? -2.218 -2.212 -4.673 1.00 80.25 361 SER A CA 1
ATOM 2869 C C . SER A 1 361 ? -1.450 -1.497 -5.771 1.00 80.25 361 SER A C 1
ATOM 2871 O O . SER A 1 361 ? -0.320 -1.852 -6.114 1.00 80.25 361 SER A O 1
ATOM 2873 N N . LEU A 1 362 ? -2.087 -0.467 -6.318 1.00 83.50 362 LEU A N 1
ATOM 2874 C CA . LEU A 1 362 ? -1.513 0.456 -7.283 1.00 83.50 362 LEU A CA 1
ATOM 2875 C C . LEU A 1 362 ? -1.477 1.849 -6.644 1.00 83.50 362 LEU A C 1
ATOM 2877 O O . LEU A 1 362 ? -2.502 2.390 -6.233 1.00 83.50 362 LEU A O 1
ATOM 2881 N N . VAL A 1 363 ? -0.284 2.426 -6.552 1.00 87.38 363 VAL A N 1
ATOM 2882 C CA . VAL A 1 363 ? -0.054 3.790 -6.059 1.00 87.38 363 VAL A CA 1
ATOM 2883 C C . VAL A 1 363 ? 0.530 4.612 -7.201 1.00 87.38 363 VAL A C 1
ATOM 2885 O O . VAL A 1 363 ? 1.407 4.139 -7.918 1.00 87.38 363 VAL A O 1
ATOM 2888 N N . GLY A 1 364 ? 0.083 5.853 -7.367 1.00 88.62 364 GLY A N 1
ATOM 2889 C CA . GLY A 1 364 ? 0.537 6.741 -8.435 1.00 88.62 364 GLY A CA 1
ATOM 2890 C C . GLY A 1 364 ? -0.413 6.780 -9.631 1.00 88.62 364 GLY A C 1
ATOM 2891 O O . GLY A 1 364 ? -1.629 6.774 -9.459 1.00 88.62 364 GLY A O 1
ATOM 2892 N N . ASP A 1 365 ? 0.133 6.897 -10.840 1.00 89.00 365 ASP A N 1
ATOM 2893 C CA . ASP A 1 365 ? -0.627 7.173 -12.059 1.00 89.00 365 ASP A CA 1
ATOM 2894 C C . ASP A 1 365 ? -1.145 5.865 -12.693 1.00 89.00 365 ASP A C 1
ATOM 2896 O O . ASP A 1 365 ? -0.368 5.074 -13.229 1.00 89.00 365 ASP A O 1
ATOM 2900 N N . PRO A 1 366 ? -2.458 5.610 -12.678 1.00 83.12 366 PRO A N 1
ATOM 2901 C CA . PRO A 1 366 ? -3.047 4.438 -13.317 1.00 83.12 366 PRO A CA 1
ATOM 2902 C C . PRO A 1 366 ? -3.155 4.580 -14.843 1.00 83.12 366 PRO A C 1
ATOM 2904 O O . PRO A 1 366 ? -3.419 3.598 -15.536 1.00 83.12 366 PRO A O 1
ATOM 2907 N N . PHE A 1 367 ? -2.946 5.779 -15.388 1.00 81.12 367 PHE A N 1
ATOM 2908 C CA . PHE A 1 367 ? -3.014 6.054 -16.822 1.00 81.12 367 PHE A CA 1
ATOM 2909 C C . PHE A 1 367 ? -1.672 5.865 -17.526 1.00 81.12 367 PHE A C 1
ATOM 2911 O O . PHE A 1 367 ? -1.562 6.167 -18.713 1.00 81.12 367 PHE A O 1
ATOM 2918 N N . VAL A 1 368 ? -0.647 5.359 -16.833 1.00 84.62 368 VAL A N 1
ATOM 2919 C CA . VAL A 1 368 ? 0.626 5.020 -17.476 1.00 84.62 368 VAL A CA 1
ATOM 2920 C C . VAL A 1 368 ? 0.349 4.024 -18.602 1.00 84.62 368 VAL A C 1
ATOM 2922 O O . VAL A 1 368 ? -0.153 2.923 -18.371 1.00 84.62 368 VAL A O 1
ATOM 2925 N N . SER A 1 369 ? 0.657 4.431 -19.831 1.00 77.31 369 SER A N 1
ATOM 2926 C CA . SER A 1 369 ? 0.463 3.619 -21.027 1.00 77.31 369 SER A CA 1
ATOM 2927 C C . SER A 1 369 ? 1.629 2.659 -21.235 1.00 77.31 369 SER A C 1
ATOM 2929 O O . SER A 1 369 ? 2.782 3.079 -21.223 1.00 77.31 369 SER A O 1
ATOM 2931 N N . MET A 1 370 ? 1.356 1.376 -21.456 1.00 68.56 370 MET A N 1
ATOM 2932 C CA . MET A 1 370 ? 2.414 0.370 -21.656 1.00 68.56 370 MET A CA 1
ATOM 2933 C C . MET A 1 370 ? 2.835 0.220 -23.119 1.00 68.56 370 MET A C 1
ATOM 2935 O O . MET A 1 370 ? 3.936 -0.243 -23.407 1.00 68.56 370 MET A O 1
ATOM 2939 N N . SER A 1 371 ? 1.988 0.645 -24.059 1.00 55.97 371 SER A N 1
ATOM 2940 C CA . SER A 1 371 ? 2.277 0.538 -25.485 1.00 55.97 371 SER A CA 1
ATOM 2941 C C . SER A 1 371 ? 2.915 1.811 -26.035 1.00 55.97 371 SER A C 1
ATOM 2943 O O . SER A 1 371 ? 2.282 2.866 -26.074 1.00 55.97 371 SER A O 1
ATOM 2945 N N . THR A 1 372 ? 4.109 1.680 -26.606 1.00 50.31 372 THR A N 1
ATOM 2946 C CA . THR A 1 372 ? 4.392 2.394 -27.857 1.00 50.31 372 THR A CA 1
ATOM 2947 C C . THR A 1 372 ? 3.598 1.703 -28.973 1.00 50.31 372 THR A C 1
ATOM 2949 O O . THR A 1 372 ? 3.346 0.498 -28.887 1.00 50.31 372 THR A O 1
ATOM 2952 N N . ASP A 1 373 ? 3.196 2.416 -30.030 1.00 43.25 373 ASP A N 1
ATOM 2953 C CA . ASP A 1 373 ? 2.339 1.905 -31.124 1.00 43.25 373 ASP A CA 1
ATOM 2954 C C . ASP A 1 373 ? 2.787 0.551 -31.744 1.00 43.25 373 ASP A C 1
ATOM 2956 O O . ASP A 1 373 ? 2.002 -0.135 -32.401 1.00 43.25 373 ASP A O 1
ATOM 2960 N N . LYS A 1 374 ? 4.034 0.122 -31.497 1.00 39.94 374 LYS A N 1
ATOM 2961 C CA . LYS A 1 374 ? 4.639 -1.143 -31.945 1.00 39.94 374 LYS A CA 1
ATOM 2962 C C . LYS A 1 374 ? 4.191 -2.400 -31.176 1.00 39.94 374 LYS A C 1
ATOM 2964 O O . LYS A 1 374 ? 4.124 -3.470 -31.782 1.00 39.94 374 LYS A O 1
ATOM 2969 N N . VAL A 1 375 ? 3.851 -2.307 -29.884 1.00 41.78 375 VAL A N 1
ATOM 2970 C CA . VAL A 1 375 ? 3.564 -3.485 -29.023 1.00 41.78 375 VAL A CA 1
ATOM 2971 C C . VAL A 1 375 ? 2.284 -4.218 -29.458 1.00 41.78 375 VAL A C 1
ATOM 2973 O O . VAL A 1 375 ? 2.220 -5.449 -29.441 1.00 41.78 375 VAL A O 1
ATOM 2976 N N . SER A 1 376 ? 1.300 -3.481 -29.988 1.00 44.50 376 SER A N 1
ATOM 2977 C CA . SER A 1 376 ? 0.011 -4.020 -30.457 1.00 44.50 376 SER A CA 1
ATOM 2978 C C . SER A 1 376 ? 0.121 -5.082 -31.571 1.00 44.50 376 SER A C 1
ATOM 2980 O O . SER A 1 376 ? -0.782 -5.912 -31.736 1.00 44.50 376 SER A O 1
ATOM 2982 N N . ALA A 1 377 ? 1.227 -5.092 -32.326 1.00 37.41 377 ALA A N 1
ATOM 2983 C CA . ALA A 1 377 ? 1.448 -6.005 -33.447 1.00 37.41 377 ALA A CA 1
ATOM 2984 C C . ALA A 1 377 ? 2.163 -7.313 -33.050 1.00 37.41 377 ALA A C 1
ATOM 2986 O O . ALA A 1 377 ? 1.936 -8.348 -33.683 1.00 37.41 377 ALA A O 1
ATOM 2987 N N . VAL A 1 378 ? 3.000 -7.296 -32.005 1.00 40.12 378 VAL A N 1
ATOM 2988 C CA . VAL A 1 378 ? 3.895 -8.420 -31.653 1.00 40.12 378 VAL A CA 1
ATOM 2989 C C . VAL A 1 378 ? 3.231 -9.427 -30.705 1.00 40.12 378 VAL A C 1
ATOM 2991 O O . VAL A 1 378 ? 3.419 -10.637 -30.863 1.00 40.12 378 VAL A O 1
ATOM 2994 N N . VAL A 1 379 ? 2.356 -8.959 -29.802 1.00 45.03 379 VAL A N 1
ATOM 2995 C CA . VAL A 1 379 ? 1.654 -9.784 -28.790 1.00 45.03 379 VAL A CA 1
ATOM 2996 C C . VAL A 1 379 ? 0.853 -10.951 -29.405 1.00 45.03 379 VAL A C 1
ATOM 2998 O O . VAL A 1 379 ? 0.626 -11.966 -28.749 1.00 45.03 379 VAL A O 1
ATOM 3001 N N . ARG A 1 380 ? 0.478 -10.886 -30.693 1.00 43.62 380 ARG A N 1
ATOM 3002 C CA . ARG A 1 380 ? -0.334 -11.930 -31.353 1.00 43.62 380 ARG A CA 1
AT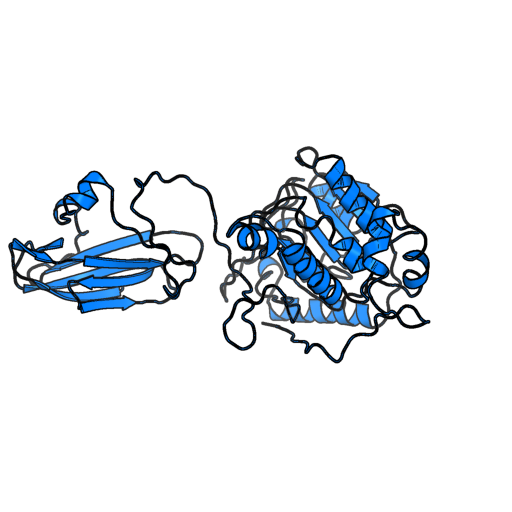OM 3003 C C . ARG A 1 380 ? 0.428 -13.189 -31.782 1.00 43.62 380 ARG A C 1
ATOM 3005 O O . ARG A 1 380 ? -0.211 -14.225 -31.940 1.00 43.62 380 ARG A O 1
ATOM 3012 N N . LYS A 1 381 ? 1.749 -13.139 -32.012 1.00 40.38 381 LYS A N 1
ATOM 3013 C CA . LYS A 1 381 ? 2.480 -14.269 -32.638 1.00 40.38 381 LYS A CA 1
ATOM 3014 C C . LYS A 1 381 ? 3.150 -15.238 -31.659 1.00 40.38 381 LYS A C 1
ATOM 3016 O O . LYS A 1 381 ? 3.308 -16.405 -32.009 1.00 40.38 381 LYS A O 1
ATOM 3021 N N . ASN A 1 382 ? 3.489 -14.801 -30.444 1.00 42.84 382 ASN A N 1
ATOM 3022 C CA . ASN A 1 382 ? 4.430 -15.532 -29.579 1.00 42.84 382 ASN A CA 1
ATOM 3023 C C . ASN A 1 382 ? 3.818 -16.172 -28.318 1.00 42.84 382 ASN A C 1
ATOM 3025 O O . ASN A 1 382 ? 4.551 -16.634 -27.449 1.00 42.84 382 ASN A O 1
ATOM 3029 N N . LEU A 1 383 ? 2.488 -16.265 -28.216 1.00 45.22 383 LEU A N 1
ATOM 3030 C CA . LEU A 1 383 ? 1.835 -16.921 -27.076 1.00 45.22 383 LEU A CA 1
ATOM 3031 C C . LEU A 1 383 ? 2.008 -18.457 -27.122 1.00 45.22 383 LEU A C 1
ATOM 3033 O O . LEU A 1 383 ? 1.747 -19.065 -28.176 1.00 45.2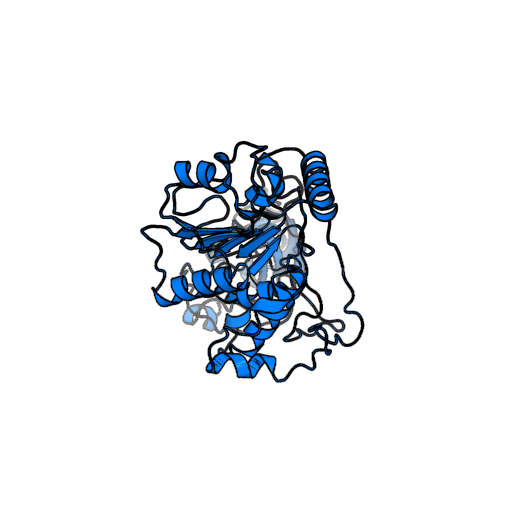2 383 LEU A O 1
ATOM 3037 N N . PRO A 1 384 ? 2.370 -19.110 -25.997 1.00 45.06 384 PRO A N 1
ATOM 3038 C CA . PRO A 1 384 ? 2.325 -20.560 -25.839 1.00 45.06 384 PRO A CA 1
ATOM 3039 C C . PRO A 1 384 ? 0.932 -21.105 -26.164 1.00 45.06 384 PRO A C 1
ATOM 3041 O O . PRO A 1 384 ? -0.077 -20.503 -25.801 1.00 45.06 384 PRO A O 1
ATOM 3044 N N . ALA A 1 385 ? 0.858 -22.261 -26.829 1.00 44.41 385 ALA A N 1
ATOM 3045 C CA . ALA A 1 385 ? -0.404 -22.824 -27.319 1.00 44.41 385 ALA A CA 1
ATOM 3046 C C . ALA A 1 385 ? -1.480 -23.002 -26.223 1.00 44.41 385 ALA A C 1
ATOM 3048 O O . ALA A 1 385 ? -2.660 -22.818 -26.506 1.00 44.41 385 ALA A O 1
ATOM 3049 N N . GLY A 1 386 ? -1.080 -23.274 -24.973 1.00 44.28 386 GLY A N 1
ATOM 3050 C CA . GLY A 1 386 ? -1.993 -23.396 -23.827 1.00 44.28 386 GLY A CA 1
ATOM 3051 C C . GLY A 1 386 ? -2.594 -22.075 -23.327 1.00 44.28 386 GLY A C 1
ATOM 3052 O O . GLY A 1 386 ? -3.634 -22.093 -22.677 1.00 44.28 386 GLY A O 1
ATOM 3053 N N . GLU A 1 387 ? -1.995 -20.928 -23.662 1.00 43.38 387 GLU A N 1
ATOM 3054 C CA . GLU A 1 387 ? -2.473 -19.599 -23.245 1.00 43.38 387 GLU A CA 1
ATOM 3055 C C . GLU A 1 387 ? -3.223 -18.847 -24.355 1.00 43.38 387 GLU A C 1
ATOM 3057 O O . GLU A 1 387 ? -3.914 -17.863 -24.084 1.00 43.38 387 GLU A O 1
ATOM 3062 N N . ARG A 1 388 ? -3.177 -19.349 -25.600 1.00 41.47 388 ARG A N 1
ATOM 3063 C CA . ARG A 1 388 ? -3.968 -18.822 -26.732 1.00 41.47 388 ARG A CA 1
ATOM 3064 C C . ARG A 1 388 ? -5.477 -18.926 -26.493 1.00 41.47 388 ARG A C 1
ATOM 3066 O O . ARG A 1 388 ? -6.230 -18.057 -26.925 1.00 41.47 388 ARG A O 1
ATOM 3073 N N . HIS A 1 389 ? -5.906 -19.933 -25.731 1.00 38.06 389 HIS A N 1
ATOM 3074 C CA . HIS A 1 389 ? -7.317 -20.208 -25.449 1.00 38.06 389 HIS A CA 1
ATOM 3075 C C . HIS A 1 389 ? -8.023 -19.087 -24.658 1.00 38.06 389 HIS A C 1
ATOM 3077 O O . HIS A 1 389 ? -9.247 -18.973 -24.700 1.00 38.06 389 HIS A O 1
ATOM 3083 N N . PHE A 1 390 ? -7.266 -18.227 -23.962 1.00 38.75 390 PHE A N 1
ATOM 3084 C CA . PHE A 1 390 ? -7.815 -17.106 -23.192 1.00 38.75 390 PHE A CA 1
ATOM 3085 C C . PHE A 1 390 ? -8.126 -15.865 -24.043 1.00 38.75 390 PHE A C 1
ATOM 3087 O O . PHE A 1 390 ? -8.910 -15.023 -23.608 1.00 38.75 390 PHE A O 1
ATOM 3094 N N . ILE A 1 391 ? -7.555 -15.755 -25.250 1.00 38.38 391 ILE A N 1
ATOM 3095 C CA . ILE A 1 391 ? -7.735 -14.592 -26.138 1.00 38.38 391 ILE A CA 1
ATOM 3096 C C . ILE A 1 391 ? -8.875 -14.815 -27.137 1.00 38.38 391 ILE A C 1
ATOM 3098 O O . ILE A 1 391 ? -9.618 -13.884 -27.440 1.00 38.38 391 ILE A O 1
ATOM 3102 N N . GLU A 1 392 ? -9.086 -16.051 -27.595 1.00 36.69 392 GLU A N 1
ATOM 3103 C CA . GLU A 1 392 ? -10.082 -16.370 -28.633 1.00 36.69 392 GLU A CA 1
ATOM 3104 C C . GLU A 1 392 ? -11.546 -16.139 -28.205 1.00 36.69 392 GLU A C 1
ATOM 3106 O O . GLU A 1 392 ? -12.432 -16.088 -29.055 1.00 36.69 392 GLU A O 1
ATOM 3111 N N . LYS A 1 393 ? -11.824 -15.953 -26.905 1.00 34.81 393 LYS A N 1
ATOM 3112 C CA . LYS A 1 393 ? -13.184 -15.707 -26.387 1.00 34.81 393 LYS A CA 1
ATOM 3113 C C . LYS A 1 393 ? -13.564 -14.233 -26.203 1.00 34.81 393 LYS A C 1
ATOM 3115 O O . LYS A 1 393 ? -14.696 -13.970 -25.796 1.00 34.81 393 LYS A O 1
ATOM 3120 N N . GLN A 1 394 ? -12.686 -13.273 -26.502 1.00 39.69 394 GLN A N 1
ATOM 3121 C CA . GLN A 1 394 ? -13.056 -11.852 -26.502 1.00 39.69 394 GLN A CA 1
ATOM 3122 C C . GLN A 1 394 ? -13.090 -11.299 -27.932 1.00 39.69 394 GLN A C 1
ATOM 3124 O O . GLN A 1 394 ? -12.149 -11.446 -28.702 1.00 39.69 394 GLN A O 1
ATOM 3129 N N . ASN A 1 395 ? -14.216 -10.683 -28.305 1.00 32.25 395 ASN A N 1
ATOM 3130 C CA . ASN A 1 395 ? -14.427 -10.109 -29.634 1.00 32.25 395 ASN A CA 1
ATOM 3131 C C . ASN A 1 395 ? -13.607 -8.815 -29.787 1.00 32.25 395 ASN A C 1
ATOM 3133 O O . ASN A 1 395 ? -14.073 -7.732 -29.429 1.00 32.25 395 ASN A O 1
ATOM 3137 N N . PHE A 1 396 ? -12.395 -8.919 -30.327 1.00 38.06 396 PHE A N 1
ATOM 3138 C CA . PHE A 1 396 ? -11.592 -7.771 -30.754 1.00 38.06 396 PHE A CA 1
ATOM 3139 C C . PHE A 1 396 ? -12.067 -7.265 -32.127 1.00 38.06 396 PHE A C 1
ATOM 3141 O O . PHE A 1 396 ? -12.528 -8.047 -32.962 1.00 38.06 396 PHE A O 1
ATOM 3148 N N . ASP A 1 397 ? -11.987 -5.955 -32.381 1.00 36.56 397 ASP A N 1
ATOM 3149 C CA . ASP A 1 397 ? -12.229 -5.420 -33.727 1.00 36.56 397 ASP A CA 1
ATOM 3150 C C . ASP A 1 397 ? -11.070 -5.762 -34.688 1.00 36.56 397 ASP A C 1
ATOM 3152 O O . ASP A 1 397 ? -9.990 -6.189 -34.279 1.00 36.56 397 ASP A O 1
ATOM 3156 N N . VAL A 1 398 ? -11.273 -5.549 -35.993 1.00 28.92 398 VAL A N 1
ATOM 3157 C CA . VAL A 1 398 ? -10.267 -5.798 -37.049 1.00 28.92 398 VAL A CA 1
ATOM 3158 C C . VAL A 1 398 ? -8.971 -4.980 -36.893 1.00 28.92 398 VAL A C 1
ATOM 3160 O O . VAL A 1 398 ? -8.000 -5.233 -37.601 1.00 28.92 398 VAL A O 1
ATOM 3163 N N . LYS A 1 399 ? -8.926 -4.025 -35.953 1.00 34.69 399 LYS A N 1
ATOM 3164 C CA . LYS A 1 399 ? -7.738 -3.244 -35.584 1.00 34.69 399 LYS A CA 1
ATOM 3165 C C . LYS A 1 399 ? -7.091 -3.721 -34.276 1.00 34.69 399 LYS A C 1
ATOM 3167 O O . LYS A 1 399 ? -6.085 -3.155 -33.869 1.00 34.69 399 LYS A O 1
ATOM 3172 N N . GLY A 1 400 ? -7.596 -4.784 -33.644 1.00 33.50 400 GLY A N 1
ATOM 3173 C CA . GLY A 1 400 ? -7.042 -5.340 -32.407 1.00 33.50 400 GLY A CA 1
ATOM 3174 C C . GLY A 1 400 ? -7.494 -4.667 -31.127 1.00 33.50 400 GLY A C 1
ATOM 3175 O O . GLY A 1 400 ? -6.928 -4.958 -30.080 1.00 33.50 400 GLY A O 1
ATOM 3176 N N . ARG A 1 401 ? -8.478 -3.768 -31.191 1.00 37.16 401 ARG A N 1
ATOM 3177 C CA . ARG A 1 401 ? -9.009 -3.124 -29.991 1.00 37.16 401 ARG A CA 1
ATOM 3178 C C . ARG A 1 401 ? -10.046 -4.036 -29.365 1.00 37.16 401 ARG A C 1
ATOM 3180 O O . ARG A 1 401 ? -10.902 -4.577 -30.070 1.00 37.16 401 ARG A O 1
ATOM 3187 N N . SER A 1 402 ? -9.978 -4.200 -28.047 1.00 36.88 402 SER A N 1
ATOM 3188 C CA . SER A 1 402 ? -11.066 -4.822 -27.296 1.00 36.88 402 SER A CA 1
ATOM 3189 C C . SER A 1 402 ? -12.338 -4.022 -27.580 1.00 36.88 402 SER A C 1
ATOM 3191 O O . SER A 1 402 ? -12.359 -2.804 -27.381 1.00 36.88 402 SER A O 1
ATOM 3193 N N . ARG A 1 403 ? -13.399 -4.662 -28.096 1.00 32.78 403 ARG A N 1
ATOM 3194 C CA . ARG A 1 403 ? -14.723 -4.027 -28.108 1.00 32.78 403 ARG A CA 1
ATOM 3195 C C . ARG A 1 403 ? -15.208 -3.972 -26.660 1.00 32.78 403 ARG A C 1
ATOM 3197 O O . ARG A 1 403 ? -15.949 -4.849 -26.221 1.00 32.78 403 ARG A O 1
ATOM 3204 N N . MET A 1 404 ? -14.789 -2.950 -25.916 1.00 33.97 404 MET A N 1
ATOM 3205 C CA . MET A 1 404 ? -15.382 -2.652 -24.618 1.00 33.97 404 MET A CA 1
ATOM 3206 C C . MET A 1 404 ? -16.887 -2.428 -24.795 1.00 33.97 404 MET A C 1
ATOM 3208 O O . MET A 1 404 ? -17.329 -1.603 -25.598 1.00 33.97 404 MET A O 1
ATOM 3212 N N . ARG A 1 405 ? -17.680 -3.163 -24.010 1.00 31.59 405 ARG A N 1
ATOM 3213 C CA . ARG A 1 405 ? -19.028 -2.732 -23.643 1.00 31.59 405 ARG A CA 1
ATOM 3214 C C . ARG A 1 405 ? -18.872 -1.450 -22.821 1.00 31.59 405 ARG A C 1
ATOM 3216 O O . ARG A 1 405 ? -18.213 -1.484 -21.795 1.00 31.59 405 ARG A O 1
ATOM 3223 N N . ASN A 1 406 ? -19.450 -0.362 -23.322 1.00 30.66 406 ASN A N 1
ATOM 3224 C CA . ASN A 1 406 ? -19.800 0.894 -22.652 1.00 30.66 406 ASN A CA 1
ATOM 3225 C C . ASN A 1 406 ? -19.162 1.174 -21.274 1.00 30.66 406 ASN A C 1
ATOM 3227 O O . ASN A 1 406 ? -19.608 0.642 -20.263 1.00 30.66 406 ASN A O 1
ATOM 3231 N N . THR A 1 407 ? -18.218 2.122 -21.275 1.00 34.78 407 THR A N 1
ATOM 3232 C CA . THR A 1 407 ? -17.976 3.127 -20.220 1.00 34.78 407 THR A CA 1
ATOM 3233 C C . THR A 1 407 ? -18.063 2.625 -18.776 1.00 34.78 407 THR A C 1
ATOM 3235 O O . THR A 1 407 ? -19.049 2.873 -18.077 1.00 34.78 407 THR A O 1
ATOM 3238 N N . THR A 1 408 ? -16.992 1.992 -18.305 1.00 34.75 408 THR A N 1
ATOM 3239 C CA . THR A 1 408 ? -16.717 1.886 -16.870 1.00 34.75 408 THR A CA 1
ATOM 3240 C C . THR A 1 408 ? -16.424 3.292 -16.320 1.00 34.75 408 THR A C 1
ATOM 3242 O O . THR A 1 408 ? -15.587 3.989 -16.893 1.00 34.75 408 THR A O 1
ATOM 3245 N N . PRO A 1 409 ? -17.115 3.772 -15.273 1.00 31.56 409 PRO A N 1
ATOM 3246 C CA . PRO A 1 409 ? -16.835 5.081 -14.682 1.00 31.56 409 PRO A CA 1
ATOM 3247 C C . PRO A 1 409 ? -15.466 5.095 -13.979 1.00 31.56 409 PRO A C 1
ATOM 3249 O O . PRO A 1 409 ? -15.101 4.130 -13.316 1.00 31.56 409 PRO A O 1
ATOM 3252 N N . PHE A 1 410 ? -14.723 6.198 -14.112 1.00 38.00 410 PHE A N 1
ATOM 3253 C CA . PHE A 1 410 ? -13.373 6.385 -13.563 1.00 38.00 410 PHE A CA 1
ATOM 3254 C C . PHE A 1 410 ? -13.401 7.357 -12.378 1.00 38.00 410 PHE A C 1
ATOM 3256 O O . PHE A 1 410 ? -14.076 8.385 -12.457 1.00 38.00 410 PHE A O 1
ATOM 3263 N N . TYR A 1 411 ? -12.637 7.081 -11.318 1.00 33.03 411 TYR A N 1
ATOM 3264 C CA . TYR A 1 411 ? -12.489 7.990 -10.177 1.00 33.03 411 TYR A CA 1
ATOM 3265 C C . TYR A 1 411 ? -11.019 8.128 -9.763 1.00 33.03 411 TYR A C 1
ATOM 3267 O O . TYR A 1 411 ? -10.315 7.138 -9.593 1.00 33.03 411 TYR A O 1
ATOM 3275 N N . TYR A 1 412 ? -10.575 9.376 -9.592 1.00 35.84 412 TYR A N 1
ATOM 3276 C CA . TYR A 1 412 ? -9.319 9.738 -8.933 1.00 35.84 412 TYR A CA 1
ATOM 3277 C C . TYR A 1 412 ? -9.584 9.926 -7.439 1.00 35.84 412 TYR A C 1
ATOM 3279 O O . TYR A 1 412 ? -10.484 10.687 -7.079 1.00 35.84 412 TYR A O 1
ATOM 3287 N N . ILE A 1 413 ? -8.769 9.315 -6.578 1.00 35.56 413 ILE A N 1
ATOM 3288 C CA . ILE A 1 413 ? -8.667 9.727 -5.175 1.00 35.56 413 ILE A CA 1
ATOM 3289 C C . ILE A 1 413 ? -7.317 10.426 -5.015 1.00 35.56 413 ILE A C 1
ATOM 3291 O O . ILE A 1 413 ? -6.279 9.789 -4.845 1.00 35.56 413 ILE A O 1
ATOM 3295 N N . ILE A 1 414 ? -7.341 11.754 -5.131 1.00 36.34 414 ILE A N 1
ATOM 3296 C CA . ILE A 1 414 ? -6.240 12.621 -4.703 1.00 36.34 414 ILE A CA 1
ATOM 3297 C C . ILE A 1 414 ? -6.626 13.086 -3.300 1.00 36.34 414 ILE A C 1
ATOM 3299 O O . ILE A 1 414 ? -7.643 13.767 -3.157 1.00 36.34 414 ILE A O 1
ATOM 3303 N N . ARG A 1 415 ? -5.873 12.657 -2.285 1.00 40.31 415 ARG A N 1
ATOM 3304 C CA . ARG A 1 415 ? -6.038 13.136 -0.905 1.00 40.31 415 ARG A CA 1
ATOM 3305 C C . ARG A 1 415 ? -5.231 14.405 -0.667 1.00 40.31 415 ARG A C 1
ATOM 3307 O O . ARG A 1 415 ? -4.083 14.480 -1.163 1.00 40.31 415 ARG A O 1
#

Radius of gyration: 26.29 Å; chains: 1; bounding box: 51×45×86 Å

Sequence (415 aa):
MKASQTGLCSLKVVSDNHRRIFVGDTAVIDAWIDDYDKPYYGAVELKAGKVYPVKIEYAESYGGANFALYKKYESETEWTSVHDSVWFLDEECKNNGIKATYFANMFLQDSLDHAGEKAGWKRGVPNGVFDGHYSKKGAVSDSFEIWVSRVDPNTATLYGTPKTLLLQWLKKATQEHQGKTHSNKSGFFITEDADTTSASEKKFLNGLRYIYPDENPEVMKVNGKTYVETIAGDYDWITYVGHGNELGLANGFYVSQLKYPYAVKARVFHFASCSPLYNYDYVGNHYSISVGSAHVFGTTGGGLAAVGATKTSGDNQLDDFMYYAARDSLLGEAYLSWINQRIKRNRYPGNGIYDWFYVESLVGDPFVSMSTDKVSAVVRKNLPAGERHFIEKQNFDVKGRSRMRNTTPFYYIIR